Protein AF-0000000084344011 (afdb_homodimer)

Nearest PDB structures (foldseek):
  5b58-assembly1_B  TM=4.349E-01  e=2.164E-02  Burkholderia cenocepacia J2315
  8e5v-assembly1_A  TM=1.561E-01  e=4.692E-01  Deinococcus radiodurans
  8q54-assembly1_C  TM=2.275E-01  e=4.042E+00  Methanothermobacter marburgensis
  7dqk-assembly1_A  TM=1.577E-01  e=7.157E+00  Nicotiana tabacum
  5b57-assembly1_B  TM=4.562E-01  e=5.888E-03  Burkholderia cenocepacia J2315

InterPro domains:
  IPR001851 ABC transporter, permease [PF02653] (67-341)

Solvent-accessible surface area (backbone atoms only — not comparable to full-atom values): 32483 Å² total; per-residue (Å²): 111,69,63,59,51,50,50,50,49,52,48,50,50,50,51,49,52,51,51,48,48,41,52,49,22,48,52,52,20,50,53,54,38,28,54,55,35,17,67,64,62,71,44,52,67,68,60,20,39,48,52,51,55,48,24,38,42,49,22,16,62,57,42,71,67,30,33,40,50,13,48,47,48,17,33,45,26,37,19,19,5,41,15,34,12,49,17,45,43,37,61,37,65,60,61,22,35,37,15,10,18,44,30,0,28,45,32,18,46,59,57,20,54,57,79,94,48,58,42,72,61,29,40,50,49,25,44,50,31,0,29,50,37,0,14,52,57,25,28,51,38,19,44,41,25,44,75,56,56,21,53,42,47,62,40,18,44,32,43,24,51,34,28,52,30,49,41,33,46,42,20,57,53,86,40,36,38,88,86,38,73,23,24,50,65,37,37,77,34,28,44,49,54,56,70,72,42,89,87,38,66,26,27,48,52,42,58,51,35,54,51,47,34,53,50,50,40,45,40,44,73,72,34,69,68,21,43,50,31,42,39,35,28,73,34,51,67,62,26,41,74,73,70,41,61,58,45,60,42,42,26,49,34,26,21,51,17,10,18,38,9,0,31,30,18,10,39,43,25,30,34,68,62,39,32,36,61,55,65,91,45,80,88,50,46,22,61,50,4,45,39,19,9,56,61,20,68,41,33,41,71,36,18,55,57,32,13,46,53,55,9,24,45,59,39,8,27,62,43,28,39,75,71,54,30,64,50,42,50,48,55,35,30,52,26,44,24,35,45,46,34,47,53,56,53,32,30,60,66,51,44,59,53,55,52,53,51,51,50,54,52,67,72,94,110,68,68,57,52,50,50,50,50,51,49,49,50,51,51,50,51,50,52,48,50,39,51,50,22,46,53,51,21,51,54,54,40,26,54,56,35,18,66,62,62,70,44,53,67,68,59,21,39,48,51,52,53,49,23,37,42,49,22,17,63,57,43,72,67,31,33,39,49,13,47,46,48,17,33,47,24,35,18,18,5,42,16,33,10,50,17,45,43,38,60,38,64,59,62,21,35,37,15,9,18,44,29,0,27,42,32,16,45,58,56,20,54,55,77,93,48,57,42,74,60,30,39,51,50,26,45,49,32,0,28,50,36,0,16,52,58,25,28,50,38,20,44,41,27,44,73,57,56,20,54,43,48,63,40,18,46,32,45,24,51,34,27,52,30,49,43,32,45,42,20,57,53,85,40,35,38,88,85,38,71,22,25,50,65,36,36,77,33,29,44,49,56,55,71,74,40,90,87,37,65,25,27,49,52,43,58,52,38,54,50,46,33,53,50,48,42,45,40,45,75,72,35,68,68,21,44,50,31,41,39,34,28,74,33,47,67,62,25,42,76,72,71,42,60,59,46,61,41,44,26,48,35,27,22,51,18,10,17,39,8,0,32,30,20,9,40,43,26,29,33,66,63,38,32,37,63,55,65,91,44,79,88,51,45,22,61,50,3,44,39,18,10,55,64,20,68,40,32,43,73,38,15,55,57,32,13,46,53,55,9,24,44,58,38,8,26,60,43,27,40,76,69,55,31,64,49,42,50,48,56,35,29,52,28,44,25,33,45,46,35,45,53,56,52,31,31,59,68,51,43,59,54,54,55,52,51,50,53,52,54,68,72,93

Sequence (728 aa):
MSDKNDNNKTSYIRTMKSILFSLISIVLALLFAVIFVMISTKTGFFESAKILFTSIWEGSFGDKDTLAETLVFVTPLLFTGLANAVAFKTGLFNIGVEGQFISGMTGAAIIGLIPGIPHVLHVILIILGGIICGGIWAGIPGFLKAKSGTNEVVSTIMMNFIAMYLLNYLTMFPLNDSGQAQSLEIQESAKLARILGQTNRTSSALILGLILVFVMYFFMWKTTSGYELRAVGLSPLAAEYGGISIKKNIILAMVISGAIAGIGGATHVAGIQYKSIQLFGFPNFGFTGIAVALLAKSNPIGVIFSSILFGALDSSSLTLQMNGVPKDIVYLVQAIIILFVAGDGIYKIIGDKMKKRREVKVNEMSDKNDNNKTSYIRTMKSILFSLISIVLALLFAVIFVMISTKTGFFESAKILFTSIWEGSFGDKDTLAETLVFVTPLLFTGLANAVAFKTGLFNIGVEGQFISGMTGAAIIGLIPGIPHVLHVILIILGGIICGGIWAGIPGFLKAKSGTNEVVSTIMMNFIAMYLLNYLTMFPLNDSGQAQSLEIQESAKLARILGQTNRTSSALILGLILVFVMYFFMWKTTSGYELRAVGLSPLAAEYGGISIKKNIILAMVISGAIAGIGGATHVAGIQYKSIQLFGFPNFGFTGIAVALLAKSNPIGVIFSSILFGALDSSSLTLQMNGVPKDIVYLVQAIIILFVAGDGIYKIIGDKMKKRREVKVNE

Radius of gyration: 25.65 Å; Cα contacts (8 Å, |Δi|>4): 1436; chains: 2; bounding box: 72×79×60 Å

Structure (mmCIF, N/CA/C/O backbone):
data_AF-0000000084344011-model_v1
#
loop_
_entity.id
_entity.type
_entity.pdbx_description
1 polymer 'Nucleoside ABC transporter membrane protein'
#
loop_
_atom_site.group_PDB
_atom_site.id
_atom_site.type_symbol
_atom_site.label_atom_id
_atom_site.label_alt_id
_atom_site.label_comp_id
_atom_site.label_asym_id
_atom_site.label_entity_id
_atom_site.label_seq_id
_atom_site.pdbx_PDB_ins_code
_atom_site.Cartn_x
_atom_site.Cartn_y
_atom_site.Cartn_z
_atom_site.occupancy
_atom_site.B_iso_or_equiv
_atom_site.auth_seq_id
_atom_site.auth_comp_id
_atom_site.auth_asym_id
_atom_site.auth_atom_id
_atom_site.pdbx_PDB_model_num
ATOM 1 N N . MET A 1 1 ? 19.359 43.375 -11.82 1 46.44 1 MET A N 1
ATOM 2 C CA . MET A 1 1 ? 17.906 43.438 -11.906 1 46.44 1 MET A CA 1
ATOM 3 C C . MET A 1 1 ? 17.375 42.531 -13.016 1 46.44 1 MET A C 1
ATOM 5 O O . MET A 1 1 ? 16.344 41.875 -12.852 1 46.44 1 MET A O 1
ATOM 9 N N . SER A 1 2 ? 18.062 42.469 -14.094 1 54.72 2 SER A N 1
ATOM 10 C CA . SER A 1 2 ? 17.641 41.688 -15.242 1 54.72 2 SER A CA 1
ATOM 11 C C . SER A 1 2 ? 17.766 40.188 -14.953 1 54.72 2 SER A C 1
ATOM 13 O O . SER A 1 2 ? 16.891 39.406 -15.344 1 54.72 2 SER A O 1
ATOM 15 N N . ASP A 1 3 ? 18.734 39.844 -14.18 1 53.62 3 ASP A N 1
ATOM 16 C CA . ASP A 1 3 ? 18.984 38.438 -13.891 1 53.62 3 ASP A CA 1
ATOM 17 C C . ASP A 1 3 ? 17.953 37.875 -12.906 1 53.62 3 ASP A C 1
ATOM 19 O O . ASP A 1 3 ? 17.562 36.719 -13 1 53.62 3 ASP A O 1
ATOM 23 N N . LYS A 1 4 ? 17.594 38.781 -11.953 1 56.47 4 LYS A N 1
ATOM 24 C CA . LYS A 1 4 ? 16.562 38.344 -11.008 1 56.47 4 LYS A CA 1
ATOM 25 C C . LYS A 1 4 ? 15.211 38.156 -11.711 1 56.47 4 LYS A C 1
ATOM 27 O O . LYS A 1 4 ? 14.469 37.219 -11.383 1 56.47 4 LYS A O 1
ATOM 32 N N . ASN A 1 5 ? 14.969 39.031 -12.727 1 57.19 5 ASN A N 1
ATOM 33 C CA . ASN A 1 5 ? 13.727 38.938 -13.484 1 57.19 5 ASN A CA 1
ATOM 34 C C . ASN A 1 5 ? 13.688 37.656 -14.328 1 57.19 5 ASN A C 1
ATOM 36 O O . ASN A 1 5 ? 12.641 37.031 -14.453 1 57.19 5 ASN A O 1
ATOM 40 N N . ASP A 1 6 ? 14.852 37.312 -14.836 1 59.44 6 ASP A N 1
ATOM 41 C CA . ASP A 1 6 ? 14.93 36.094 -15.648 1 59.44 6 ASP A CA 1
ATOM 42 C C . ASP A 1 6 ? 14.773 34.844 -14.789 1 59.44 6 ASP A C 1
ATOM 44 O O . ASP A 1 6 ? 14.148 33.875 -15.203 1 59.44 6 ASP A O 1
ATOM 48 N N . ASN A 1 7 ? 15.312 34.938 -13.578 1 60.03 7 ASN A N 1
ATOM 49 C CA . ASN A 1 7 ? 15.18 33.812 -12.656 1 60.03 7 ASN A CA 1
ATOM 50 C C . ASN A 1 7 ? 13.742 33.656 -12.164 1 60.03 7 ASN A C 1
ATOM 52 O O . ASN A 1 7 ? 13.25 32.531 -12.023 1 60.03 7 ASN A O 1
ATOM 56 N N . ASN A 1 8 ? 13.18 34.844 -11.938 1 62.47 8 ASN A N 1
ATOM 57 C CA . ASN A 1 8 ? 11.781 34.812 -11.539 1 62.47 8 ASN A CA 1
ATOM 58 C C . ASN A 1 8 ? 10.891 34.281 -12.656 1 62.47 8 ASN A C 1
ATOM 60 O O . ASN A 1 8 ? 9.922 33.562 -12.406 1 62.47 8 ASN A O 1
ATOM 64 N N . LYS A 1 9 ? 11.195 34.75 -13.875 1 63.66 9 LYS A N 1
ATOM 65 C CA . LYS A 1 9 ? 10.438 34.281 -15.031 1 63.66 9 LYS A CA 1
ATOM 66 C C . LYS A 1 9 ? 10.617 32.781 -15.227 1 63.66 9 LYS A C 1
ATOM 68 O O . LYS A 1 9 ? 9.656 32.062 -15.531 1 63.66 9 LYS A O 1
ATOM 73 N N . THR A 1 10 ? 11.789 32.344 -15.008 1 65.94 10 THR A N 1
ATOM 74 C CA . THR A 1 10 ? 12.078 30.922 -15.148 1 65.94 10 THR A CA 1
ATOM 75 C C . THR A 1 10 ? 11.367 30.109 -14.07 1 65.94 10 THR A C 1
ATOM 77 O O . THR A 1 10 ? 10.828 29.031 -14.344 1 65.94 10 THR A O 1
ATOM 80 N N . SER A 1 11 ? 11.297 30.719 -12.93 1 69.81 11 SER A N 1
ATOM 81 C CA . SER A 1 11 ? 10.602 30.047 -11.82 1 69.81 11 SER A CA 1
ATOM 82 C C . SER A 1 11 ? 9.102 30.016 -12.062 1 69.81 11 SER A C 1
ATOM 84 O O . SER A 1 11 ? 8.453 29 -11.805 1 69.81 11 SER A O 1
ATOM 86 N N . TYR A 1 12 ? 8.617 31.125 -12.617 1 71.75 12 TYR A N 1
ATOM 87 C CA . TYR A 1 12 ? 7.191 31.203 -12.922 1 71.75 12 TYR A CA 1
ATOM 88 C C . TYR A 1 12 ? 6.809 30.219 -14.023 1 71.75 12 TYR A C 1
ATOM 90 O O . TYR A 1 12 ? 5.766 29.578 -13.945 1 71.75 12 TYR A O 1
ATOM 98 N N . ILE A 1 13 ? 7.598 30.109 -14.984 1 72.19 13 ILE A N 1
ATOM 99 C CA . ILE A 1 13 ? 7.344 29.203 -16.094 1 72.19 13 ILE A CA 1
ATOM 100 C C . ILE A 1 13 ? 7.367 27.766 -15.602 1 72.19 13 ILE A C 1
ATOM 102 O O . ILE A 1 13 ? 6.539 26.938 -16.016 1 72.19 13 ILE A O 1
ATOM 106 N N . ARG A 1 14 ? 8.219 27.531 -14.711 1 73.06 14 ARG A N 1
ATOM 107 C CA . ARG A 1 14 ? 8.32 26.172 -14.164 1 73.06 14 ARG A CA 1
ATOM 108 C C . ARG A 1 14 ? 7.09 25.828 -13.328 1 73.06 14 ARG A C 1
ATOM 110 O O . ARG A 1 14 ? 6.57 24.719 -13.414 1 73.06 14 ARG A O 1
ATOM 117 N N . THR A 1 15 ? 6.738 26.812 -12.633 1 75.5 15 THR A N 1
ATOM 118 C CA . THR A 1 15 ? 5.559 26.625 -11.805 1 75.5 15 THR A CA 1
ATOM 119 C C . THR A 1 15 ? 4.312 26.438 -12.664 1 75.5 15 THR A C 1
ATOM 121 O O . THR A 1 15 ? 3.479 25.578 -12.383 1 75.5 15 THR A O 1
ATOM 124 N N . MET A 1 16 ? 4.234 27.156 -13.719 1 78.88 16 MET A N 1
ATOM 125 C CA . MET A 1 16 ? 3.084 27.078 -14.609 1 78.88 16 MET A CA 1
ATOM 126 C C . MET A 1 16 ? 3.062 25.75 -15.344 1 78.88 16 MET A C 1
ATOM 128 O O . MET A 1 16 ? 2 25.141 -15.531 1 78.88 16 MET A O 1
ATOM 132 N N . LYS A 1 17 ? 4.168 25.328 -15.688 1 77.81 17 LYS A N 1
ATOM 133 C CA . LYS A 1 17 ? 4.254 24.047 -16.375 1 77.81 17 LYS A CA 1
ATOM 134 C C . LYS A 1 17 ? 3.867 22.891 -15.453 1 77.81 17 LYS A C 1
ATOM 136 O O . LYS A 1 17 ? 3.205 21.938 -15.875 1 77.81 17 LYS A O 1
ATOM 141 N N . SER A 1 18 ? 4.219 23.094 -14.25 1 78.69 18 SER A N 1
ATOM 142 C CA . SER A 1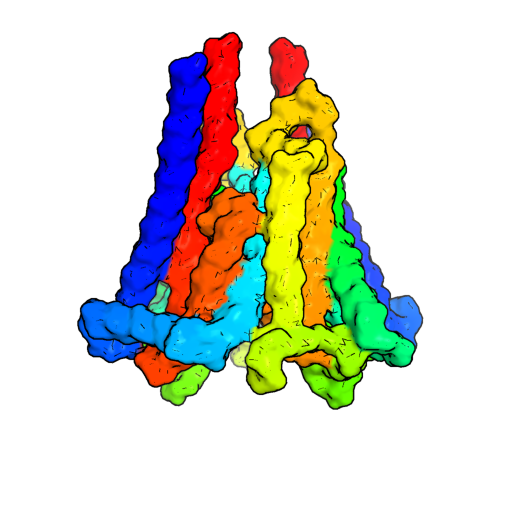 18 ? 3.902 22.062 -13.266 1 78.69 18 SER A CA 1
ATOM 143 C C . SER A 1 18 ? 2.402 22 -12.992 1 78.69 18 SER A C 1
ATOM 145 O O . SER A 1 18 ? 1.828 20.906 -12.891 1 78.69 18 SER A O 1
ATOM 147 N N . ILE A 1 19 ? 1.871 23.125 -12.961 1 81.19 19 ILE A N 1
ATOM 148 C CA . ILE A 1 19 ? 0.435 23.203 -12.719 1 81.19 19 ILE A CA 1
ATOM 149 C C . ILE A 1 19 ? -0.323 22.672 -13.93 1 81.19 19 ILE A C 1
ATOM 151 O O . ILE A 1 19 ? -1.32 21.969 -13.781 1 81.19 19 ILE A O 1
ATOM 155 N N . LEU A 1 20 ? 0.191 22.938 -15.055 1 83.44 20 LEU A N 1
ATOM 156 C CA . LEU A 1 20 ? -0.43 22.469 -16.281 1 83.44 20 LEU A CA 1
ATOM 157 C C . LEU A 1 20 ? -0.384 20.938 -16.375 1 83.44 20 LEU A C 1
ATOM 159 O O . LEU A 1 20 ? -1.343 20.312 -16.828 1 83.44 20 LEU A O 1
ATOM 163 N N . PHE A 1 21 ? 0.647 20.453 -15.938 1 81.5 21 PHE A N 1
ATOM 164 C CA . PHE A 1 21 ? 0.785 19 -15.977 1 81.5 21 PHE A CA 1
ATOM 165 C C . PHE A 1 21 ? -0.21 18.328 -15.031 1 81.5 21 PHE A C 1
ATOM 167 O O . PHE A 1 21 ? -0.781 17.297 -15.352 1 81.5 21 PHE A O 1
ATOM 174 N N . SER A 1 22 ? -0.334 18.906 -13.906 1 83.19 22 SER A N 1
ATOM 175 C CA . SER A 1 22 ? -1.308 18.391 -12.945 1 83.19 22 SER A CA 1
ATOM 176 C C . SER A 1 22 ? -2.723 18.453 -13.516 1 83.19 22 SER A C 1
ATOM 178 O O . SER A 1 22 ? -3.502 17.5 -13.359 1 83.19 22 SER A O 1
ATOM 180 N N . LEU A 1 23 ? -2.994 19.5 -14.188 1 87.31 23 LEU A N 1
ATOM 181 C CA . LEU A 1 23 ? -4.324 19.688 -14.766 1 87.31 23 LEU A CA 1
ATOM 182 C C . LEU A 1 23 ? -4.566 18.688 -15.898 1 87.31 23 LEU A C 1
ATOM 184 O O . LEU A 1 23 ? -5.66 18.141 -16.031 1 87.31 23 LEU A O 1
ATOM 188 N N . ILE A 1 24 ? -3.551 18.484 -16.641 1 87.44 24 ILE A N 1
ATOM 189 C CA . ILE A 1 24 ? -3.65 17.547 -17.75 1 87.44 24 ILE A CA 1
ATOM 190 C C . ILE A 1 24 ? -3.877 16.125 -17.219 1 87.44 24 ILE A C 1
ATOM 192 O O . ILE A 1 24 ? -4.645 15.352 -17.781 1 87.44 24 ILE A O 1
ATOM 196 N N . SER A 1 25 ? -3.174 15.867 -16.109 1 86 25 SER A N 1
ATOM 197 C CA . SER A 1 25 ? -3.336 14.555 -15.492 1 86 25 SER A CA 1
ATOM 198 C C . SER A 1 25 ? -4.773 14.328 -15.047 1 86 25 SER A C 1
ATOM 200 O O . SER A 1 25 ? -5.32 13.234 -15.211 1 86 25 SER A O 1
ATOM 202 N N . ILE A 1 26 ? -5.363 15.359 -14.531 1 89.06 26 ILE A N 1
ATOM 203 C CA . ILE A 1 26 ? -6.742 15.281 -14.062 1 89.06 26 ILE A CA 1
ATOM 204 C C . ILE A 1 26 ? -7.68 15.055 -15.242 1 89.06 26 ILE A C 1
ATOM 206 O O . ILE A 1 26 ? -8.547 14.18 -15.203 1 89.06 26 ILE A O 1
ATOM 210 N N . VAL A 1 27 ? -7.453 15.773 -16.328 1 89.75 27 VAL A N 1
ATOM 211 C CA . VAL A 1 27 ? -8.305 15.688 -17.516 1 89.75 27 VAL A CA 1
ATOM 212 C C . VAL A 1 27 ? -8.195 14.297 -18.141 1 89.75 27 VAL A C 1
ATOM 214 O O . VAL A 1 27 ? -9.203 13.695 -18.5 1 89.75 27 VAL A O 1
ATOM 217 N N . LEU A 1 28 ? -7.016 13.812 -18.188 1 88.5 28 LEU A N 1
ATOM 218 C CA . LEU A 1 28 ? -6.797 12.492 -18.781 1 88.5 28 LEU A CA 1
ATOM 219 C C . LEU A 1 28 ? -7.461 11.406 -17.938 1 88.5 28 LEU A C 1
ATOM 221 O O . LEU A 1 28 ? -8.047 10.469 -18.484 1 88.5 28 LEU A O 1
ATOM 225 N N . ALA A 1 29 ? -7.281 11.57 -16.625 1 88.75 29 ALA A N 1
ATOM 226 C CA . ALA A 1 29 ? -7.898 10.594 -15.742 1 88.75 29 ALA A CA 1
ATOM 227 C C . ALA A 1 29 ? -9.414 10.594 -15.891 1 88.75 29 ALA A C 1
ATOM 229 O O . ALA A 1 29 ? -10.047 9.531 -15.914 1 88.75 29 ALA A O 1
ATOM 230 N N . LEU A 1 30 ? -9.984 11.766 -16.062 1 89.31 30 LEU A N 1
ATOM 231 C CA . LEU A 1 30 ? -11.43 11.883 -16.203 1 89.31 30 LEU A CA 1
ATOM 232 C C . LEU A 1 30 ? -11.898 11.336 -17.547 1 89.31 30 LEU A C 1
ATOM 234 O O . LEU A 1 30 ? -12.977 10.742 -17.641 1 89.31 30 LEU A O 1
ATOM 238 N N . LEU A 1 31 ? -11.117 11.516 -18.547 1 89.88 31 LEU A N 1
ATOM 239 C CA . LEU A 1 31 ? -11.445 10.961 -19.844 1 89.88 31 LEU A CA 1
ATOM 240 C C . LEU A 1 31 ? -11.461 9.438 -19.812 1 89.88 31 LEU A C 1
ATOM 242 O O . LEU A 1 31 ? -12.336 8.805 -20.406 1 89.88 31 LEU A O 1
ATOM 246 N N . PHE A 1 32 ? -10.492 8.891 -19.109 1 88.19 32 PHE A N 1
ATOM 247 C CA . PHE A 1 32 ? -10.469 7.445 -18.953 1 88.19 32 PHE A CA 1
ATOM 248 C C . PHE A 1 32 ? -11.703 6.969 -18.188 1 88.19 32 PHE A C 1
ATOM 250 O O . PHE A 1 32 ? -12.258 5.906 -18.484 1 88.19 32 PHE A O 1
ATOM 257 N N . ALA A 1 33 ? -12.055 7.777 -17.219 1 88.12 33 ALA A N 1
ATOM 258 C CA . ALA A 1 33 ? -13.227 7.43 -16.422 1 88.12 33 ALA A CA 1
ATOM 259 C C . ALA A 1 33 ? -14.484 7.387 -17.297 1 88.12 33 ALA A C 1
ATOM 261 O O . ALA A 1 33 ? -15.359 6.547 -17.078 1 88.12 33 ALA A O 1
ATOM 262 N N . VAL A 1 34 ? -14.594 8.227 -18.266 1 91.81 34 VAL A N 1
ATOM 263 C CA . VAL A 1 34 ? -15.758 8.281 -19.156 1 91.81 34 VAL A CA 1
ATOM 264 C C . VAL A 1 34 ? -15.883 6.969 -19.922 1 91.81 34 VAL A C 1
ATOM 266 O O . VAL A 1 34 ? -17 6.477 -20.125 1 91.81 34 VAL A O 1
ATOM 269 N N . ILE A 1 35 ? -14.75 6.402 -20.25 1 90.44 35 ILE A N 1
ATOM 270 C CA . ILE A 1 35 ? -14.75 5.141 -20.984 1 90.44 35 ILE A CA 1
ATOM 271 C C . ILE A 1 35 ? -15.367 4.043 -20.109 1 90.44 35 ILE A C 1
ATOM 273 O O . ILE A 1 35 ? -16.172 3.24 -20.594 1 90.44 35 ILE A O 1
ATOM 277 N N . PHE A 1 36 ? -15.031 4.027 -18.891 1 87 36 PHE A N 1
ATOM 278 C CA . PHE A 1 36 ? -15.57 3.01 -17.984 1 87 36 PHE A CA 1
ATOM 279 C C . PHE A 1 36 ? -17.062 3.234 -17.734 1 87 36 PHE A C 1
ATOM 281 O O . PHE A 1 36 ? -17.812 2.277 -17.578 1 87 36 PHE A O 1
ATOM 288 N N . VAL A 1 37 ? -17.406 4.551 -17.719 1 88.44 37 VAL A N 1
ATOM 289 C CA . VAL A 1 37 ? -18.812 4.863 -17.547 1 88.44 37 VAL A CA 1
ATOM 290 C C . VAL A 1 37 ? -19.594 4.406 -18.781 1 88.44 37 VAL A C 1
ATOM 292 O O . VAL A 1 37 ? -20.719 3.891 -18.656 1 88.44 37 VAL A O 1
ATOM 295 N N . MET A 1 38 ? -19.016 4.559 -19.953 1 90.62 38 MET A N 1
ATOM 296 C CA . MET A 1 38 ? -19.641 4.129 -21.188 1 90.62 38 MET A CA 1
ATOM 297 C C . MET A 1 38 ? -19.938 2.633 -21.172 1 90.62 38 MET A C 1
ATOM 299 O O . MET A 1 38 ? -21.016 2.203 -21.578 1 90.62 38 MET A O 1
ATOM 303 N N . ILE A 1 39 ? -19.031 1.922 -20.656 1 86.06 39 ILE A N 1
ATOM 304 C CA . ILE A 1 39 ? -19.156 0.469 -20.609 1 86.06 39 ILE A CA 1
ATOM 305 C C . ILE A 1 39 ? -20.203 0.071 -19.578 1 86.06 39 ILE A C 1
ATOM 307 O O . ILE A 1 39 ? -21 -0.838 -19.812 1 86.06 39 ILE A O 1
ATOM 311 N N . SER A 1 40 ? -20.234 0.746 -18.516 1 83.44 40 SER A N 1
ATOM 312 C CA . SER A 1 40 ? -21.125 0.402 -17.406 1 83.44 40 SER A CA 1
ATOM 313 C C . SER A 1 40 ? -22.578 0.791 -17.734 1 83.44 40 SER A C 1
ATOM 315 O O . SER A 1 40 ? -23.516 0.08 -17.359 1 83.44 40 SER A O 1
ATOM 317 N N . THR A 1 41 ? -22.75 1.934 -18.391 1 85.19 41 THR A N 1
ATOM 318 C CA . THR A 1 41 ? -24.094 2.438 -18.656 1 85.19 41 THR A CA 1
ATOM 319 C C . THR A 1 41 ? -24.531 2.113 -20.078 1 85.19 41 THR A C 1
ATOM 321 O O . T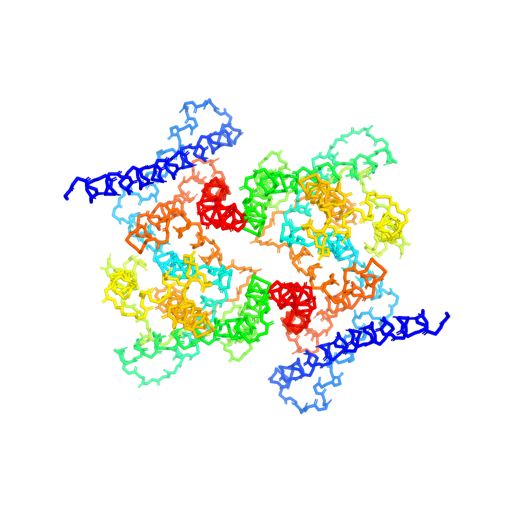HR A 1 41 ? -25.688 2.297 -20.438 1 85.19 41 THR A O 1
ATOM 324 N N . LYS A 1 42 ? -23.609 1.555 -20.891 1 87.69 42 LYS A N 1
ATOM 325 C CA . LYS A 1 42 ? -23.891 1.238 -22.281 1 87.69 42 LYS A CA 1
ATOM 326 C C . LYS A 1 42 ? -24.422 2.461 -23.031 1 87.69 42 LYS A C 1
ATOM 328 O O . LYS A 1 42 ? -25.438 2.377 -23.734 1 87.69 42 LYS A O 1
ATOM 333 N N . THR A 1 43 ? -23.891 3.578 -22.688 1 91.06 43 THR A N 1
ATOM 334 C CA . THR A 1 43 ? -24.266 4.832 -23.328 1 91.06 43 THR A CA 1
ATOM 335 C C . THR A 1 43 ? -23.094 5.395 -24.125 1 91.06 43 THR A C 1
ATOM 337 O O . THR A 1 43 ? -21.984 4.863 -24.078 1 91.06 43 THR A O 1
ATOM 340 N N . GLY A 1 44 ? -23.359 6.418 -24.906 1 91.56 44 GLY A N 1
ATOM 341 C CA . GLY A 1 44 ? -22.312 7.035 -25.703 1 91.56 44 GLY A CA 1
ATOM 342 C C . GLY A 1 44 ? -21.375 7.906 -24.906 1 91.56 44 GLY A C 1
ATOM 343 O O . GLY A 1 44 ? -21.594 8.141 -23.719 1 91.56 44 GLY A O 1
ATOM 344 N N . PHE A 1 45 ? -20.391 8.383 -25.562 1 92.88 45 PHE A N 1
ATOM 345 C CA . PHE A 1 45 ? -19.312 9.133 -24.922 1 92.88 45 PHE A CA 1
ATOM 346 C C . PHE A 1 45 ? -19.859 10.391 -24.25 1 92.88 45 PHE A C 1
ATOM 348 O O . PHE A 1 45 ? -19.594 10.625 -23.078 1 92.88 45 PHE A O 1
ATOM 355 N N . PHE A 1 46 ? -20.594 11.125 -24.969 1 93.62 46 PHE A N 1
ATOM 356 C CA . PHE A 1 46 ? -21.047 12.422 -24.469 1 93.62 46 PHE A CA 1
ATOM 357 C C . PHE A 1 46 ? -22.062 12.242 -23.359 1 93.62 46 PHE A C 1
ATOM 359 O O . PHE A 1 46 ? -22.062 12.992 -22.375 1 93.62 46 PHE A O 1
ATOM 366 N N . GLU A 1 47 ? -22.922 11.328 -23.453 1 93.81 47 GLU A N 1
ATOM 367 C CA . GLU A 1 47 ? -23.906 11.039 -22.406 1 93.81 47 GLU A CA 1
ATOM 368 C C . GLU A 1 47 ? -23.234 10.523 -21.141 1 93.81 47 GLU A C 1
ATOM 370 O O . GLU A 1 47 ? -23.594 10.914 -20.031 1 93.81 47 GLU A O 1
ATOM 375 N N . SER A 1 48 ? -22.266 9.641 -21.344 1 93.44 48 SER A N 1
ATOM 376 C CA . SER A 1 48 ? -21.516 9.109 -20.203 1 93.44 48 SER A CA 1
ATOM 377 C C . SER A 1 48 ? -20.734 10.203 -19.484 1 93.44 48 SER A C 1
ATOM 379 O O . SER A 1 48 ? -20.641 10.219 -18.266 1 93.44 48 SER A O 1
ATOM 381 N N . ALA A 1 49 ? -20.188 11.086 -20.328 1 94.19 49 ALA A N 1
ATOM 382 C CA . ALA A 1 49 ? -19.469 12.219 -19.75 1 94.19 49 ALA A CA 1
ATOM 383 C C . ALA A 1 49 ? -20.391 13.102 -18.938 1 94.19 49 ALA A C 1
ATOM 385 O O . ALA A 1 49 ? -20.031 13.562 -17.844 1 94.19 49 ALA A O 1
ATOM 386 N N . LYS A 1 50 ? -21.516 13.344 -19.453 1 94.12 50 LYS A N 1
ATOM 387 C CA . LYS A 1 50 ? -22.5 14.148 -18.734 1 94.12 50 LYS A CA 1
ATOM 388 C C . LYS A 1 50 ? -22.891 13.5 -17.406 1 94.12 50 LYS A C 1
ATOM 390 O O . LYS A 1 50 ? -22.984 14.172 -16.375 1 94.12 50 LYS A O 1
ATOM 395 N N . ILE A 1 51 ? -23.109 12.266 -17.5 1 92.75 51 ILE A N 1
ATOM 396 C CA . ILE A 1 51 ? -23.484 11.531 -16.281 1 92.75 51 ILE A CA 1
ATOM 397 C C . ILE A 1 51 ? -22.359 11.648 -15.25 1 92.75 51 ILE A C 1
ATOM 399 O O . ILE A 1 51 ? -22.625 11.922 -14.078 1 92.75 51 ILE A O 1
ATOM 403 N N . LEU A 1 52 ? -21.172 11.43 -15.711 1 91.94 52 LEU A N 1
ATOM 404 C CA . LEU A 1 52 ? -20.016 11.469 -14.82 1 91.94 52 LEU A CA 1
ATOM 405 C C . LEU A 1 52 ? -19.875 12.844 -14.18 1 91.94 52 LEU A C 1
ATOM 407 O O . LEU A 1 52 ? -19.828 12.961 -12.953 1 91.94 52 LEU A O 1
ATOM 411 N N . PHE A 1 53 ? -19.922 13.883 -14.984 1 93.62 53 PHE A N 1
ATOM 412 C CA . PHE A 1 53 ? -19.641 15.227 -14.5 1 93.62 53 PHE A CA 1
ATOM 413 C C . PHE A 1 53 ? -20.797 15.766 -13.672 1 93.62 53 PHE A C 1
ATOM 415 O O . PHE A 1 53 ? -20.594 16.438 -12.664 1 93.62 53 PHE A O 1
ATOM 422 N N . THR A 1 54 ? -21.953 15.492 -14.031 1 93.81 54 THR A N 1
ATOM 423 C CA . THR A 1 54 ? -23.125 15.93 -13.273 1 93.81 54 THR A CA 1
ATOM 424 C C . THR A 1 54 ? -23.188 15.219 -11.922 1 93.81 54 THR A C 1
ATOM 426 O O . THR A 1 54 ? -23.516 15.836 -10.906 1 93.81 54 THR A O 1
ATOM 429 N N . SER A 1 55 ? -22.859 13.953 -11.969 1 93.25 55 SER A N 1
ATOM 430 C CA . SER A 1 55 ? -22.875 13.188 -10.727 1 93.25 55 SER A CA 1
ATOM 431 C C . SER A 1 55 ? -21.812 13.68 -9.758 1 93.25 55 SER A C 1
ATOM 433 O O . SER A 1 55 ? -22.047 13.75 -8.547 1 93.25 55 SER A O 1
ATOM 435 N N . ILE A 1 56 ? -20.688 13.961 -10.312 1 92.62 56 ILE A N 1
ATOM 436 C CA . ILE A 1 56 ? -19.609 14.469 -9.469 1 92.62 56 ILE A CA 1
ATOM 437 C C . ILE A 1 56 ? -20.016 15.82 -8.875 1 92.62 56 ILE A C 1
ATOM 439 O O . ILE A 1 56 ? -19.875 16.047 -7.676 1 92.62 56 ILE A O 1
ATOM 443 N N . TRP A 1 57 ? -20.562 16.703 -9.672 1 94.06 57 TRP A N 1
ATOM 444 C CA . TRP A 1 57 ? -20.953 18.031 -9.219 1 94.06 57 TRP A CA 1
ATOM 445 C C . TRP A 1 57 ? -22.078 17.938 -8.195 1 94.06 57 TRP A C 1
ATOM 447 O O . TRP A 1 57 ? -22 18.516 -7.109 1 94.06 57 TRP A O 1
ATOM 457 N N . GLU A 1 58 ? -23.141 17.234 -8.484 1 94.38 58 GLU A N 1
ATOM 458 C CA . GLU A 1 58 ? -24.312 17.109 -7.613 1 94.38 58 GLU A CA 1
ATOM 459 C C . GLU A 1 58 ? -23.953 16.375 -6.32 1 94.38 58 GLU A C 1
ATOM 461 O O . GLU A 1 58 ? -24.5 16.688 -5.258 1 94.38 58 GLU A O 1
ATOM 466 N N . GLY A 1 59 ? -23.047 15.453 -6.461 1 94.06 59 GLY A N 1
ATOM 467 C CA . GLY A 1 59 ? -22.688 14.656 -5.305 1 94.06 59 GLY A CA 1
ATOM 468 C C . GLY A 1 59 ? -21.672 15.336 -4.398 1 94.06 59 GLY A C 1
ATOM 469 O O . GLY A 1 59 ? -21.484 14.922 -3.254 1 94.06 59 GLY A O 1
ATOM 470 N N . SER A 1 60 ? -21.109 16.406 -4.895 1 95.31 60 SER A N 1
ATOM 471 C CA . SER A 1 60 ? -20.047 17.031 -4.109 1 95.31 60 SER A CA 1
ATOM 472 C C . SER A 1 60 ? -20.391 18.469 -3.762 1 95.31 60 SER A C 1
ATOM 474 O O . SER A 1 60 ? -20.094 18.938 -2.664 1 95.31 60 SER A O 1
ATOM 476 N N . PHE A 1 61 ? -21.047 19.219 -4.699 1 94.88 61 PHE A N 1
ATOM 477 C CA . PHE A 1 61 ? -21.25 20.641 -4.516 1 94.88 61 PHE A CA 1
ATOM 478 C C . PHE A 1 61 ? -22.703 21.031 -4.789 1 94.88 61 PHE A C 1
ATOM 480 O O . PHE A 1 61 ? -23.047 22.203 -4.84 1 94.88 61 PHE A O 1
ATOM 487 N N . GLY A 1 62 ? -23.516 20.125 -4.961 1 92.25 62 GLY A N 1
ATOM 488 C CA . GLY A 1 62 ? -24.875 20.359 -5.422 1 92.25 62 GLY A CA 1
ATOM 489 C C . GLY A 1 62 ? -25.719 21.141 -4.434 1 92.25 62 GLY A C 1
ATOM 490 O O . GLY A 1 62 ? -26.562 21.953 -4.836 1 92.25 62 GLY A O 1
ATOM 491 N N . ASP A 1 63 ? -25.641 20.844 -3.141 1 91.75 63 ASP A N 1
ATOM 492 C CA . ASP A 1 63 ? -26.359 21.547 -2.094 1 91.75 63 ASP A CA 1
ATOM 493 C C . ASP A 1 63 ? -25.531 21.656 -0.821 1 91.75 63 ASP A C 1
ATOM 495 O O . ASP A 1 63 ? -24.375 21.25 -0.798 1 91.75 63 ASP A O 1
ATOM 499 N N . LYS A 1 64 ? -26.094 22.297 0.152 1 91.38 64 LYS A N 1
ATOM 500 C CA . LYS A 1 64 ? -25.359 22.562 1.386 1 91.38 64 LYS A CA 1
ATOM 501 C C . LYS A 1 64 ? -25 21.266 2.109 1 91.38 64 LYS A C 1
ATOM 503 O O . LYS A 1 64 ? -23.922 21.141 2.686 1 91.38 64 LYS A O 1
ATOM 508 N N . ASP A 1 65 ? -25.906 20.359 2.051 1 91.25 65 ASP A N 1
ATOM 509 C CA . ASP A 1 65 ? -25.688 19.094 2.729 1 91.25 65 ASP A CA 1
ATOM 510 C C . ASP A 1 65 ? -24.594 18.281 2.025 1 91.25 65 ASP A C 1
ATOM 512 O O . ASP A 1 65 ? -23.75 17.656 2.68 1 91.25 65 ASP A O 1
ATOM 516 N N . THR A 1 66 ? -24.672 18.312 0.738 1 92.5 66 THR A N 1
ATOM 517 C CA . THR A 1 66 ? -23.672 17.594 -0.028 1 92.5 66 THR A CA 1
ATOM 518 C C . THR A 1 66 ? -22.297 18.25 0.13 1 92.5 66 THR A C 1
ATOM 520 O O . THR A 1 66 ? -21.281 17.547 0.188 1 92.5 66 THR A O 1
ATOM 523 N N . LEU A 1 67 ? -22.281 19.516 0.173 1 94.44 67 LEU A N 1
ATOM 524 C CA . LEU A 1 67 ? -21.031 20.219 0.408 1 94.44 67 LEU A CA 1
ATOM 525 C C . LEU A 1 67 ? -20.453 19.875 1.777 1 94.44 67 LEU A C 1
ATOM 527 O O . LEU A 1 67 ? -19.25 19.656 1.911 1 94.44 67 LEU A O 1
ATOM 531 N N . ALA A 1 68 ? -21.312 19.875 2.736 1 93.94 68 ALA A N 1
ATOM 532 C CA . ALA A 1 68 ? -20.875 19.516 4.086 1 93.94 68 ALA A CA 1
ATOM 533 C C . ALA A 1 68 ? -20.297 18.109 4.117 1 93.94 68 ALA A C 1
ATOM 535 O O . ALA A 1 68 ? -19.281 17.859 4.781 1 93.94 68 ALA A O 1
ATOM 536 N N . GLU A 1 69 ? -20.891 17.234 3.424 1 93.5 69 GLU A N 1
ATOM 537 C CA . GLU A 1 69 ? -20.406 15.859 3.359 1 93.5 69 GLU A CA 1
ATOM 538 C C . GLU A 1 69 ? -19.062 15.789 2.627 1 93.5 69 GLU A C 1
ATOM 540 O O . GLU A 1 69 ? -18.188 15.008 3.004 1 93.5 69 GLU A O 1
ATOM 545 N N . THR A 1 70 ? -18.969 16.531 1.597 1 95.94 70 THR A N 1
ATOM 546 C CA . THR A 1 70 ? -17.703 16.594 0.871 1 95.94 70 THR A CA 1
ATOM 547 C C . THR A 1 70 ? -16.578 17.016 1.796 1 95.94 70 THR A C 1
ATOM 549 O O . THR A 1 70 ? -15.477 16.469 1.739 1 95.94 70 THR A O 1
ATOM 552 N N . LEU A 1 71 ? -16.859 17.922 2.666 1 96.62 71 LEU A N 1
ATOM 553 C CA . LEU A 1 71 ? -15.844 18.438 3.58 1 96.62 71 LEU A CA 1
ATOM 554 C C . LEU A 1 71 ? -15.43 17.375 4.59 1 96.62 71 LEU A C 1
ATOM 556 O O . LEU A 1 71 ? -14.297 17.406 5.086 1 96.62 71 LEU A O 1
ATOM 560 N N . VAL A 1 72 ? -16.312 16.438 4.867 1 96 72 VAL A N 1
ATOM 561 C CA . VAL A 1 72 ? -15.992 15.305 5.738 1 96 72 VAL A CA 1
ATOM 562 C C . VAL A 1 72 ? -14.891 14.461 5.102 1 96 72 VAL A C 1
ATOM 564 O O . VAL A 1 72 ? -13.969 14.016 5.789 1 96 72 VAL A O 1
ATOM 567 N N . PHE A 1 73 ? -14.938 14.359 3.797 1 95.75 73 PHE A N 1
ATOM 568 C CA . PHE A 1 73 ? -13.945 13.57 3.078 1 95.75 73 PHE A CA 1
ATOM 569 C C . PHE A 1 73 ? -12.672 14.367 2.865 1 95.75 73 PHE A C 1
ATOM 571 O O . PHE A 1 73 ? -11.578 13.805 2.828 1 95.75 73 PHE A O 1
ATOM 578 N N . VAL A 1 74 ? -12.789 15.609 2.805 1 97.81 74 VAL A N 1
ATOM 579 C CA . VAL A 1 74 ? -11.656 16.5 2.559 1 97.81 74 VAL A CA 1
ATOM 580 C C . VAL A 1 74 ? -10.758 16.547 3.791 1 97.81 74 VAL A C 1
ATOM 582 O O . VAL A 1 74 ? -9.531 16.594 3.672 1 97.81 74 VAL A O 1
ATOM 585 N N . THR A 1 75 ? -11.32 16.484 4.922 1 98.25 75 THR A N 1
ATOM 586 C CA . THR A 1 75 ? -10.641 16.766 6.18 1 98.25 75 THR A CA 1
ATOM 587 C C . THR A 1 75 ? -9.484 15.797 6.398 1 98.25 75 THR A C 1
ATOM 589 O O . THR A 1 75 ? -8.344 16.219 6.598 1 98.25 75 THR A O 1
ATOM 592 N N . PRO A 1 76 ? -9.734 14.492 6.34 1 98.44 76 PRO A N 1
ATOM 593 C CA . PRO A 1 76 ? -8.586 13.602 6.531 1 98.44 76 PRO A CA 1
ATOM 594 C C . PRO A 1 76 ? -7.52 13.773 5.453 1 98.44 76 PRO A C 1
ATOM 596 O O . PRO A 1 76 ? -6.328 13.609 5.727 1 98.44 76 PRO A O 1
ATOM 599 N N . LEU A 1 77 ? -7.895 14.156 4.277 1 97.88 77 LEU A N 1
ATOM 600 C CA . LEU A 1 77 ? -6.957 14.305 3.17 1 97.88 77 LEU A CA 1
ATOM 601 C C . LEU A 1 77 ? -6.125 15.57 3.326 1 97.88 77 LEU A C 1
ATOM 603 O O . LEU A 1 77 ? -4.988 15.633 2.852 1 97.88 77 LEU A O 1
ATOM 607 N N . LEU A 1 78 ? -6.719 16.547 4.02 1 98.56 78 LEU A N 1
ATOM 608 C CA . LEU A 1 78 ? -5.941 17.75 4.352 1 98.56 78 LEU A CA 1
ATOM 609 C C . LEU A 1 78 ? -4.75 17.391 5.23 1 98.56 78 LEU A C 1
ATOM 611 O O . LEU A 1 78 ? -3.627 17.828 4.973 1 98.56 78 LEU A O 1
ATOM 615 N N . PHE A 1 79 ? -4.969 16.578 6.199 1 98.88 79 PHE A N 1
ATOM 616 C CA . PHE A 1 79 ? -3.914 16.188 7.129 1 98.88 79 PHE A CA 1
ATOM 617 C C . PHE A 1 79 ? -2.912 15.266 6.449 1 98.88 79 PHE A C 1
ATOM 619 O O . PHE A 1 79 ? -1.704 15.5 6.504 1 98.88 79 PHE A O 1
ATOM 626 N N . THR A 1 80 ? -3.438 14.242 5.777 1 98.69 80 THR A N 1
ATOM 627 C CA . THR A 1 80 ? -2.539 13.242 5.211 1 98.69 80 THR A CA 1
ATOM 628 C C . THR A 1 80 ? -1.799 13.797 4 1 98.69 80 THR A C 1
ATOM 630 O O . THR A 1 80 ? -0.641 13.453 3.76 1 98.69 80 THR A O 1
ATOM 633 N N . GLY A 1 81 ? -2.484 14.648 3.217 1 98.19 81 GLY A N 1
ATOM 634 C CA . GLY A 1 81 ? -1.786 15.344 2.145 1 98.19 81 GLY A CA 1
ATOM 635 C C . GLY A 1 81 ? -0.663 16.234 2.641 1 98.19 81 GLY A C 1
ATOM 636 O O . GLY A 1 81 ? 0.436 16.219 2.082 1 98.19 81 GLY A O 1
ATOM 637 N N . LEU A 1 82 ? -0.986 16.969 3.682 1 98.69 82 LEU A N 1
ATOM 638 C CA . LEU A 1 82 ? 0.016 17.859 4.273 1 98.69 82 LEU A CA 1
ATOM 639 C C . LEU A 1 82 ? 1.18 17.047 4.84 1 98.69 82 LEU A C 1
ATOM 641 O O . LEU A 1 82 ? 2.34 17.438 4.695 1 98.69 82 LEU A O 1
ATOM 645 N N . ALA A 1 83 ? 0.875 15.945 5.52 1 98.81 83 ALA A N 1
ATOM 646 C CA . ALA A 1 83 ? 1.9 15.062 6.082 1 98.81 83 ALA A CA 1
ATOM 647 C C . ALA A 1 83 ? 2.848 14.57 4.996 1 98.81 83 ALA A C 1
ATOM 649 O O . ALA A 1 83 ? 4.07 14.633 5.148 1 98.81 83 ALA A O 1
ATOM 650 N N . ASN A 1 84 ? 2.291 14.141 3.924 1 97.06 84 ASN A N 1
ATOM 651 C CA . ASN A 1 84 ? 3.107 13.672 2.812 1 97.06 84 ASN A CA 1
ATOM 652 C C . ASN A 1 84 ? 3.898 14.805 2.174 1 97.06 84 ASN A C 1
ATOM 654 O O . ASN A 1 84 ? 5.051 14.617 1.773 1 97.06 84 ASN A O 1
ATOM 658 N N . ALA A 1 85 ? 3.303 15.945 2.078 1 97 85 ALA A N 1
ATOM 659 C CA . ALA A 1 85 ? 3.965 17.094 1.47 1 97 85 ALA A CA 1
ATOM 660 C C . ALA A 1 85 ? 5.246 17.453 2.221 1 97 85 ALA A C 1
ATOM 662 O O . ALA A 1 85 ? 6.27 17.75 1.604 1 97 85 ALA A O 1
ATOM 663 N N . VAL A 1 86 ? 5.211 17.406 3.516 1 97.44 86 VAL A N 1
ATOM 664 C CA . VAL A 1 86 ? 6.371 17.734 4.34 1 97.44 86 VAL A CA 1
ATOM 665 C C . VAL A 1 86 ? 7.492 16.734 4.066 1 97.44 86 VAL A C 1
ATOM 667 O O . VAL A 1 86 ? 8.641 17.125 3.865 1 97.44 86 VAL A O 1
ATOM 670 N N . ALA A 1 87 ? 7.125 15.484 4.066 1 96.69 87 ALA A N 1
ATOM 671 C CA . ALA A 1 87 ? 8.125 14.445 3.818 1 96.69 87 ALA A CA 1
ATOM 672 C C . ALA A 1 87 ? 8.703 14.578 2.414 1 96.69 87 ALA A C 1
ATOM 674 O O . ALA A 1 87 ? 9.922 14.5 2.232 1 96.69 87 ALA A O 1
ATOM 675 N N . PHE A 1 88 ? 7.848 14.844 1.473 1 92.69 88 PHE A N 1
ATOM 676 C CA . PHE A 1 88 ? 8.297 14.961 0.089 1 92.69 88 PHE A CA 1
ATOM 677 C C . PHE A 1 88 ? 9.234 16.141 -0.079 1 92.69 88 PHE A C 1
ATOM 679 O O . PHE A 1 88 ? 10.227 16.062 -0.807 1 92.69 88 PHE A O 1
ATOM 686 N N . LYS A 1 89 ? 8.914 17.188 0.57 1 93.75 89 LYS A N 1
ATOM 687 C CA . LYS A 1 89 ? 9.727 18.391 0.461 1 93.75 89 LYS A CA 1
ATOM 688 C C . LYS A 1 89 ? 11.133 18.172 0.994 1 93.75 89 LYS A C 1
ATOM 690 O O . LYS A 1 89 ? 12.07 18.875 0.618 1 93.75 89 LYS A O 1
ATOM 695 N N . THR A 1 90 ? 11.305 17.219 1.833 1 94.5 90 THR A N 1
ATOM 696 C CA . THR A 1 90 ? 12.602 16.906 2.416 1 94.5 90 THR A CA 1
ATOM 697 C C . THR A 1 90 ? 13.266 15.75 1.68 1 94.5 90 THR A C 1
ATOM 699 O O . THR A 1 90 ? 14.297 15.234 2.121 1 94.5 90 THR A O 1
ATOM 702 N N . GLY A 1 91 ? 12.586 15.297 0.645 1 90.81 91 GLY A N 1
ATOM 703 C CA . GLY A 1 91 ? 13.164 14.242 -0.171 1 90.81 91 GLY A CA 1
ATOM 704 C C . GLY A 1 91 ? 12.875 12.852 0.356 1 90.81 91 GLY A C 1
ATOM 705 O O . GLY A 1 91 ? 13.555 11.891 -0.007 1 90.81 91 GLY A O 1
ATOM 706 N N . LEU A 1 92 ? 11.953 12.781 1.206 1 91.38 92 LEU A N 1
ATOM 707 C CA . LEU A 1 92 ? 11.602 11.492 1.792 1 91.38 92 LEU A CA 1
ATOM 708 C C . LEU A 1 92 ? 10.25 11.016 1.282 1 91.38 92 LEU A C 1
ATOM 710 O O . LEU A 1 92 ? 9.375 11.828 0.969 1 91.38 92 LEU A O 1
ATOM 714 N N . PHE A 1 93 ? 10.148 9.773 1.104 1 88.5 93 PHE A N 1
ATOM 715 C CA . PHE A 1 93 ? 8.875 9.172 0.748 1 88.5 93 PHE A CA 1
ATOM 716 C C . PHE A 1 93 ? 8.289 8.398 1.927 1 88.5 93 PHE A C 1
ATOM 718 O O . PHE A 1 93 ? 8.508 7.191 2.055 1 88.5 93 PHE A O 1
ATOM 725 N N . ASN A 1 94 ? 7.508 9.086 2.66 1 93.69 94 ASN A N 1
ATOM 726 C CA . ASN A 1 94 ? 6.879 8.484 3.832 1 93.69 94 ASN A CA 1
ATOM 727 C C . ASN A 1 94 ? 5.59 7.758 3.469 1 93.69 94 ASN A C 1
ATOM 729 O O . ASN A 1 94 ? 4.492 8.273 3.715 1 93.69 94 ASN A O 1
ATOM 733 N N . ILE A 1 95 ? 5.715 6.547 3.027 1 92.94 95 ILE A N 1
ATOM 734 C CA . ILE A 1 95 ? 4.551 5.738 2.691 1 92.94 95 ILE A CA 1
ATOM 735 C C . ILE A 1 95 ? 3.777 5.395 3.963 1 92.94 95 ILE A C 1
ATOM 737 O O . ILE A 1 95 ? 2.623 4.965 3.896 1 92.94 95 ILE A O 1
ATOM 741 N N . GLY A 1 96 ? 4.289 5.688 5.086 1 96.25 96 GLY A N 1
ATOM 742 C CA . GLY A 1 96 ? 3.771 5.285 6.379 1 96.25 96 GLY A CA 1
ATOM 743 C C . GLY A 1 96 ? 2.709 6.223 6.918 1 96.25 96 GLY A C 1
ATOM 744 O O . GLY A 1 96 ? 2.188 6.02 8.016 1 96.25 96 GLY A O 1
ATOM 745 N N . VAL A 1 97 ? 2.393 7.219 6.125 1 98.25 97 VAL A N 1
ATOM 746 C CA . VAL A 1 97 ? 1.387 8.172 6.586 1 98.25 97 VAL A CA 1
ATOM 747 C C . VAL A 1 97 ? 0.095 7.434 6.93 1 98.25 97 VAL A C 1
ATOM 749 O O . VAL A 1 97 ? -0.611 7.809 7.867 1 98.25 97 VAL A O 1
ATOM 752 N N . GLU A 1 98 ? -0.15 6.352 6.23 1 97.69 98 GLU A N 1
ATOM 753 C CA . GLU A 1 98 ? -1.31 5.512 6.508 1 97.69 98 GLU A CA 1
ATOM 754 C C . GLU A 1 98 ? -1.262 4.961 7.93 1 97.69 98 GLU A C 1
ATOM 756 O O . GLU A 1 98 ? -2.23 5.09 8.688 1 97.69 98 GLU A O 1
ATOM 761 N N . GLY A 1 99 ? -0.139 4.398 8.289 1 98.12 99 GLY A N 1
ATOM 762 C CA . GLY A 1 99 ? 0.035 3.861 9.633 1 98.12 99 GLY A CA 1
ATOM 763 C C . GLY A 1 99 ? 0.083 4.938 10.703 1 98.12 99 GLY A C 1
ATOM 764 O O . GLY A 1 99 ? -0.363 4.715 11.828 1 98.12 99 GLY A O 1
ATOM 765 N N . GLN A 1 100 ? 0.629 6 10.367 1 98.88 100 GLN A N 1
ATOM 766 C CA . GLN A 1 100 ? 0.698 7.125 11.297 1 98.88 100 GLN A CA 1
ATOM 767 C C . GLN A 1 100 ? -0.69 7.699 11.57 1 98.88 100 GLN A C 1
ATOM 769 O O . GLN A 1 100 ? -0.999 8.078 12.695 1 98.88 100 GLN A O 1
ATOM 774 N N . PHE A 1 101 ? -1.517 7.762 10.562 1 98.81 101 PHE A N 1
ATOM 775 C CA . PHE A 1 101 ? -2.92 8.125 10.719 1 98.81 101 PHE A CA 1
ATOM 776 C C . PHE A 1 101 ? -3.635 7.137 11.633 1 98.81 101 PHE A C 1
ATOM 778 O O . PHE A 1 101 ? -4.332 7.539 12.57 1 98.81 101 PHE A O 1
ATOM 785 N N . ILE A 1 102 ? -3.402 5.848 11.398 1 98.75 102 ILE A N 1
ATOM 786 C CA . ILE A 1 102 ? -4.027 4.789 12.18 1 98.75 102 ILE A CA 1
ATOM 787 C C . ILE A 1 102 ? -3.543 4.863 13.625 1 98.75 102 ILE A C 1
ATOM 789 O O . ILE A 1 102 ? -4.32 4.652 14.562 1 98.75 102 ILE A O 1
ATOM 793 N N . SER A 1 103 ? -2.295 5.148 13.789 1 98.56 103 SER A N 1
ATOM 794 C CA . SER A 1 103 ? -1.769 5.289 15.141 1 98.56 103 SER A CA 1
ATOM 795 C C . SER A 1 103 ? -2.451 6.434 15.883 1 98.56 103 SER A C 1
ATOM 797 O O . SER A 1 103 ? -2.682 6.352 17.094 1 98.56 103 SER A O 1
ATOM 799 N N . GLY A 1 104 ? -2.693 7.496 15.164 1 98.75 104 GLY A N 1
ATOM 800 C CA . GLY A 1 104 ? -3.469 8.578 15.75 1 98.75 104 GLY A CA 1
ATOM 801 C C . GLY A 1 104 ? -4.867 8.156 16.156 1 98.75 104 GLY A C 1
ATOM 802 O O . GLY A 1 104 ? -5.359 8.555 17.219 1 98.75 104 GLY A O 1
ATOM 803 N N . MET A 1 105 ? -5.5 7.379 15.305 1 98.62 105 MET A N 1
ATOM 804 C CA . MET A 1 105 ? -6.805 6.824 15.641 1 98.62 105 MET A CA 1
ATOM 805 C C . MET A 1 105 ? -6.738 6.031 16.938 1 98.62 105 MET A C 1
ATOM 807 O O . MET A 1 105 ? -7.613 6.156 17.797 1 98.62 105 MET A O 1
ATOM 811 N N . THR A 1 106 ? -5.668 5.285 17.062 1 98 106 THR A N 1
ATOM 812 C CA . THR A 1 106 ? -5.469 4.449 18.234 1 98 106 THR A CA 1
ATOM 813 C C . THR A 1 106 ? -5.32 5.309 19.5 1 98 106 THR A C 1
ATOM 815 O O . THR A 1 106 ? -5.934 5.023 20.531 1 98 106 THR A O 1
ATOM 818 N N . GLY A 1 107 ? -4.504 6.289 19.375 1 98 107 GLY A N 1
ATOM 819 C CA . GLY A 1 107 ? -4.348 7.199 20.5 1 98 107 GLY A CA 1
ATOM 820 C C . GLY A 1 107 ? -5.656 7.828 20.953 1 98 107 GLY A C 1
ATOM 821 O O . GLY A 1 107 ? -5.945 7.898 22.141 1 98 107 GLY A O 1
ATOM 822 N N . ALA A 1 108 ? -6.406 8.258 20 1 98.12 108 ALA A N 1
ATOM 823 C CA . ALA A 1 108 ? -7.684 8.898 20.312 1 98.12 108 ALA A CA 1
ATOM 824 C C . ALA A 1 108 ? -8.656 7.91 20.953 1 98.12 108 ALA A C 1
ATOM 826 O O . ALA A 1 108 ? -9.414 8.273 21.859 1 98.12 108 ALA A O 1
ATOM 827 N N . ALA A 1 109 ? -8.664 6.684 20.469 1 96.94 109 ALA A N 1
ATOM 828 C CA . ALA A 1 109 ? -9.547 5.652 21.016 1 96.94 109 ALA A CA 1
ATOM 829 C C . ALA A 1 109 ? -9.219 5.375 22.469 1 96.94 109 ALA A C 1
ATOM 831 O O . ALA A 1 109 ? -10.125 5.145 23.281 1 96.94 109 ALA A O 1
ATOM 832 N N . ILE A 1 110 ? -7.938 5.418 22.828 1 97.06 110 ILE A N 1
ATOM 833 C CA . ILE A 1 110 ? -7.496 5.125 24.188 1 97.06 110 ILE A CA 1
ATOM 834 C C . ILE A 1 110 ? -7.758 6.332 25.078 1 97.06 110 ILE A C 1
ATOM 836 O O . ILE A 1 110 ? -8.391 6.211 26.141 1 97.06 110 ILE A O 1
ATOM 840 N N . ILE A 1 111 ? -7.344 7.5 24.656 1 98 111 ILE A N 1
ATOM 841 C CA . ILE A 1 111 ? -7.449 8.719 25.453 1 98 111 ILE A CA 1
ATOM 842 C C . ILE A 1 111 ? -8.914 9.125 25.578 1 98 111 ILE A C 1
ATOM 844 O O . ILE A 1 111 ? -9.336 9.625 26.625 1 98 111 ILE A O 1
ATOM 848 N N . GLY A 1 112 ? -9.688 8.859 24.547 1 97.75 112 GLY A N 1
ATOM 849 C CA . GLY A 1 112 ? -11.086 9.242 24.531 1 97.75 112 GLY A CA 1
ATOM 850 C C . GLY A 1 112 ? -11.93 8.492 25.547 1 97.75 112 GLY A C 1
ATOM 851 O O . GLY A 1 112 ? -13.031 8.914 25.875 1 97.75 112 GLY A O 1
ATOM 852 N N . LEU A 1 113 ? -11.406 7.406 26.062 1 96.38 113 LEU A N 1
ATOM 853 C CA . LEU A 1 113 ? -12.172 6.57 26.984 1 96.38 113 LEU A CA 1
ATOM 854 C C . LEU A 1 113 ? -11.961 7.012 28.422 1 96.38 113 LEU A C 1
ATOM 856 O O . LEU A 1 113 ? -12.688 6.59 29.328 1 96.38 113 LEU A O 1
ATOM 860 N N . ILE A 1 114 ? -11.016 7.891 28.656 1 96 114 ILE A N 1
ATOM 861 C CA . ILE A 1 114 ? -10.719 8.352 30.016 1 96 114 ILE A CA 1
ATOM 862 C C . ILE A 1 114 ? -11.867 9.227 30.516 1 96 114 ILE A C 1
ATOM 864 O O . ILE A 1 114 ? -12.141 10.281 29.953 1 96 114 ILE A O 1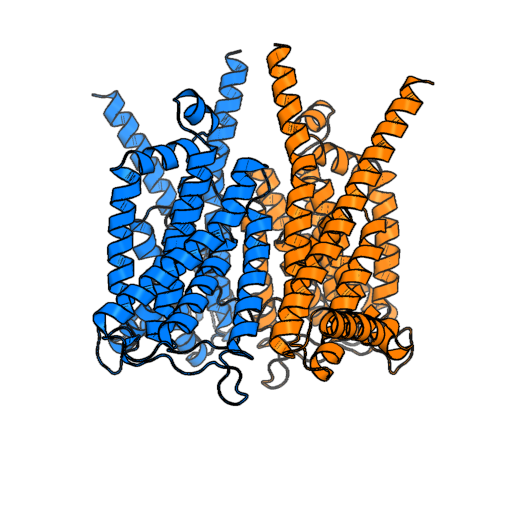
ATOM 868 N N . PRO A 1 115 ? -12.477 8.82 31.578 1 95.25 115 PRO A N 1
ATOM 869 C CA . PRO A 1 115 ? -13.625 9.578 32.062 1 95.25 115 PRO A CA 1
ATOM 870 C C . PRO A 1 115 ? -13.219 10.781 32.906 1 95.25 115 PRO A C 1
ATOM 872 O O . PRO A 1 115 ? -12.078 10.859 33.375 1 95.25 115 PRO A O 1
ATOM 875 N N . GLY A 1 116 ? -14.141 11.766 33 1 95.75 116 GLY A N 1
ATOM 876 C CA . GLY A 1 116 ? -14.023 12.812 34 1 95.75 116 GLY A CA 1
ATOM 877 C C . GLY A 1 116 ? -13.195 13.992 33.531 1 95.75 116 GLY A C 1
ATOM 878 O O . GLY A 1 116 ? -12.828 14.859 34.344 1 95.75 116 GLY A O 1
ATOM 879 N N . ILE A 1 117 ? -12.883 14.039 32.312 1 97.25 117 ILE A N 1
ATOM 880 C CA . ILE A 1 117 ? -12.102 15.148 31.781 1 97.25 117 ILE A CA 1
ATOM 881 C C . ILE A 1 117 ? -13.031 16.156 31.094 1 97.25 117 ILE A C 1
ATOM 883 O O . ILE A 1 117 ? -13.898 15.773 30.312 1 97.25 117 ILE A O 1
ATOM 887 N N . PRO A 1 118 ? -12.828 17.438 31.453 1 97.69 118 PRO A N 1
ATOM 888 C CA . PRO A 1 118 ? -13.664 18.453 30.797 1 97.69 118 PRO A CA 1
ATOM 889 C C . PRO A 1 118 ? -13.43 18.516 29.281 1 97.69 118 PRO A C 1
ATOM 891 O O . PRO A 1 118 ? -12.344 18.156 28.812 1 97.69 118 PRO A O 1
ATOM 894 N N . HIS A 1 119 ? -14.336 18.969 28.547 1 96.62 119 HIS A N 1
ATOM 895 C CA . HIS A 1 119 ? -14.391 18.906 27.094 1 96.62 119 HIS A CA 1
ATOM 896 C C . HIS A 1 119 ? -13.148 19.531 26.469 1 96.62 119 HIS A C 1
ATOM 898 O O . HIS A 1 119 ? -12.453 18.891 25.672 1 96.62 119 HIS A O 1
ATOM 904 N N . VAL A 1 120 ? -12.82 20.734 26.828 1 96.69 120 VAL A N 1
ATOM 905 C CA . VAL A 1 120 ? -11.719 21.469 26.203 1 96.69 120 VAL A CA 1
ATOM 906 C C . VAL A 1 120 ? -10.406 20.719 26.438 1 96.69 120 VAL A C 1
ATOM 908 O O . VAL A 1 120 ? -9.625 20.531 25.516 1 96.69 120 VAL A O 1
ATOM 911 N N . LEU A 1 121 ? -10.18 20.25 27.641 1 97.62 121 LEU A N 1
ATOM 912 C CA . LEU A 1 121 ? -8.961 19.531 27.984 1 97.62 121 LEU A CA 1
ATOM 913 C C . LEU A 1 121 ? -8.914 18.172 27.281 1 97.62 121 LEU A C 1
ATOM 915 O O . LEU A 1 121 ? -7.84 17.734 26.859 1 97.62 121 LEU A O 1
ATOM 919 N N . HIS A 1 122 ? -10.078 17.562 27.203 1 98.38 122 HIS A N 1
ATOM 920 C CA . HIS A 1 122 ? -10.148 16.25 26.578 1 98.38 122 HIS A CA 1
ATOM 921 C C . HIS A 1 122 ? -9.789 16.328 25.094 1 98.38 122 HIS A C 1
ATOM 923 O O . HIS A 1 122 ? -9.07 15.469 24.578 1 98.38 122 HIS A O 1
ATOM 929 N N . VAL A 1 123 ? -10.242 17.359 24.5 1 97.75 123 VAL A N 1
ATOM 930 C CA . VAL A 1 123 ? -9.969 17.562 23.078 1 97.75 123 VAL A CA 1
ATOM 931 C C . VAL A 1 123 ? -8.477 17.844 22.891 1 97.75 123 VAL A C 1
ATOM 933 O O . VAL A 1 123 ? -7.859 17.328 21.953 1 97.75 123 VAL A O 1
ATOM 936 N N . ILE A 1 124 ? -7.887 18.594 23.719 1 98.19 124 ILE A N 1
ATOM 937 C CA . ILE A 1 124 ? -6.461 18.906 23.656 1 98.19 124 ILE A CA 1
ATOM 938 C C . ILE A 1 124 ? -5.641 17.641 23.828 1 98.19 124 ILE A C 1
ATOM 940 O O . ILE A 1 124 ? -4.668 17.406 23.109 1 98.19 124 ILE A O 1
ATOM 944 N N . LEU A 1 125 ? -6.09 16.844 24.75 1 98.56 125 LEU A N 1
ATOM 945 C CA . LEU A 1 125 ? -5.383 15.586 25 1 98.56 125 LEU A CA 1
ATOM 946 C C . LEU A 1 125 ? -5.473 14.656 23.797 1 98.56 125 LEU A C 1
ATOM 948 O O . LEU A 1 125 ? -4.516 13.945 23.484 1 98.56 125 LEU A O 1
ATOM 952 N N . ILE A 1 126 ? -6.633 14.688 23.156 1 98.5 126 ILE A N 1
ATOM 953 C CA . ILE A 1 126 ? -6.828 13.867 21.953 1 98.5 126 ILE A CA 1
ATOM 954 C C . ILE A 1 126 ? -5.859 14.312 20.859 1 98.5 126 ILE A C 1
ATOM 956 O O . ILE A 1 126 ? -5.195 13.484 20.234 1 98.5 126 ILE A O 1
ATOM 960 N N . ILE A 1 127 ? -5.785 15.57 20.656 1 98.5 127 ILE A N 1
ATOM 961 C CA . ILE A 1 127 ? -4.91 16.125 19.625 1 98.5 127 ILE A CA 1
ATOM 962 C C . ILE A 1 127 ? -3.453 15.828 19.969 1 98.5 127 ILE A C 1
ATOM 964 O O . ILE A 1 127 ? -2.686 15.383 19.109 1 98.5 127 ILE A O 1
ATOM 968 N N . LEU A 1 128 ? -3.055 15.961 21.219 1 98.62 128 LEU A N 1
ATOM 969 C CA . LEU A 1 128 ? -1.698 15.664 21.672 1 98.62 128 LEU A CA 1
ATOM 970 C C . LEU A 1 128 ? -1.382 14.18 21.531 1 98.62 128 LEU A C 1
ATOM 972 O O . LEU A 1 128 ? -0.266 13.812 21.156 1 98.62 128 LEU A O 1
ATOM 976 N N . GLY A 1 129 ? -2.416 13.398 21.891 1 98.56 129 GLY A N 1
ATOM 977 C CA . GLY A 1 129 ? -2.242 11.969 21.688 1 98.56 129 GLY A CA 1
ATOM 978 C C . GLY A 1 129 ? -1.969 11.602 20.234 1 98.56 129 GLY A C 1
ATOM 979 O O . GLY A 1 129 ? -1.114 10.758 19.953 1 98.56 129 GLY A O 1
ATOM 980 N N . GLY A 1 130 ? -2.715 12.266 19.312 1 98.62 130 GLY A N 1
ATOM 981 C CA . GLY A 1 130 ? -2.467 12.062 17.891 1 98.62 130 GLY A CA 1
ATOM 982 C C . GLY A 1 130 ? -1.071 12.469 17.469 1 98.62 130 GLY A C 1
ATOM 983 O O . GLY A 1 130 ? -0.404 11.742 16.734 1 98.62 130 GLY A O 1
ATOM 984 N N . ILE A 1 131 ? -0.642 13.617 17.969 1 98.75 131 ILE A N 1
ATOM 985 C CA . ILE A 1 131 ? 0.681 14.148 17.656 1 98.75 131 ILE A CA 1
ATOM 986 C C . ILE A 1 131 ? 1.753 13.164 18.109 1 98.75 131 ILE A C 1
ATOM 988 O O . ILE A 1 131 ? 2.656 12.812 17.359 1 98.75 131 ILE A O 1
ATOM 992 N N . ILE A 1 132 ? 1.646 12.68 19.297 1 98.69 132 ILE A N 1
ATOM 993 C CA . ILE A 1 132 ? 2.658 11.828 19.906 1 98.69 132 ILE A CA 1
ATOM 994 C C . ILE A 1 132 ? 2.654 10.453 19.234 1 98.69 132 ILE A C 1
ATOM 996 O O . ILE A 1 132 ? 3.707 9.953 18.828 1 98.69 132 ILE A O 1
ATOM 1000 N N . CYS A 1 133 ? 1.474 9.891 19.062 1 98.69 133 CYS A N 1
ATOM 1001 C CA . CYS A 1 133 ? 1.381 8.562 18.453 1 98.69 133 CYS A CA 1
ATOM 1002 C C . CYS A 1 133 ? 1.878 8.594 17.016 1 98.69 133 CYS A C 1
ATOM 1004 O O . CYS A 1 133 ? 2.705 7.77 16.625 1 98.69 133 CYS A O 1
ATOM 1006 N N . GLY A 1 134 ? 1.388 9.555 16.266 1 98.75 134 GLY A N 1
ATOM 1007 C CA . GLY A 1 134 ? 1.825 9.672 14.891 1 98.75 134 GLY A CA 1
ATOM 1008 C C . GLY A 1 134 ? 3.299 10.008 14.758 1 98.75 134 GLY A C 1
ATOM 1009 O O . GLY A 1 134 ? 4 9.438 13.922 1 98.75 134 GLY A O 1
ATOM 1010 N N . GLY A 1 135 ? 3.742 10.945 15.586 1 98.69 135 GLY A N 1
ATOM 1011 C CA . GLY A 1 135 ? 5.141 11.336 15.562 1 98.69 135 GLY A CA 1
ATOM 1012 C C . GLY A 1 135 ? 6.086 10.195 15.906 1 98.69 135 GLY A C 1
ATOM 1013 O O . GLY A 1 135 ? 7.09 9.992 15.219 1 98.69 135 GLY A O 1
ATOM 1014 N N . ILE A 1 136 ? 5.77 9.438 16.906 1 98.44 136 ILE A N 1
ATOM 1015 C CA . ILE A 1 136 ? 6.598 8.312 17.297 1 98.44 136 ILE A CA 1
ATOM 1016 C C . ILE A 1 136 ? 6.582 7.242 16.219 1 98.44 136 ILE A C 1
ATOM 1018 O O . ILE A 1 136 ? 7.621 6.668 15.875 1 98.44 136 ILE A O 1
ATOM 1022 N N . TRP A 1 137 ? 5.418 7.07 15.68 1 98.19 137 TRP A N 1
ATOM 1023 C CA . TRP A 1 137 ? 5.262 6.031 14.664 1 98.19 137 TRP A CA 1
ATOM 1024 C C . TRP A 1 137 ? 6.125 6.328 13.445 1 98.19 137 TRP A C 1
ATOM 1026 O O . TRP A 1 137 ? 6.676 5.414 12.828 1 98.19 137 TRP A O 1
ATOM 1036 N N . ALA A 1 138 ? 6.18 7.539 13.102 1 98.5 138 ALA A N 1
ATOM 1037 C CA . ALA A 1 138 ? 7 7.938 11.953 1 98.5 138 ALA A CA 1
ATOM 1038 C C . ALA A 1 138 ? 8.469 8.086 12.359 1 98.5 138 ALA A C 1
ATOM 1040 O O . ALA A 1 138 ? 9.359 7.953 11.516 1 98.5 138 ALA A O 1
ATOM 1041 N N . GLY A 1 139 ? 8.703 8.391 13.633 1 97.69 139 GLY A N 1
ATOM 1042 C CA . GLY A 1 139 ? 10.062 8.57 14.117 1 97.69 139 GLY A CA 1
ATOM 1043 C C . GLY A 1 139 ? 10.891 7.301 14.039 1 97.69 139 GLY A C 1
ATOM 1044 O O . GLY A 1 139 ? 12.102 7.359 13.828 1 97.69 139 GLY A O 1
ATOM 1045 N N . ILE A 1 140 ? 10.266 6.203 14.109 1 94.56 140 ILE A N 1
ATOM 1046 C CA . ILE A 1 140 ? 10.969 4.922 14.109 1 94.56 140 ILE A CA 1
ATOM 1047 C C . ILE A 1 140 ? 11.617 4.688 12.75 1 94.56 140 ILE A C 1
ATOM 1049 O O . ILE A 1 140 ? 12.844 4.57 12.656 1 94.56 140 ILE A O 1
ATOM 1053 N N . PRO A 1 141 ? 10.836 4.656 11.695 1 94.12 141 PRO A N 1
ATOM 1054 C CA . PRO A 1 141 ? 11.516 4.496 10.398 1 94.12 141 PRO A CA 1
ATOM 1055 C C . PRO A 1 141 ? 12.43 5.664 10.062 1 94.12 141 PRO A C 1
ATOM 1057 O O . PRO A 1 141 ? 13.453 5.48 9.398 1 94.12 141 PRO A O 1
ATOM 1060 N N . GLY A 1 142 ? 12.031 6.879 10.523 1 95.12 142 GLY A N 1
ATOM 1061 C CA . GLY A 1 142 ? 12.922 8.008 10.328 1 95.12 142 GLY A CA 1
ATOM 1062 C C . GLY A 1 142 ? 14.273 7.824 10.984 1 95.12 142 GLY A C 1
ATOM 1063 O O . GLY A 1 142 ? 15.312 8.117 10.383 1 95.12 142 GLY A O 1
ATOM 1064 N N . PHE A 1 143 ? 14.281 7.301 12.156 1 95.12 143 PHE A N 1
ATOM 1065 C CA . PHE A 1 143 ? 15.508 7.047 12.906 1 95.12 143 PHE A CA 1
ATOM 1066 C C . PHE A 1 143 ? 16.328 5.941 12.25 1 95.12 143 PHE A C 1
ATOM 1068 O O . PHE A 1 143 ? 17.547 6.051 12.141 1 95.12 143 PHE A O 1
ATOM 1075 N N . LEU A 1 144 ? 15.641 4.965 11.867 1 89.19 144 LEU A N 1
ATOM 1076 C CA . LEU A 1 144 ? 16.328 3.855 11.219 1 89.19 144 LEU A CA 1
ATOM 1077 C C . LEU A 1 144 ? 16.969 4.309 9.914 1 89.19 144 LEU A C 1
ATOM 1079 O O . LEU A 1 144 ? 18.094 3.898 9.594 1 89.19 144 LEU A O 1
ATOM 1083 N N . LYS A 1 145 ? 16.266 5.141 9.164 1 90.69 145 LYS A N 1
ATOM 1084 C CA . LYS A 1 145 ? 16.828 5.672 7.926 1 90.69 145 LYS A CA 1
ATOM 1085 C C . LYS A 1 145 ? 18.031 6.562 8.211 1 90.69 145 LYS A C 1
ATOM 1087 O O . LYS A 1 145 ? 19.062 6.473 7.531 1 90.69 145 LYS A O 1
ATOM 1092 N N . ALA A 1 146 ? 17.906 7.355 9.164 1 92.38 146 ALA A N 1
ATOM 1093 C CA . ALA A 1 146 ? 18.969 8.312 9.492 1 92.38 146 ALA A CA 1
ATOM 1094 C C . ALA A 1 146 ? 20.203 7.594 10.016 1 92.38 146 ALA A C 1
ATOM 1096 O O . ALA A 1 146 ? 21.328 7.957 9.656 1 92.38 146 ALA A O 1
ATOM 1097 N N . LYS A 1 147 ? 20.047 6.613 10.797 1 89.44 147 LYS A N 1
ATOM 1098 C CA . LYS A 1 147 ? 21.172 5.973 11.477 1 89.44 147 LYS A CA 1
ATOM 1099 C C . LYS A 1 147 ? 21.781 4.859 10.625 1 89.44 147 LYS A C 1
ATOM 1101 O O . LYS A 1 147 ? 23 4.734 10.539 1 89.44 147 LYS A O 1
ATOM 1106 N N . SER A 1 148 ? 20.875 4.109 10.047 1 84.75 148 SER A N 1
ATOM 1107 C CA . SER A 1 148 ? 21.375 2.904 9.398 1 84.75 148 SER A CA 1
ATOM 1108 C C . SER A 1 148 ? 21.172 2.965 7.887 1 84.75 148 SER A C 1
ATOM 1110 O O . SER A 1 148 ? 21.578 2.055 7.164 1 84.75 148 SER A O 1
ATOM 1112 N N . GLY A 1 149 ? 20.469 3.941 7.418 1 83.44 149 GLY A N 1
ATOM 1113 C CA . GLY A 1 149 ? 20.25 4.062 5.984 1 83.44 149 GLY A CA 1
ATOM 1114 C C . GLY A 1 149 ? 19.219 3.102 5.449 1 83.44 149 GLY A C 1
ATOM 1115 O O . GLY A 1 149 ? 19.172 2.828 4.246 1 83.44 149 GLY A O 1
ATOM 1116 N N . THR A 1 150 ? 18.422 2.586 6.348 1 79.56 150 THR A N 1
ATOM 1117 C CA . THR A 1 150 ? 17.359 1.662 5.961 1 79.56 150 THR A CA 1
ATOM 1118 C C . THR A 1 150 ? 16.391 2.324 4.98 1 79.56 150 THR A C 1
ATOM 11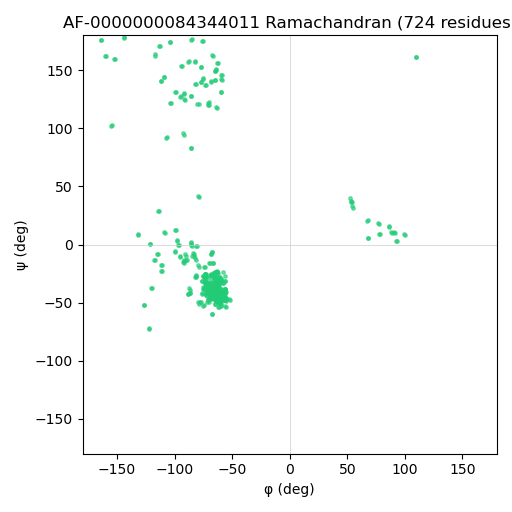20 O O . THR A 1 150 ? 16.141 3.529 5.062 1 79.56 150 THR A O 1
ATOM 1123 N N . ASN A 1 151 ? 15.891 1.498 4.074 1 78.44 151 ASN A N 1
ATOM 1124 C CA . ASN A 1 151 ? 14.906 2.025 3.135 1 78.44 151 ASN A CA 1
ATOM 1125 C C . ASN A 1 151 ? 13.641 2.482 3.85 1 78.44 151 ASN A C 1
ATOM 1127 O O . ASN A 1 151 ? 12.945 1.675 4.469 1 78.44 151 ASN A O 1
ATOM 1131 N N . GLU A 1 152 ? 13.391 3.721 3.734 1 85.5 152 GLU A N 1
ATOM 1132 C CA . GLU A 1 152 ? 12.25 4.285 4.453 1 85.5 152 GLU A CA 1
ATOM 1133 C C . GLU A 1 152 ? 10.93 3.764 3.896 1 85.5 152 GLU A C 1
ATOM 1135 O O . GLU A 1 152 ? 9.938 3.676 4.621 1 85.5 152 GLU A O 1
ATOM 1140 N N . VAL A 1 153 ? 10.883 3.387 2.67 1 83.56 153 VAL A N 1
ATOM 1141 C CA . VAL A 1 153 ? 9.648 2.922 2.037 1 83.56 153 VAL A CA 1
ATOM 1142 C C . VAL A 1 153 ? 9.242 1.573 2.629 1 83.56 153 VAL A C 1
ATOM 1144 O O . VAL A 1 153 ? 8.102 1.393 3.045 1 83.56 153 VAL A O 1
ATOM 1147 N N . VAL A 1 154 ? 10.125 0.69 2.762 1 80.44 154 VAL A N 1
ATOM 1148 C CA . VAL A 1 154 ? 9.852 -0.652 3.262 1 80.44 154 VAL A CA 1
ATOM 1149 C C . VAL A 1 154 ? 9.469 -0.586 4.742 1 80.44 154 VAL A C 1
ATOM 1151 O O . VAL A 1 154 ? 8.484 -1.188 5.164 1 80.44 154 VAL A O 1
ATOM 1154 N N . SER A 1 155 ? 10.266 0.173 5.469 1 87.75 155 SER A N 1
ATOM 1155 C CA . SER A 1 155 ? 10.016 0.251 6.902 1 87.75 155 SER A CA 1
ATOM 1156 C C . SER A 1 155 ? 8.664 0.896 7.195 1 87.75 155 SER A C 1
ATOM 1158 O O . SER A 1 155 ? 7.938 0.446 8.078 1 87.75 155 SER A O 1
ATOM 1160 N N . THR A 1 156 ? 8.367 1.903 6.398 1 92.62 156 THR A N 1
ATOM 1161 C CA . THR A 1 156 ? 7.121 2.611 6.66 1 92.62 156 THR A CA 1
ATOM 1162 C C . THR A 1 156 ? 5.922 1.767 6.242 1 92.62 156 THR A C 1
ATOM 1164 O O . THR A 1 156 ? 4.867 1.813 6.879 1 92.62 156 THR A O 1
ATOM 1167 N N . ILE A 1 157 ? 6.02 1.019 5.215 1 87.81 157 ILE A N 1
ATOM 1168 C CA . ILE A 1 157 ? 4.93 0.138 4.801 1 87.81 157 ILE A CA 1
ATOM 1169 C C . ILE A 1 157 ? 4.672 -0.904 5.887 1 87.81 157 ILE A C 1
ATOM 1171 O O . ILE A 1 157 ? 3.52 -1.193 6.219 1 87.81 157 ILE A O 1
ATOM 1175 N N . MET A 1 158 ? 5.707 -1.498 6.371 1 87.19 158 MET A N 1
ATOM 1176 C CA . MET A 1 158 ? 5.555 -2.512 7.414 1 87.19 158 MET A CA 1
ATOM 1177 C C . MET A 1 158 ? 4.93 -1.912 8.664 1 87.19 158 MET A C 1
ATOM 1179 O O . MET A 1 158 ? 4.105 -2.553 9.32 1 87.19 158 MET A O 1
ATOM 1183 N N . MET A 1 159 ? 5.348 -0.697 8.914 1 93.81 159 MET A N 1
ATOM 1184 C CA . MET A 1 159 ? 4.781 -0.014 10.07 1 93.81 159 MET A CA 1
ATOM 1185 C C . MET A 1 159 ? 3.293 0.252 9.875 1 93.81 159 MET A C 1
ATOM 1187 O O . MET A 1 159 ? 2.543 0.352 10.852 1 93.81 159 MET A O 1
ATOM 1191 N N . ASN A 1 160 ? 2.891 0.381 8.594 1 94.31 160 ASN A N 1
ATOM 1192 C CA . ASN A 1 160 ? 1.462 0.508 8.328 1 94.31 160 ASN A CA 1
ATOM 1193 C C . ASN A 1 160 ? 0.696 -0.732 8.781 1 94.31 160 ASN A C 1
ATOM 1195 O O . ASN A 1 160 ? -0.353 -0.621 9.422 1 94.31 160 ASN A O 1
ATOM 1199 N N . PHE A 1 161 ? 1.219 -1.82 8.477 1 89.31 161 PHE A N 1
ATOM 1200 C CA . PHE A 1 161 ? 0.564 -3.07 8.836 1 89.31 161 PHE A CA 1
ATOM 1201 C C . PHE A 1 161 ? 0.552 -3.254 10.352 1 89.31 161 PHE A C 1
ATOM 1203 O O . PHE A 1 161 ? -0.462 -3.654 10.93 1 89.31 161 PHE A O 1
ATOM 1210 N N . ILE A 1 162 ? 1.635 -2.947 10.945 1 92.5 162 ILE A N 1
ATOM 1211 C CA . ILE A 1 162 ? 1.711 -3.068 12.398 1 92.5 162 ILE A CA 1
ATOM 1212 C C . ILE A 1 162 ? 0.667 -2.164 13.047 1 92.5 162 ILE A C 1
ATOM 1214 O O . ILE A 1 162 ? -0.016 -2.57 13.992 1 92.5 162 ILE A O 1
ATOM 1218 N N . ALA A 1 163 ? 0.581 -0.979 12.5 1 96.44 163 ALA A N 1
ATOM 1219 C CA . ALA A 1 163 ? -0.396 -0.036 13.039 1 96.44 163 ALA A CA 1
ATOM 1220 C C . ALA A 1 163 ? -1.813 -0.589 12.922 1 96.44 163 ALA A C 1
ATOM 1222 O O . ALA A 1 163 ? -2.594 -0.522 13.875 1 96.44 163 ALA A O 1
ATOM 1223 N N . MET A 1 164 ? -2.119 -1.131 11.797 1 94.19 164 MET A N 1
ATOM 1224 C CA . MET A 1 164 ? -3.465 -1.643 11.547 1 94.19 164 MET A CA 1
ATOM 1225 C C . MET A 1 164 ? -3.773 -2.822 12.461 1 94.19 164 MET A C 1
ATOM 1227 O O . MET A 1 164 ? -4.816 -2.85 13.117 1 94.19 164 MET A O 1
ATOM 1231 N N . TYR A 1 165 ? -2.873 -3.77 12.602 1 91.19 165 TYR A N 1
ATOM 1232 C CA . TYR A 1 165 ? -3.135 -4.965 13.398 1 91.19 165 TYR A CA 1
ATOM 1233 C C . TYR A 1 165 ? -3.1 -4.648 14.891 1 91.19 165 TYR A C 1
ATOM 1235 O O . TYR A 1 165 ? -3.834 -5.25 15.68 1 91.19 165 TYR A O 1
ATOM 1243 N N . LEU A 1 166 ? -2.279 -3.705 15.234 1 92.25 166 LEU A N 1
ATOM 1244 C CA . LEU A 1 166 ? -2.271 -3.266 16.625 1 92.25 166 LEU A CA 1
ATOM 1245 C C . LEU A 1 166 ? -3.594 -2.602 17 1 92.25 166 LEU A C 1
ATOM 1247 O O . LEU A 1 166 ? -4.148 -2.861 18.062 1 92.25 166 LEU A O 1
ATOM 1251 N N . LEU A 1 167 ? -4.039 -1.735 16.094 1 94.88 167 LEU A N 1
ATOM 1252 C CA . LEU A 1 167 ? -5.344 -1.122 16.328 1 94.88 167 LEU A CA 1
ATOM 1253 C C . LEU A 1 167 ? -6.43 -2.184 16.453 1 94.88 167 LEU A C 1
ATOM 1255 O O . LEU A 1 167 ? -7.262 -2.115 17.359 1 94.88 167 LEU A O 1
ATOM 1259 N N . ASN A 1 168 ? -6.441 -3.119 15.555 1 92.31 168 ASN A N 1
ATOM 1260 C CA . ASN A 1 168 ? -7.438 -4.184 15.594 1 92.31 168 ASN A CA 1
ATOM 1261 C C . ASN A 1 168 ? -7.355 -4.984 16.891 1 92.31 168 ASN A C 1
ATOM 1263 O O . ASN A 1 168 ? -8.383 -5.309 17.484 1 92.31 168 ASN A O 1
ATOM 1267 N N . TYR A 1 169 ? -6.156 -5.254 17.297 1 88.5 169 TYR A N 1
ATOM 1268 C CA . TYR A 1 169 ? -5.961 -5.988 18.547 1 88.5 169 TYR A CA 1
ATOM 1269 C C . TYR A 1 169 ? -6.527 -5.219 19.734 1 88.5 169 TYR A C 1
ATOM 1271 O O . TYR A 1 169 ? -7.262 -5.773 20.547 1 88.5 169 TYR A O 1
ATOM 1279 N N . LEU A 1 170 ? -6.23 -3.998 19.812 1 90.38 170 LEU A N 1
ATOM 1280 C CA . LEU A 1 170 ? -6.672 -3.17 20.938 1 90.38 170 LEU A CA 1
ATOM 1281 C C . LEU A 1 170 ? -8.18 -2.971 20.906 1 90.38 170 LEU A C 1
ATOM 1283 O O . LEU A 1 170 ? -8.828 -2.939 21.953 1 90.38 170 LEU A O 1
ATOM 1287 N N . THR A 1 171 ? -8.711 -2.811 19.719 1 90.81 171 THR A N 1
ATOM 1288 C CA . THR A 1 171 ? -10.148 -2.602 19.547 1 90.81 171 THR A CA 1
ATOM 1289 C C . THR A 1 171 ? -10.93 -3.838 19.984 1 90.81 171 THR A C 1
ATOM 1291 O O . THR A 1 171 ? -11.977 -3.723 20.625 1 90.81 171 THR A O 1
ATOM 1294 N N . MET A 1 172 ? -10.398 -4.984 19.703 1 86.5 172 MET A N 1
ATOM 1295 C CA . MET A 1 172 ? -11.164 -6.215 19.844 1 86.5 172 MET A CA 1
ATOM 1296 C C . MET A 1 172 ? -10.969 -6.824 21.234 1 86.5 172 MET A C 1
ATOM 1298 O O . MET A 1 172 ? -11.75 -7.676 21.656 1 86.5 172 MET A O 1
ATOM 1302 N N . PHE A 1 173 ? -9.977 -6.406 21.938 1 82.88 173 PHE A N 1
ATOM 1303 C CA . PHE A 1 173 ? -9.727 -7.125 23.188 1 82.88 173 PHE A CA 1
ATOM 1304 C C . PHE A 1 173 ? -9.789 -6.176 24.375 1 82.88 173 PHE A C 1
ATOM 1306 O O . PHE A 1 173 ? -10.867 -5.949 24.938 1 82.88 173 PHE A O 1
ATOM 1313 N N . PRO A 1 174 ? -8.758 -5.309 24.5 1 79.06 174 PRO A N 1
ATOM 1314 C CA . PRO A 1 174 ? -8.805 -4.492 25.719 1 79.06 174 PRO A CA 1
ATOM 1315 C C . PRO A 1 174 ? -9.891 -3.414 25.672 1 79.06 174 PRO A C 1
ATOM 1317 O O . PRO A 1 174 ? -10.445 -3.039 26.703 1 79.06 174 PRO A O 1
ATOM 1320 N N . LEU A 1 175 ? -10.25 -2.959 24.453 1 85.12 175 LEU A N 1
ATOM 1321 C CA . LEU A 1 175 ? -11.172 -1.832 24.344 1 85.12 175 LEU A CA 1
ATOM 1322 C C . LEU A 1 175 ? -12.531 -2.291 23.828 1 85.12 175 LEU A C 1
ATOM 1324 O O . LEU A 1 175 ? -13.406 -1.466 23.547 1 85.12 175 LEU A O 1
ATOM 1328 N N . ASN A 1 176 ? -12.789 -3.559 23.75 1 84.12 176 ASN A N 1
ATOM 1329 C CA . ASN A 1 176 ? -13.906 -4.148 23.016 1 84.12 176 ASN A CA 1
ATOM 1330 C C . ASN A 1 176 ? -15.227 -3.916 23.719 1 84.12 176 ASN A C 1
ATOM 1332 O O . ASN A 1 176 ? -15.305 -4 24.953 1 84.12 176 ASN A O 1
ATOM 1336 N N . ASP A 1 177 ? -16.25 -3.555 22.812 1 84.06 177 ASP A N 1
ATOM 1337 C CA . ASP A 1 177 ? -17.641 -3.436 23.266 1 84.06 177 ASP A CA 1
ATOM 1338 C C . ASP A 1 177 ? -18.391 -4.75 23.094 1 84.06 177 ASP A C 1
ATOM 1340 O O . ASP A 1 177 ? -19.109 -4.93 22.094 1 84.06 177 ASP A O 1
ATOM 1344 N N . SER A 1 178 ? -18.484 -5.516 23.953 1 75.56 178 SER A N 1
ATOM 1345 C CA . SER A 1 178 ? -19.375 -6.652 24.125 1 75.56 178 SER A CA 1
ATOM 1346 C C . SER A 1 178 ? -19.344 -7.574 22.906 1 75.56 178 SER A C 1
ATOM 1348 O O . SER A 1 178 ? -20.391 -8.016 22.438 1 75.56 178 SER A O 1
ATOM 1350 N N . GLY A 1 179 ? -18.219 -7.812 22.328 1 76.44 179 GLY A N 1
ATOM 1351 C CA . GLY A 1 179 ? -18.156 -8.836 21.297 1 76.44 179 GLY A CA 1
ATOM 1352 C C . GLY A 1 179 ? -18.375 -8.281 19.891 1 76.44 179 GLY A C 1
ATOM 1353 O O . GLY A 1 179 ? -18.469 -9.039 18.922 1 76.44 179 GLY A O 1
ATOM 1354 N N . GLN A 1 180 ? -18.5 -6.992 19.922 1 83.81 180 GLN A N 1
ATOM 1355 C CA . GLN A 1 180 ? -18.625 -6.348 18.609 1 83.81 180 GLN A CA 1
ATOM 1356 C C . GLN A 1 180 ? -17.266 -5.992 18.031 1 83.81 180 GLN A C 1
ATOM 1358 O O . GLN A 1 180 ? -16.266 -5.93 18.75 1 83.81 180 GLN A O 1
ATOM 1363 N N . ALA A 1 181 ? -17.266 -5.879 16.781 1 85.81 181 ALA A N 1
ATOM 1364 C CA . ALA A 1 181 ? -16.031 -5.539 16.078 1 85.81 181 ALA A CA 1
ATOM 1365 C C . ALA A 1 181 ? -15.734 -4.043 16.188 1 85.81 181 ALA A C 1
ATOM 1367 O O . ALA A 1 181 ? -15.445 -3.391 15.188 1 85.81 181 ALA A O 1
ATOM 1368 N N . GLN A 1 182 ? -15.969 -3.498 17.422 1 89.38 182 GLN A N 1
ATOM 1369 C CA . GLN A 1 182 ? -15.75 -2.088 17.719 1 89.38 182 GLN A CA 1
ATOM 1370 C C . GLN A 1 182 ? -15.422 -1.881 19.188 1 89.38 182 GLN A C 1
ATOM 1372 O O . GLN A 1 182 ? -15.688 -2.752 20.016 1 89.38 182 GLN A O 1
ATOM 1377 N N . SER A 1 183 ? -14.82 -0.784 19.5 1 91.38 183 SER A N 1
ATOM 1378 C CA . SER A 1 183 ? -14.531 -0.413 20.891 1 91.38 183 SER A CA 1
ATOM 1379 C C . SER A 1 183 ? -15.727 0.294 21.531 1 91.38 183 SER A C 1
ATOM 1381 O O . SER A 1 183 ? -16.734 0.553 20.859 1 91.38 183 SER A O 1
ATOM 1383 N N . LEU A 1 184 ? -15.555 0.571 22.766 1 92.88 184 LEU A N 1
ATOM 1384 C CA . LEU A 1 184 ? -16.5 1.46 23.438 1 92.88 184 LEU A CA 1
ATOM 1385 C C . LEU A 1 184 ? -16.453 2.859 22.828 1 92.88 184 LEU A C 1
ATOM 1387 O O . LEU A 1 184 ? -15.414 3.279 22.312 1 92.88 184 LEU A O 1
ATOM 1391 N N . GLU A 1 185 ? -17.578 3.494 22.906 1 95.56 185 GLU A N 1
ATOM 1392 C CA . GLU A 1 185 ? -17.609 4.875 22.438 1 95.56 185 GLU A CA 1
ATOM 1393 C C . GLU A 1 185 ? -16.797 5.793 23.344 1 95.56 185 GLU A C 1
ATOM 1395 O O . GLU A 1 185 ? -16.797 5.637 24.562 1 95.56 185 GLU A O 1
ATOM 1400 N N . ILE A 1 186 ? -16.141 6.672 22.719 1 96.31 186 ILE A N 1
ATOM 1401 C CA . ILE A 1 186 ? -15.344 7.617 23.5 1 96.31 186 ILE A CA 1
ATOM 1402 C C . ILE A 1 186 ? -16.266 8.531 24.297 1 96.31 186 ILE A C 1
ATOM 1404 O O . ILE A 1 186 ? -17.453 8.656 23.969 1 96.31 186 ILE A O 1
ATOM 1408 N N . GLN A 1 187 ? -15.758 9.164 25.25 1 97.25 187 GLN A N 1
ATOM 1409 C CA . GLN A 1 187 ? -16.531 10.062 26.094 1 97.25 187 GLN A CA 1
ATOM 1410 C C . GLN A 1 187 ? -17.047 11.266 25.312 1 97.25 187 GLN A C 1
ATOM 1412 O O . GLN A 1 187 ? -16.375 11.742 24.391 1 97.25 187 GLN A O 1
ATOM 1417 N N . GLU A 1 188 ? -18.172 11.766 25.703 1 96.75 188 GLU A N 1
ATOM 1418 C CA . GLU A 1 188 ? -18.75 12.945 25.062 1 96.75 188 GLU A CA 1
ATOM 1419 C C . GLU A 1 188 ? -17.797 14.125 25.125 1 96.75 188 GLU A C 1
ATOM 1421 O O . GLU A 1 188 ? -17.734 14.93 24.203 1 96.75 188 GLU A O 1
ATOM 1426 N N . SER A 1 189 ? -17.062 14.156 26.203 1 97.12 189 SER A N 1
ATOM 1427 C CA . SER A 1 189 ? -16.125 15.258 26.406 1 97.12 189 SER A CA 1
ATOM 1428 C C . SER A 1 189 ? -14.969 15.195 25.438 1 97.12 189 SER A C 1
ATOM 1430 O O . SER A 1 189 ? -14.258 16.188 25.234 1 97.12 189 SER A O 1
ATOM 1432 N N . ALA A 1 190 ? -14.781 14.039 24.797 1 97.12 190 ALA A N 1
ATOM 1433 C CA . ALA A 1 190 ? -13.648 13.852 23.891 1 97.12 190 ALA A CA 1
ATOM 1434 C C . ALA A 1 190 ? -14.055 14.125 22.438 1 97.12 190 ALA A C 1
ATOM 1436 O O . ALA A 1 190 ? -13.203 14.227 21.562 1 97.12 190 ALA A O 1
ATOM 1437 N N . LYS A 1 191 ? -15.344 14.266 22.219 1 96.69 191 LYS A N 1
ATOM 1438 C CA . LYS A 1 191 ? -15.852 14.438 20.859 1 96.69 191 LYS A CA 1
ATOM 1439 C C . LYS A 1 191 ? -15.617 15.859 20.359 1 96.69 191 LYS A C 1
ATOM 1441 O O . LYS A 1 191 ? -15.758 16.812 21.109 1 96.69 191 LYS A O 1
ATOM 1446 N N . LEU A 1 192 ? -15.25 15.969 19.109 1 96.19 192 LEU A N 1
ATOM 1447 C CA . LEU A 1 192 ? -15.086 17.281 18.5 1 96.19 192 LEU A CA 1
ATOM 1448 C C . LEU A 1 192 ? -16.438 17.891 18.156 1 96.19 192 LEU A C 1
ATOM 1450 O O . LEU A 1 192 ? -17.391 17.172 17.844 1 96.19 192 LEU A O 1
ATOM 1454 N N . ALA A 1 193 ? -16.453 19.219 18.141 1 91.94 193 ALA A N 1
ATOM 1455 C CA . ALA A 1 193 ? -17.688 19.922 17.844 1 91.94 193 ALA A CA 1
ATOM 1456 C C . ALA A 1 193 ? -18 19.859 16.344 1 91.94 193 ALA A C 1
ATOM 1458 O O . ALA A 1 193 ? -17.078 19.922 15.516 1 91.94 193 ALA A O 1
ATOM 1459 N N . ARG A 1 194 ? -19.281 19.75 16.031 1 89.94 194 ARG A N 1
ATOM 1460 C CA . ARG A 1 194 ? -19.75 19.859 14.648 1 89.94 194 ARG A CA 1
ATOM 1461 C C . ARG A 1 194 ? -19.906 21.328 14.25 1 89.94 194 ARG A C 1
ATOM 1463 O O . ARG A 1 194 ? -20.406 22.141 15.031 1 89.94 194 ARG A O 1
ATOM 1470 N N . ILE A 1 195 ? -19.516 21.734 13.086 1 88.56 195 ILE A N 1
ATOM 1471 C CA . ILE A 1 195 ? -19.453 23.156 12.797 1 88.56 195 ILE A CA 1
ATOM 1472 C C . ILE A 1 195 ? -20.516 23.531 11.781 1 88.56 195 ILE A C 1
ATOM 1474 O O . ILE A 1 195 ? -20.828 24.719 11.609 1 88.56 195 ILE A O 1
ATOM 1478 N N . LEU A 1 196 ? -21.109 22.672 11.031 1 85.06 196 LEU A N 1
ATOM 1479 C CA . LEU A 1 196 ? -22.094 23.031 10.016 1 85.06 196 LEU A CA 1
ATOM 1480 C C . LEU A 1 196 ? -23.484 22.5 10.383 1 85.06 196 LEU A C 1
ATOM 1482 O O . LEU A 1 196 ? -24.25 22.109 9.5 1 85.06 196 LEU A O 1
ATOM 1486 N N . GLY A 1 197 ? -23.688 22.391 11.633 1 80.06 197 GLY A N 1
ATOM 1487 C CA . GLY A 1 197 ? -24.984 21.922 12.102 1 80.06 197 GLY A CA 1
ATOM 1488 C C . GLY A 1 197 ? -24.938 20.531 12.711 1 80.06 197 GLY A C 1
ATOM 1489 O O . GLY A 1 197 ? -24 19.766 12.438 1 80.06 197 GLY A O 1
ATOM 1490 N N . GLN A 1 198 ? -25.891 20.266 13.406 1 77.19 198 GLN A N 1
ATOM 1491 C CA . GLN A 1 198 ? -25.922 19.016 14.172 1 77.19 198 GLN A CA 1
ATOM 1492 C C . GLN A 1 198 ? -26.172 17.812 13.266 1 77.19 198 GLN A C 1
ATOM 1494 O O . GLN A 1 198 ? -25.781 16.688 13.594 1 77.19 198 GLN A O 1
ATOM 1499 N N . THR A 1 199 ? -26.688 18.203 12.141 1 80.56 199 THR A N 1
ATOM 1500 C CA . THR A 1 199 ? -27.047 17.094 11.266 1 80.56 199 THR A CA 1
ATOM 1501 C C . THR A 1 199 ? -25.891 16.766 10.328 1 80.56 199 THR A C 1
ATOM 1503 O O . THR A 1 199 ? -25.875 15.688 9.719 1 80.56 199 THR A O 1
ATOM 1506 N N . ASN A 1 200 ? -25 17.703 10.32 1 86.88 200 ASN A N 1
ATOM 1507 C CA . ASN A 1 200 ? -23.859 17.469 9.438 1 86.88 200 ASN A CA 1
ATOM 1508 C C . ASN A 1 200 ? -22.703 16.828 10.188 1 86.88 200 ASN A C 1
ATOM 1510 O O . ASN A 1 200 ? -22.547 17.016 11.398 1 86.88 200 ASN A O 1
ATOM 1514 N N . ARG A 1 201 ? -21.844 16.094 9.531 1 90.06 201 ARG A N 1
ATOM 1515 C CA . ARG A 1 201 ? -20.781 15.312 10.148 1 90.06 201 ARG A CA 1
ATOM 1516 C C . ARG A 1 201 ? -19.469 16.078 10.125 1 90.06 201 ARG A C 1
ATOM 1518 O O . ARG A 1 201 ? -18.453 15.602 10.641 1 90.06 201 ARG A O 1
ATOM 1525 N N . THR A 1 202 ? -19.547 17.281 9.555 1 91.38 202 THR A N 1
ATOM 1526 C CA . THR A 1 202 ? -18.312 18.062 9.484 1 91.38 202 THR A CA 1
ATOM 1527 C C . THR A 1 202 ? -17.891 18.547 10.867 1 91.38 202 THR A C 1
ATOM 1529 O O . THR A 1 202 ? -18.641 19.266 11.531 1 91.38 202 THR A O 1
ATOM 1532 N N . SER A 1 203 ? -16.703 18.188 11.266 1 93 203 SER A N 1
ATOM 1533 C CA . SER A 1 203 ? -16.234 18.516 12.609 1 93 203 SER A CA 1
ATOM 1534 C C . SER A 1 203 ? -15.242 19.672 12.578 1 93 203 SER A C 1
ATOM 1536 O O . SER A 1 203 ? -14.852 20.125 11.5 1 93 203 SER A O 1
ATOM 1538 N N . SER A 1 204 ? -14.836 20.125 13.734 1 95.19 204 SER A N 1
ATOM 1539 C CA . SER A 1 204 ? -13.867 21.203 13.906 1 95.19 204 SER A CA 1
ATOM 1540 C C . SER A 1 204 ? -12.484 20.766 13.438 1 95.19 204 SER A C 1
ATOM 1542 O O . SER A 1 204 ? -11.57 21.594 13.344 1 95.19 204 SER A O 1
ATOM 1544 N N . ALA A 1 205 ? -12.383 19.5 13.094 1 97.31 205 ALA A N 1
ATOM 1545 C CA . ALA A 1 205 ? -11.125 19 12.539 1 97.31 205 ALA A CA 1
ATOM 1546 C C . ALA A 1 205 ? -10.773 19.734 11.25 1 97.31 205 ALA A C 1
ATOM 1548 O O . ALA A 1 205 ? -9.594 19.906 10.938 1 97.31 205 ALA A O 1
ATOM 1549 N N . LEU A 1 206 ? -11.773 20.125 10.484 1 97.81 206 LEU A N 1
ATOM 1550 C CA . LEU A 1 206 ? -11.555 20.844 9.242 1 97.81 206 LEU A CA 1
ATOM 1551 C C . LEU A 1 206 ? -10.82 22.156 9.5 1 97.81 206 LEU A C 1
ATOM 1553 O O . LEU A 1 206 ? -9.844 22.484 8.812 1 97.81 206 LEU A O 1
ATOM 1557 N N . ILE A 1 207 ? -11.266 22.891 10.484 1 97.62 207 ILE A N 1
ATOM 1558 C CA . ILE A 1 207 ? -10.656 24.156 10.844 1 97.62 207 ILE A CA 1
ATOM 1559 C C . ILE A 1 207 ? -9.219 23.938 11.312 1 97.62 207 ILE A C 1
ATOM 1561 O O . ILE A 1 207 ? -8.305 24.656 10.922 1 97.62 207 ILE A O 1
ATOM 1565 N N . LEU A 1 208 ? -9.039 22.922 12.133 1 98 208 LEU A N 1
ATOM 1566 C CA . LEU A 1 208 ? -7.699 22.578 12.594 1 98 208 LEU A CA 1
ATOM 1567 C C . LEU A 1 208 ? -6.781 22.25 11.422 1 98 208 LEU A C 1
ATOM 1569 O O . LEU A 1 208 ? -5.617 22.656 11.406 1 98 208 LEU A O 1
ATOM 1573 N N . GLY A 1 209 ? -7.336 21.422 10.492 1 98.25 209 GLY A N 1
ATOM 1574 C CA . GLY A 1 209 ? -6.566 21.094 9.305 1 98.25 209 GLY A CA 1
ATOM 1575 C C . GLY A 1 209 ? -6.156 22.312 8.5 1 98.25 209 GLY A C 1
ATOM 1576 O O . GLY A 1 209 ? -5.004 22.422 8.07 1 98.25 209 GLY A O 1
ATOM 1577 N N . LEU A 1 210 ? -7.059 23.281 8.312 1 98.19 210 LEU A N 1
ATOM 1578 C CA . LEU A 1 210 ? -6.777 24.5 7.574 1 98.19 210 LEU A CA 1
ATOM 1579 C C . LEU A 1 210 ? -5.742 25.344 8.305 1 98.19 210 LEU A C 1
ATOM 1581 O O . LEU A 1 210 ? -4.836 25.906 7.68 1 98.19 210 LEU A O 1
ATOM 1585 N N . ILE A 1 211 ? -5.863 25.438 9.578 1 98.12 211 ILE A N 1
ATOM 1586 C CA . ILE A 1 211 ? -4.891 26.172 10.375 1 98.12 211 ILE A CA 1
ATOM 1587 C C . ILE A 1 211 ? -3.512 25.531 10.234 1 98.12 211 ILE A C 1
ATOM 1589 O O . ILE A 1 211 ? -2.508 26.234 10.07 1 98.12 211 ILE A O 1
ATOM 1593 N N . LEU A 1 212 ? -3.49 24.219 10.273 1 98.38 212 LEU A N 1
ATOM 1594 C CA . LEU A 1 212 ? -2.223 23.5 10.18 1 98.38 212 LEU A CA 1
ATOM 1595 C C . LEU A 1 212 ? -1.566 23.734 8.82 1 98.38 212 LEU A C 1
ATOM 1597 O O . LEU A 1 212 ? -0.338 23.75 8.719 1 98.38 212 LEU A O 1
ATOM 1601 N N . VAL A 1 213 ? -2.385 23.797 7.789 1 98.31 213 VAL A N 1
ATOM 1602 C CA . VAL A 1 213 ? -1.845 24.094 6.465 1 98.31 213 VAL A CA 1
ATOM 1603 C C . VAL A 1 213 ? -1.079 25.422 6.5 1 98.31 213 VAL A C 1
ATOM 1605 O O . VAL A 1 213 ? 0.046 25.5 6 1 98.31 213 VAL A O 1
ATOM 1608 N N . PHE A 1 214 ? -1.652 26.406 7.098 1 97.75 214 PHE A N 1
ATOM 1609 C CA . PHE A 1 214 ? -1.022 27.719 7.18 1 97.75 214 PHE A CA 1
ATOM 1610 C C . PHE A 1 214 ? 0.2 27.672 8.094 1 97.75 214 PHE A C 1
ATOM 1612 O O . PHE A 1 214 ? 1.234 28.266 7.777 1 97.75 214 PHE A O 1
ATOM 1619 N N . VAL A 1 215 ? 0.081 26.984 9.172 1 98.06 215 VAL A N 1
ATOM 1620 C CA . VAL A 1 215 ? 1.193 26.844 10.102 1 98.06 215 VAL A CA 1
ATOM 1621 C C . VAL A 1 215 ? 2.363 26.156 9.414 1 98.06 215 VAL A C 1
ATOM 1623 O O . VAL A 1 215 ? 3.514 26.578 9.555 1 98.06 215 VAL A O 1
ATOM 1626 N N . MET A 1 216 ? 2.068 25.125 8.68 1 97.88 216 MET A N 1
ATOM 1627 C CA . MET A 1 216 ? 3.133 24.375 8.031 1 97.88 216 MET A CA 1
ATOM 1628 C C . MET A 1 216 ? 3.729 25.156 6.863 1 97.88 216 MET A C 1
ATOM 1630 O O . MET A 1 216 ? 4.922 25.047 6.574 1 97.88 216 MET A O 1
ATOM 1634 N N . TYR A 1 217 ? 2.826 25.984 6.23 1 97.44 217 TYR A N 1
ATOM 1635 C CA . TYR A 1 217 ? 3.363 26.859 5.203 1 97.44 217 TYR A CA 1
ATOM 1636 C C . TYR A 1 217 ? 4.383 27.828 5.797 1 97.44 217 TYR A C 1
ATOM 1638 O O . TYR A 1 217 ? 5.48 27.984 5.266 1 97.44 217 TYR A O 1
ATOM 1646 N N . PHE A 1 218 ? 4.051 28.453 6.895 1 97.44 218 PHE A N 1
ATOM 1647 C CA . PHE A 1 218 ? 4.945 29.375 7.578 1 97.44 218 PHE A CA 1
ATOM 1648 C C . PHE A 1 218 ? 6.195 28.656 8.07 1 97.44 218 PHE A C 1
ATOM 1650 O O . PHE A 1 218 ? 7.309 29.172 7.922 1 97.44 218 PHE A O 1
ATOM 1657 N N . PHE A 1 219 ? 6.062 27.484 8.672 1 97.44 219 PHE A N 1
ATOM 1658 C CA . PHE A 1 219 ? 7.172 26.703 9.203 1 97.44 219 PHE A CA 1
ATOM 1659 C C . PHE A 1 219 ? 8.164 26.359 8.094 1 97.44 219 PHE A C 1
ATOM 1661 O O . PHE A 1 219 ? 9.367 26.547 8.258 1 97.44 219 PHE A O 1
ATOM 1668 N N . MET A 1 220 ? 7.648 25.906 6.91 1 96.56 220 MET A N 1
ATOM 1669 C CA . MET A 1 220 ? 8.484 25.406 5.828 1 96.56 220 MET A CA 1
ATOM 1670 C C . MET A 1 220 ? 9.211 26.531 5.117 1 96.56 220 MET A C 1
ATOM 1672 O O . MET A 1 220 ? 10.336 26.359 4.652 1 96.56 220 MET A O 1
ATOM 1676 N N . TRP A 1 221 ? 8.594 27.812 5.117 1 95.81 221 TRP A N 1
ATOM 1677 C CA . TRP A 1 221 ? 9.18 28.844 4.258 1 95.81 221 TRP A CA 1
ATOM 1678 C C . TRP A 1 221 ? 9.695 30.016 5.082 1 95.81 221 TRP A C 1
ATOM 1680 O O . TRP A 1 221 ? 10.453 30.844 4.574 1 95.81 221 TRP A O 1
ATOM 1690 N N . LYS A 1 222 ? 9.336 30.078 6.32 1 96.88 222 LYS A N 1
ATOM 1691 C CA . LYS A 1 222 ? 9.688 31.281 7.066 1 96.88 222 LYS A CA 1
ATOM 1692 C C . LYS A 1 222 ? 10.547 30.938 8.289 1 96.88 222 LYS A C 1
ATOM 1694 O O . LYS A 1 222 ? 10.945 31.828 9.031 1 96.88 222 LYS A O 1
ATOM 1699 N N . THR A 1 223 ? 10.852 29.703 8.516 1 97.62 223 THR A N 1
ATOM 1700 C CA . THR A 1 223 ? 11.688 29.328 9.648 1 97.62 223 THR A CA 1
ATOM 1701 C C . THR A 1 223 ? 12.992 28.688 9.188 1 97.62 223 THR A C 1
ATOM 1703 O O . THR A 1 223 ? 13.109 28.281 8.031 1 97.62 223 THR A O 1
ATOM 1706 N N . THR A 1 224 ? 13.961 28.625 10.047 1 97.25 224 THR A N 1
ATOM 1707 C CA . THR A 1 224 ? 15.258 28.031 9.758 1 97.25 224 THR A CA 1
ATOM 1708 C C . THR A 1 224 ? 15.141 26.516 9.594 1 97.25 224 THR A C 1
ATOM 1710 O O . THR A 1 224 ? 15.75 25.938 8.695 1 97.25 224 THR A O 1
ATOM 1713 N N . SER A 1 225 ? 14.344 25.906 10.469 1 97.38 225 SER A N 1
ATOM 1714 C CA . SER A 1 225 ? 14.141 24.469 10.375 1 97.38 225 SER A CA 1
ATOM 1715 C C . SER A 1 225 ? 13.492 24.094 9.047 1 97.38 225 SER A C 1
ATOM 1717 O O . SER A 1 225 ? 13.867 23.078 8.438 1 97.38 225 SER A O 1
ATOM 1719 N N . GLY A 1 226 ? 12.531 24.891 8.68 1 97.56 226 GLY A N 1
ATOM 1720 C CA . GLY A 1 226 ? 11.906 24.656 7.391 1 97.56 226 GLY A CA 1
ATOM 1721 C C . GLY A 1 226 ? 12.867 24.797 6.223 1 97.56 226 GLY A C 1
ATOM 1722 O O . GLY A 1 226 ? 12.82 24.016 5.277 1 97.56 226 GLY A O 1
ATOM 1723 N N . TYR A 1 227 ? 13.734 25.766 6.359 1 96.81 227 TYR A N 1
ATOM 1724 C CA . TYR A 1 227 ? 14.766 25.953 5.34 1 96.81 227 TYR A CA 1
ATOM 1725 C C . TYR A 1 227 ? 15.695 24.75 5.258 1 96.81 227 TYR A C 1
ATOM 1727 O O . TYR A 1 227 ? 16.031 24.297 4.164 1 96.81 227 TYR A O 1
ATOM 1735 N N . GLU A 1 228 ? 16.031 24.297 6.375 1 97.81 228 GLU A N 1
ATOM 1736 C CA . GLU A 1 228 ? 16.922 23.125 6.41 1 97.81 228 GLU A CA 1
ATOM 1737 C C . GLU A 1 228 ? 16.25 21.906 5.773 1 97.81 228 GLU A C 1
ATOM 1739 O O . GLU A 1 228 ? 16.906 21.156 5.039 1 97.81 228 GLU A O 1
ATOM 1744 N N . LEU A 1 229 ? 15.016 21.719 6.062 1 97.56 229 LEU A N 1
ATOM 1745 C CA . LEU A 1 229 ? 14.289 20.594 5.492 1 97.56 229 LEU A CA 1
ATOM 1746 C C . LEU A 1 229 ? 14.242 20.688 3.973 1 97.56 229 LEU A C 1
ATOM 1748 O O . LEU A 1 229 ? 14.5 19.703 3.277 1 97.56 229 LEU A O 1
ATOM 1752 N N . ARG A 1 230 ? 13.992 21.844 3.49 1 95.94 230 ARG A N 1
ATOM 1753 C CA . ARG A 1 230 ? 13.898 22.047 2.049 1 95.94 230 ARG A CA 1
ATOM 1754 C C . ARG A 1 230 ? 15.266 21.891 1.387 1 95.94 230 ARG A C 1
ATOM 1756 O O . ARG A 1 230 ? 15.367 21.344 0.289 1 95.94 230 ARG A O 1
ATOM 1763 N N . ALA A 1 231 ? 16.312 22.344 2.043 1 95.62 231 ALA A N 1
ATOM 1764 C CA . ALA A 1 231 ? 17.672 22.25 1.514 1 95.62 231 ALA A CA 1
ATOM 1765 C C . ALA A 1 231 ? 18.109 20.797 1.377 1 95.62 231 ALA A C 1
ATOM 1767 O O . ALA A 1 231 ? 18.703 20.406 0.364 1 95.62 231 ALA A O 1
ATOM 1768 N N . VAL A 1 232 ? 17.766 20.062 2.42 1 94.81 232 VAL A N 1
ATOM 1769 C CA . VAL A 1 232 ? 18.109 18.656 2.385 1 94.81 232 VAL A CA 1
ATOM 1770 C C . VAL A 1 232 ? 17.344 17.953 1.263 1 94.81 232 VAL A C 1
ATOM 1772 O O . VAL A 1 232 ? 17.875 17.078 0.589 1 94.81 232 VAL A O 1
ATOM 1775 N N . GLY A 1 233 ? 16.109 18.391 1.102 1 92.62 233 GLY A N 1
ATOM 1776 C CA . GLY A 1 233 ? 15.297 17.812 0.044 1 92.62 233 GLY A CA 1
ATOM 1777 C C . GLY A 1 233 ? 15.812 18.125 -1.347 1 92.62 233 GLY A C 1
ATOM 1778 O O . GLY A 1 233 ? 15.695 17.297 -2.258 1 92.62 233 GLY A O 1
ATOM 1779 N N . LEU A 1 234 ? 16.422 19.234 -1.493 1 89.56 234 LEU A N 1
ATOM 1780 C CA . LEU A 1 234 ? 16.938 19.656 -2.793 1 89.56 234 LEU A CA 1
ATOM 1781 C C . LEU A 1 234 ? 18.266 18.953 -3.102 1 89.56 234 LEU A C 1
ATOM 1783 O O . LEU A 1 234 ? 18.469 18.469 -4.215 1 89.56 234 LEU A O 1
ATOM 1787 N N . SER A 1 235 ? 19.156 19.031 -2.096 1 91.5 235 SER A N 1
ATOM 1788 C CA . SER A 1 235 ? 20.453 18.375 -2.254 1 91.5 235 SER A CA 1
ATOM 1789 C C . SER A 1 235 ? 21.078 18.031 -0.901 1 91.5 235 SER A C 1
ATOM 1791 O O . SER A 1 235 ? 21.672 18.891 -0.248 1 91.5 235 SER A O 1
ATOM 1793 N N . PRO A 1 236 ? 20.938 16.781 -0.622 1 90.25 236 PRO A N 1
ATOM 1794 C CA . PRO A 1 236 ? 21.469 16.391 0.685 1 90.25 236 PRO A CA 1
ATOM 1795 C C . PRO A 1 236 ? 22.969 16.719 0.832 1 90.25 236 PRO A C 1
ATOM 1797 O O . PRO A 1 236 ? 23.375 17.25 1.862 1 90.25 236 PRO A O 1
ATOM 1800 N N . LEU A 1 237 ? 23.734 16.469 -0.171 1 88.62 237 LEU A N 1
ATOM 1801 C CA . LEU A 1 237 ? 25.172 16.688 -0.108 1 88.62 237 LEU A CA 1
ATOM 1802 C C . LEU A 1 237 ? 25.5 18.172 0.008 1 88.62 237 LEU A C 1
ATOM 1804 O O . LEU A 1 237 ? 26.359 18.562 0.795 1 88.62 237 LEU A O 1
ATOM 1808 N N . ALA A 1 238 ? 24.844 18.938 -0.791 1 91.19 238 ALA A N 1
ATOM 1809 C CA . ALA A 1 238 ? 25.047 20.391 -0.725 1 91.19 238 ALA A CA 1
ATOM 1810 C C . ALA A 1 238 ? 24.641 20.938 0.639 1 91.19 238 ALA A C 1
ATOM 1812 O O . ALA A 1 238 ? 25.297 21.828 1.181 1 91.19 238 ALA A O 1
ATOM 1813 N N . ALA A 1 239 ? 23.594 20.375 1.135 1 93.38 239 ALA A N 1
ATOM 1814 C CA . ALA A 1 239 ? 23.125 20.797 2.455 1 93.38 239 ALA A CA 1
ATOM 1815 C C . ALA A 1 239 ? 24.172 20.469 3.527 1 93.38 239 ALA A C 1
ATOM 1817 O O . ALA A 1 239 ? 24.453 21.297 4.395 1 93.38 239 ALA A O 1
ATOM 1818 N N . GLU A 1 240 ? 24.672 19.328 3.43 1 93 240 GLU A N 1
ATOM 1819 C CA . GLU A 1 240 ? 25.672 18.906 4.41 1 93 240 GLU A CA 1
ATOM 1820 C C . GLU A 1 240 ? 26.922 19.781 4.332 1 93 240 GLU A C 1
ATOM 1822 O O . GLU A 1 240 ? 27.516 20.125 5.359 1 93 240 GLU A O 1
ATOM 1827 N N . TYR A 1 241 ? 27.312 20.094 3.145 1 93.12 241 TYR A N 1
ATOM 1828 C CA . TYR A 1 241 ? 28.438 21 2.947 1 93.12 241 TYR A CA 1
ATOM 1829 C C . TYR A 1 241 ? 28.172 22.359 3.568 1 93.12 241 TYR A C 1
ATOM 1831 O O . TYR A 1 241 ? 29.094 23.047 4.023 1 93.12 241 TYR A O 1
ATOM 1839 N N . GLY A 1 242 ? 26.969 22.75 3.623 1 95.06 242 GLY A N 1
ATOM 1840 C CA . GLY A 1 242 ? 26.578 24.016 4.215 1 95.06 242 GLY A CA 1
ATOM 1841 C C . GLY A 1 242 ? 26.375 23.922 5.719 1 95.06 242 GLY A C 1
ATOM 1842 O O . GLY A 1 242 ? 25.984 24.906 6.352 1 95.06 242 GLY A O 1
ATOM 1843 N N . GLY A 1 243 ? 26.547 22.75 6.328 1 95.69 243 GLY A N 1
ATOM 1844 C CA . GLY A 1 243 ? 26.5 22.594 7.773 1 95.69 243 GLY A CA 1
ATOM 1845 C C . GLY A 1 243 ? 25.172 22.062 8.273 1 95.69 243 GLY A C 1
ATOM 1846 O O . GLY A 1 243 ? 24.906 22.047 9.477 1 95.69 243 GLY A O 1
ATOM 1847 N N . ILE A 1 244 ? 24.406 21.688 7.348 1 96.81 244 ILE A N 1
ATOM 1848 C CA . ILE A 1 244 ? 23.078 21.188 7.727 1 96.81 244 ILE A CA 1
ATOM 1849 C C . ILE A 1 244 ? 23.141 19.672 7.918 1 96.81 244 ILE A C 1
ATOM 1851 O O . ILE A 1 244 ? 23.625 18.938 7.047 1 96.81 244 ILE A O 1
ATOM 1855 N N . SER A 1 245 ? 22.625 19.203 9.031 1 97.12 245 SER A N 1
ATOM 1856 C CA . SER A 1 245 ? 22.672 17.766 9.32 1 97.12 245 SER A CA 1
ATOM 1857 C C . SER A 1 245 ? 21.562 17.016 8.57 1 97.12 245 SER A C 1
ATOM 1859 O O . SER A 1 245 ? 20.375 17.266 8.805 1 97.12 245 SER A O 1
ATOM 1861 N N . ILE A 1 246 ? 21.984 16.141 7.816 1 96.06 246 ILE A N 1
ATOM 1862 C CA . ILE A 1 246 ? 21.031 15.336 7.047 1 96.06 246 ILE A CA 1
ATOM 1863 C C . ILE A 1 246 ? 20.25 14.43 7.98 1 96.06 246 ILE A C 1
ATOM 1865 O O . ILE A 1 246 ? 19.016 14.344 7.891 1 96.06 246 ILE A O 1
ATOM 1869 N N . LYS A 1 247 ? 20.906 13.781 8.914 1 96.31 247 LYS A N 1
ATOM 1870 C CA . LYS A 1 247 ? 20.297 12.805 9.82 1 96.31 247 LYS A CA 1
ATOM 1871 C C . LYS A 1 247 ? 19.219 13.453 10.68 1 96.31 247 LYS A C 1
ATOM 1873 O O . LYS A 1 247 ? 18.109 12.938 10.789 1 96.31 247 LYS A O 1
ATOM 1878 N N . LYS A 1 248 ? 19.531 14.547 11.203 1 97.44 248 LYS A N 1
ATOM 1879 C CA . LYS A 1 248 ? 18.594 15.258 12.055 1 97.44 248 LYS A CA 1
ATOM 1880 C C . LYS A 1 248 ? 17.344 15.68 11.273 1 97.44 248 LYS A C 1
ATOM 1882 O O . LYS A 1 248 ? 16.234 15.57 11.773 1 97.44 248 LYS A O 1
ATOM 1887 N N . ASN A 1 249 ? 17.594 16.141 10.078 1 97.75 249 ASN A N 1
ATOM 1888 C CA . ASN A 1 249 ? 16.484 16.656 9.273 1 97.75 249 ASN A CA 1
ATOM 1889 C C . ASN A 1 249 ? 15.609 15.531 8.734 1 97.75 249 ASN A C 1
ATOM 1891 O O . ASN A 1 249 ? 14.406 15.703 8.547 1 97.75 249 ASN A O 1
ATOM 1895 N N . ILE A 1 250 ? 16.203 14.375 8.523 1 96.94 250 ILE A N 1
ATOM 1896 C CA . ILE A 1 250 ? 15.422 13.195 8.156 1 96.94 250 ILE A CA 1
ATOM 1897 C C . ILE A 1 250 ? 14.461 12.844 9.289 1 96.94 250 ILE A C 1
ATOM 1899 O O . ILE A 1 250 ? 13.266 12.672 9.062 1 96.94 250 ILE A O 1
ATOM 1903 N N . ILE A 1 251 ? 14.992 12.797 10.461 1 97.88 251 ILE A N 1
ATOM 1904 C CA . ILE A 1 251 ? 14.188 12.43 11.617 1 97.88 251 ILE A CA 1
ATOM 1905 C C . ILE A 1 251 ? 13.117 13.492 11.852 1 97.88 251 ILE A C 1
ATOM 1907 O O . ILE A 1 251 ? 11.945 13.164 12.062 1 97.88 251 ILE A O 1
ATOM 1911 N N . LEU A 1 252 ? 13.516 14.68 11.789 1 98.31 252 LEU A N 1
ATOM 1912 C CA . LEU A 1 252 ? 12.594 15.781 12.031 1 98.31 252 LEU A CA 1
ATOM 1913 C C . LEU A 1 252 ? 11.453 15.766 11.016 1 98.31 252 LEU A C 1
ATOM 1915 O O . LEU A 1 252 ? 10.281 15.922 11.383 1 98.31 252 LEU A O 1
ATOM 1919 N N . ALA A 1 253 ? 11.805 15.609 9.742 1 98.25 253 ALA A N 1
ATOM 1920 C CA . ALA A 1 253 ? 10.797 15.578 8.68 1 98.25 253 ALA A CA 1
ATOM 1921 C C . ALA A 1 253 ? 9.797 14.445 8.906 1 98.25 253 ALA A C 1
ATOM 1923 O O . ALA A 1 253 ? 8.586 14.641 8.773 1 98.25 253 ALA A O 1
ATOM 1924 N N . MET A 1 254 ? 10.312 13.344 9.305 1 98.44 254 MET A N 1
ATOM 1925 C CA . MET A 1 254 ? 9.461 12.18 9.523 1 98.44 254 MET A CA 1
ATOM 1926 C C . MET A 1 254 ? 8.562 12.383 10.734 1 98.44 254 MET A C 1
ATOM 1928 O O . MET A 1 254 ? 7.371 12.07 10.688 1 98.44 254 MET A O 1
ATOM 1932 N N . VAL A 1 255 ? 9.102 12.922 11.758 1 98.75 255 VAL A N 1
ATOM 1933 C CA . VAL A 1 255 ? 8.344 13.133 12.984 1 98.75 255 VAL A CA 1
ATOM 1934 C C . VAL A 1 255 ? 7.238 14.156 12.742 1 98.75 255 VAL A C 1
ATOM 1936 O O . VAL A 1 255 ? 6.098 13.969 13.164 1 98.75 255 VAL A O 1
ATOM 1939 N N . ILE A 1 256 ? 7.562 15.195 12.055 1 98.75 256 ILE A N 1
ATOM 1940 C CA . ILE A 1 256 ? 6.57 16.219 11.75 1 98.75 256 ILE A CA 1
ATOM 1941 C C . ILE A 1 256 ? 5.48 15.633 10.852 1 98.75 256 ILE A C 1
ATOM 1943 O O . ILE A 1 256 ? 4.289 15.82 11.102 1 98.75 256 ILE A O 1
ATOM 1947 N N . SER A 1 257 ? 5.898 14.914 9.805 1 98.81 257 SER A N 1
ATOM 1948 C CA . SER A 1 257 ? 4.961 14.25 8.906 1 98.81 257 SER A CA 1
ATOM 1949 C C . SER A 1 257 ? 4.02 13.32 9.68 1 98.81 257 SER A C 1
ATOM 1951 O O . SER A 1 257 ? 2.803 13.391 9.508 1 98.81 257 SER A O 1
ATOM 1953 N N . GLY A 1 258 ? 4.598 12.539 10.547 1 98.88 258 GLY A N 1
ATOM 1954 C CA . GLY A 1 258 ? 3.809 11.617 11.344 1 98.88 258 GLY A CA 1
ATOM 1955 C C . GLY A 1 258 ? 2.879 12.312 12.32 1 98.88 258 GLY A C 1
ATOM 1956 O O . GLY A 1 258 ? 1.746 11.875 12.531 1 98.88 258 GLY A O 1
ATOM 1957 N N . ALA A 1 259 ? 3.383 13.367 12.914 1 98.88 259 ALA A N 1
ATOM 1958 C CA . ALA A 1 259 ? 2.564 14.133 13.852 1 98.88 259 ALA A CA 1
ATOM 1959 C C . ALA A 1 259 ? 1.324 14.695 13.164 1 98.88 259 ALA A C 1
ATOM 1961 O O . ALA A 1 259 ? 0.219 14.625 13.711 1 98.88 259 ALA A O 1
ATOM 1962 N N . ILE A 1 260 ? 1.492 15.227 12.008 1 98.88 260 ILE A N 1
ATOM 1963 C CA . ILE A 1 260 ? 0.381 15.789 11.25 1 98.88 260 ILE A CA 1
ATOM 1964 C C . ILE A 1 260 ? -0.626 14.695 10.914 1 98.88 260 ILE A C 1
ATOM 1966 O O . ILE A 1 260 ? -1.831 14.867 11.117 1 98.88 260 ILE A O 1
ATOM 1970 N N . ALA A 1 261 ? -0.121 13.547 10.406 1 98.88 261 ALA A N 1
ATOM 1971 C CA . ALA A 1 261 ? -0.986 12.414 10.094 1 98.88 261 ALA A CA 1
ATOM 1972 C C . ALA A 1 261 ? -1.719 11.914 11.336 1 98.88 261 ALA A C 1
ATOM 1974 O O . ALA A 1 261 ? -2.904 11.586 11.281 1 98.88 261 ALA A O 1
ATOM 1975 N N . GLY A 1 262 ? -0.973 11.906 12.43 1 98.88 262 GLY A N 1
ATOM 1976 C CA . GLY A 1 262 ? -1.558 11.469 13.688 1 98.88 262 GLY A CA 1
ATOM 1977 C C . GLY A 1 262 ? -2.703 12.344 14.148 1 98.88 262 GLY A C 1
ATOM 1978 O O . GLY A 1 262 ? -3.711 11.844 14.656 1 98.88 262 GLY A O 1
ATOM 1979 N N . ILE A 1 263 ? -2.551 13.664 14.008 1 98.88 263 ILE A N 1
ATOM 1980 C CA . ILE A 1 263 ? -3.646 14.57 14.328 1 98.88 263 ILE A CA 1
ATOM 1981 C C . ILE A 1 263 ? -4.871 14.219 13.484 1 98.88 263 ILE A C 1
ATOM 1983 O O . ILE A 1 263 ? -5.992 14.172 14 1 98.88 263 ILE A O 1
ATOM 1987 N N . GLY A 1 264 ? -4.609 14 12.219 1 98.81 264 GLY A N 1
ATOM 1988 C CA . GLY A 1 264 ? -5.699 13.617 11.336 1 98.81 264 GLY A CA 1
ATOM 1989 C C . GLY A 1 264 ? -6.445 12.383 11.805 1 98.81 264 GLY A C 1
ATOM 1990 O O . GLY A 1 264 ? -7.676 12.367 11.852 1 98.81 264 GLY A O 1
ATOM 1991 N N . GLY A 1 265 ? -5.719 11.344 12.164 1 98.81 265 GLY A N 1
ATOM 1992 C CA . GLY A 1 265 ? -6.328 10.125 12.656 1 98.81 265 GLY A CA 1
ATOM 1993 C C . GLY A 1 265 ? -7.102 10.328 13.945 1 98.81 265 GLY A C 1
ATOM 1994 O O . GLY A 1 265 ? -8.211 9.805 14.102 1 98.81 265 GLY A O 1
ATOM 1995 N N . ALA A 1 266 ? -6.492 11.07 14.836 1 98.81 266 ALA A N 1
ATOM 1996 C CA . ALA A 1 266 ? -7.133 11.32 16.125 1 98.81 266 ALA A CA 1
ATOM 1997 C C . ALA A 1 266 ? -8.445 12.086 15.945 1 98.81 266 ALA A C 1
ATOM 1999 O O . ALA A 1 266 ? -9.461 11.742 16.562 1 98.81 266 ALA A O 1
ATOM 2000 N N . THR A 1 267 ? -8.398 13.055 15.109 1 98.38 267 THR A N 1
ATOM 2001 C CA . THR A 1 267 ? -9.586 13.875 14.914 1 98.38 267 THR A CA 1
ATOM 2002 C C . THR A 1 267 ? -10.641 13.117 14.117 1 98.38 267 THR A C 1
ATOM 2004 O O . THR A 1 267 ? -11.836 13.398 14.234 1 98.38 267 THR A O 1
ATOM 2007 N N . HIS A 1 268 ? -10.18 12.164 13.328 1 98.06 268 HIS A N 1
ATOM 2008 C CA . HIS A 1 268 ? -11.133 11.328 12.609 1 98.06 268 HIS A CA 1
ATOM 2009 C C . HIS A 1 268 ? -11.969 10.484 13.578 1 98.06 268 HIS A C 1
ATOM 2011 O O . HIS A 1 268 ? -13.188 10.391 13.43 1 98.06 268 HIS A O 1
ATOM 2017 N N . VAL A 1 269 ? -11.328 9.969 14.578 1 98 269 VAL A N 1
ATOM 2018 C CA . VAL A 1 269 ? -12.031 9.172 15.586 1 98 269 VAL A CA 1
ATOM 2019 C C . VAL A 1 269 ? -12.891 10.078 16.453 1 98 269 VAL A C 1
ATOM 2021 O O . VAL A 1 269 ? -14.055 9.781 16.719 1 98 269 VAL A O 1
ATOM 2024 N N . ALA A 1 270 ? -12.406 11.195 16.828 1 98 270 ALA A N 1
ATOM 2025 C CA . ALA A 1 270 ? -13.086 12.078 17.766 1 98 270 ALA A CA 1
ATOM 2026 C C . ALA A 1 270 ? -14.195 12.867 17.078 1 98 270 ALA A C 1
ATOM 2028 O O . ALA A 1 270 ? -15.117 13.367 17.734 1 98 270 ALA A O 1
ATOM 2029 N N . GLY A 1 271 ? -14.102 12.938 15.789 1 96.38 271 GLY A N 1
ATOM 2030 C CA . GLY A 1 271 ? -15.031 13.805 15.094 1 96.38 271 GLY A CA 1
ATOM 2031 C C . GLY A 1 271 ? -16.047 13.047 14.25 1 96.38 271 GLY A C 1
ATOM 2032 O O . GLY A 1 271 ? -17.109 13.578 13.922 1 96.38 271 GLY A O 1
ATOM 2033 N N . ILE A 1 272 ? -15.703 11.852 13.883 1 94.56 272 ILE A N 1
ATOM 2034 C CA . ILE A 1 272 ? -16.547 11.164 12.906 1 94.56 272 ILE A CA 1
ATOM 2035 C C . ILE A 1 272 ? -16.953 9.805 13.461 1 94.56 272 ILE A C 1
ATOM 2037 O O . ILE A 1 272 ? -18.141 9.523 13.609 1 94.56 272 ILE A O 1
ATOM 2041 N N . GLN A 1 273 ? -16.047 9.008 13.898 1 94.94 273 GLN A N 1
ATOM 2042 C CA . GLN A 1 273 ? -16.344 7.621 14.258 1 94.94 273 GLN A CA 1
ATOM 2043 C C . GLN A 1 273 ? -16.828 7.512 15.695 1 94.94 273 GLN A C 1
ATOM 2045 O O . GLN A 1 273 ? -17.688 6.688 16.016 1 94.94 273 GLN A O 1
ATOM 2050 N N . TYR A 1 274 ? -16.188 8.242 16.578 1 95.94 274 TYR A N 1
ATOM 2051 C CA . TYR A 1 274 ? -16.469 8.312 18 1 95.94 274 TYR A CA 1
ATOM 2052 C C . TYR A 1 274 ? -16.141 6.996 18.703 1 95.94 274 TYR A C 1
ATOM 2054 O O . TYR A 1 274 ? -16.453 6.805 19.875 1 95.94 274 TYR A O 1
ATOM 2062 N N . LYS A 1 275 ? -15.57 6.074 18 1 95.56 275 LYS A N 1
ATOM 2063 C CA . LYS A 1 275 ? -15.094 4.789 18.5 1 95.56 275 LYS A CA 1
ATOM 2064 C C . LYS A 1 275 ? -14.07 4.176 17.547 1 95.56 275 LYS A C 1
ATOM 2066 O O . LYS A 1 275 ? -13.898 4.648 16.422 1 95.56 275 LYS A O 1
ATOM 2071 N N . SER A 1 276 ? -13.344 3.229 18.078 1 94.88 276 SER A N 1
ATOM 2072 C CA . SER A 1 276 ? -12.445 2.463 17.219 1 94.88 276 SER A CA 1
ATOM 2073 C C . SER A 1 276 ? -13.172 1.285 16.562 1 94.88 276 SER A C 1
ATOM 2075 O O . SER A 1 276 ? -13.859 0.524 17.25 1 94.88 276 SER A O 1
ATOM 2077 N N . ILE A 1 277 ? -13.078 1.188 15.328 1 94.5 277 ILE A N 1
ATOM 2078 C CA . ILE A 1 277 ? -13.703 0.098 14.586 1 94.5 277 ILE A CA 1
ATOM 2079 C C . ILE A 1 277 ? -12.625 -0.816 14.008 1 94.5 277 ILE A C 1
ATOM 2081 O O . ILE A 1 277 ? -11.578 -0.345 13.562 1 94.5 277 ILE A O 1
ATOM 2085 N N . GLN A 1 278 ? -12.922 -2.098 14.062 1 92.25 278 GLN A N 1
ATOM 2086 C CA . GLN A 1 278 ? -11.984 -3.041 13.453 1 92.25 278 GLN A CA 1
ATOM 2087 C C . GLN A 1 278 ? -11.805 -2.754 11.969 1 92.25 278 GLN A C 1
ATOM 2089 O O . GLN A 1 278 ? -12.781 -2.586 11.234 1 92.25 278 GLN A O 1
ATOM 2094 N N . LEU A 1 279 ? -10.555 -2.707 11.594 1 92.19 279 LEU A N 1
ATOM 2095 C CA . LEU A 1 279 ? -10.234 -2.436 10.195 1 92.19 279 LEU A CA 1
ATOM 2096 C C . LEU A 1 279 ? -10.031 -3.732 9.422 1 92.19 279 LEU A C 1
ATOM 2098 O O . LEU A 1 279 ? -9.188 -4.551 9.789 1 92.19 279 LEU A O 1
ATOM 2102 N N . PHE A 1 280 ? -10.711 -3.908 8.312 1 85 280 PHE A N 1
ATOM 2103 C CA . PHE A 1 280 ? -10.516 -5.059 7.438 1 85 280 PHE A CA 1
ATOM 2104 C C . PHE A 1 280 ? -9.445 -4.766 6.391 1 85 280 PHE A C 1
ATOM 2106 O O . PHE A 1 280 ? -8.969 -5.68 5.715 1 85 280 PHE A O 1
ATOM 2113 N N . GLY A 1 281 ? -9.117 -3.576 6.27 1 87.19 281 GLY A N 1
ATOM 2114 C CA . GLY A 1 281 ? -8.094 -3.027 5.391 1 87.19 281 GLY A CA 1
ATOM 2115 C C . GLY A 1 281 ? -7.684 -1.613 5.762 1 87.19 281 GLY A C 1
ATOM 2116 O O . GLY A 1 281 ? -8.234 -1.03 6.703 1 87.19 281 GLY A O 1
ATOM 2117 N N . PHE A 1 282 ? -6.754 -1.147 5.066 1 92.62 282 PHE A N 1
ATOM 2118 C CA . PHE A 1 282 ? -6.328 0.226 5.309 1 92.62 282 PHE A CA 1
ATOM 2119 C C . PHE A 1 282 ? -7.441 1.207 4.973 1 92.62 282 PHE A C 1
ATOM 2121 O O . PHE A 1 282 ? -8.18 1.012 4 1 92.62 282 PHE A O 1
ATOM 2128 N N . PRO A 1 283 ? -7.562 2.244 5.777 1 93.5 283 PRO A N 1
ATOM 2129 C CA . PRO A 1 283 ? -8.523 3.287 5.414 1 93.5 283 PRO A CA 1
ATOM 2130 C C . PRO A 1 283 ? -8.133 4.035 4.141 1 93.5 283 PRO A C 1
ATOM 2132 O O . PRO A 1 283 ? -8.969 4.695 3.523 1 93.5 283 PRO A O 1
ATOM 2135 N N . ASN A 1 284 ? -6.82 4.062 3.805 1 91.69 284 ASN A N 1
ATOM 2136 C CA . ASN A 1 284 ? -6.266 4.555 2.547 1 91.69 284 ASN A CA 1
ATOM 2137 C C . ASN A 1 284 ? -6.203 6.078 2.518 1 91.69 284 ASN A C 1
ATOM 2139 O O . ASN A 1 284 ? -5.988 6.676 1.463 1 91.69 284 ASN A O 1
ATOM 2143 N N . PHE A 1 285 ? -6.465 6.742 3.658 1 95.56 285 PHE A N 1
ATOM 2144 C CA . PHE A 1 285 ? -6.312 8.195 3.701 1 95.56 285 PHE A CA 1
ATOM 2145 C C . PHE A 1 285 ? -4.859 8.594 3.473 1 95.56 285 PHE A C 1
ATOM 2147 O O . PHE A 1 285 ? -4.582 9.578 2.789 1 95.56 285 PHE A O 1
ATOM 2154 N N . GLY A 1 286 ? -4.027 7.809 4.082 1 95.44 286 GLY A N 1
ATOM 2155 C CA . GLY A 1 286 ? -2.609 8.078 3.916 1 95.44 286 GLY A CA 1
ATOM 2156 C C . GLY A 1 286 ? -2.129 7.883 2.49 1 95.44 286 GLY A C 1
ATOM 2157 O O . GLY A 1 286 ? -1.348 8.688 1.977 1 95.44 286 GLY A O 1
ATOM 2158 N N . PHE A 1 287 ? -2.58 6.871 1.842 1 91.06 287 PHE A N 1
ATOM 2159 C CA . PHE A 1 287 ? -2.17 6.586 0.471 1 91.06 287 PHE A CA 1
ATOM 2160 C C . PHE A 1 287 ? -2.736 7.625 -0.489 1 91.06 287 PHE A C 1
ATOM 2162 O O . PHE A 1 287 ? -2.035 8.102 -1.386 1 91.06 287 PHE A O 1
ATOM 2169 N N . THR A 1 288 ? -4.004 7.934 -0.264 1 91 288 THR A N 1
ATOM 2170 C CA . THR A 1 288 ? -4.578 9 -1.079 1 91 288 THR A CA 1
ATOM 2171 C C . THR A 1 288 ? -3.873 10.328 -0.814 1 91 288 THR A C 1
ATOM 2173 O O . THR A 1 288 ? -3.76 11.164 -1.71 1 91 288 THR A O 1
ATOM 2176 N N . GLY A 1 289 ? -3.432 10.445 0.398 1 94.44 289 GLY A N 1
ATOM 2177 C CA . GLY A 1 289 ? -2.676 11.633 0.747 1 94.44 289 GLY A CA 1
ATOM 2178 C C . GLY A 1 289 ? -1.425 11.812 -0.091 1 94.44 289 GLY A C 1
ATOM 2179 O O . GLY A 1 289 ? -0.983 12.945 -0.323 1 94.44 289 GLY A O 1
ATOM 2180 N N . ILE A 1 290 ? -0.849 10.75 -0.493 1 90.44 290 ILE A N 1
ATOM 2181 C CA . ILE A 1 290 ? 0.305 10.828 -1.383 1 90.44 290 ILE A CA 1
ATOM 2182 C C . ILE A 1 290 ? -0.085 11.539 -2.676 1 90.44 290 ILE A C 1
ATOM 2184 O O . ILE A 1 290 ? 0.625 12.438 -3.135 1 90.44 290 ILE A O 1
ATOM 2188 N N . ALA A 1 291 ? -1.232 11.141 -3.148 1 87.31 291 ALA A N 1
ATOM 2189 C CA . ALA A 1 291 ? -1.737 11.758 -4.375 1 87.31 291 ALA A CA 1
ATOM 2190 C C . ALA A 1 291 ? -1.994 13.25 -4.176 1 87.31 291 ALA A C 1
ATOM 2192 O O . ALA A 1 291 ? -1.66 14.062 -5.039 1 87.31 291 ALA A O 1
ATOM 2193 N N . VAL A 1 292 ? -2.574 13.516 -3.1 1 93.62 292 VAL A N 1
ATOM 2194 C CA . VAL A 1 292 ? -2.898 14.898 -2.771 1 93.62 292 VAL A CA 1
ATOM 2195 C C . VAL A 1 292 ? -1.623 15.734 -2.742 1 93.62 292 VAL A C 1
ATOM 2197 O O . VAL A 1 292 ? -1.572 16.828 -3.324 1 93.62 292 VAL A O 1
ATOM 2200 N N . ALA A 1 293 ? -0.625 15.227 -2.109 1 94.62 293 ALA A N 1
ATOM 2201 C CA . ALA A 1 293 ? 0.631 15.961 -1.967 1 94.62 293 ALA A CA 1
ATOM 2202 C C . ALA A 1 293 ? 1.343 16.094 -3.311 1 94.62 293 ALA A C 1
ATOM 2204 O O . ALA A 1 293 ? 1.911 17.141 -3.613 1 94.62 293 ALA A O 1
ATOM 2205 N N . LEU A 1 294 ? 1.299 15.039 -4.102 1 87.38 294 LEU A N 1
ATOM 2206 C CA . LEU A 1 294 ? 1.964 15.078 -5.398 1 87.38 294 LEU A CA 1
ATOM 2207 C C . LEU A 1 294 ? 1.29 16.078 -6.328 1 87.38 294 LEU A C 1
ATOM 2209 O O . LEU A 1 294 ? 1.967 16.844 -7.027 1 87.38 294 LEU A O 1
ATOM 2213 N N . LEU A 1 295 ? 0.019 16.016 -6.285 1 88.62 295 LEU A N 1
ATOM 2214 C CA . LEU A 1 295 ? -0.727 16.953 -7.121 1 88.62 295 LEU A CA 1
ATOM 2215 C C . LEU A 1 295 ? -0.479 18.391 -6.68 1 88.62 295 LEU A C 1
ATOM 2217 O O . LEU A 1 295 ? -0.442 19.297 -7.512 1 88.62 295 LEU A O 1
ATOM 2221 N N . ALA A 1 296 ? -0.321 18.547 -5.402 1 92.5 296 ALA A N 1
ATOM 2222 C CA . ALA A 1 296 ? -0.079 19.875 -4.824 1 92.5 296 ALA A CA 1
ATOM 2223 C C . ALA A 1 296 ? 1.387 20.266 -4.965 1 92.5 296 ALA A C 1
ATOM 2225 O O . ALA A 1 296 ? 1.788 21.344 -4.516 1 92.5 296 ALA A O 1
ATOM 2226 N N . LYS A 1 297 ? 2.158 19.391 -5.516 1 88.5 297 LYS A N 1
ATOM 2227 C CA . LYS A 1 297 ? 3.592 19.609 -5.652 1 88.5 297 LYS A CA 1
ATOM 2228 C C . LYS A 1 297 ? 4.227 19.938 -4.301 1 88.5 297 LYS A C 1
ATOM 2230 O O . LYS A 1 297 ? 5.062 20.844 -4.203 1 88.5 297 LYS A O 1
ATOM 2235 N N . SER A 1 298 ? 3.719 19.375 -3.264 1 92.38 298 SER A N 1
ATOM 2236 C CA . SER A 1 298 ? 4.219 19.453 -1.895 1 92.38 298 SER A CA 1
ATOM 2237 C C . SER A 1 298 ? 4.09 20.859 -1.326 1 92.38 298 SER A C 1
ATOM 2239 O O . SER A 1 298 ? 4.855 21.25 -0.447 1 92.38 298 SER A O 1
ATOM 2241 N N . ASN A 1 299 ? 3.23 21.656 -1.899 1 94.25 299 ASN A N 1
ATOM 2242 C CA . ASN A 1 299 ? 2.898 22.969 -1.354 1 94.25 299 ASN A CA 1
ATOM 2243 C C . ASN A 1 299 ? 1.703 22.891 -0.408 1 94.25 299 ASN A C 1
ATOM 2245 O O . ASN A 1 299 ? 0.632 22.422 -0.79 1 94.25 299 ASN A O 1
ATOM 2249 N N . PRO A 1 300 ? 1.961 23.359 0.767 1 97.44 300 PRO A N 1
ATOM 2250 C CA . PRO A 1 300 ? 0.869 23.266 1.739 1 97.44 300 PRO A CA 1
ATOM 2251 C C . PRO A 1 300 ? -0.416 23.938 1.245 1 97.44 300 PRO A C 1
ATOM 2253 O O . PRO A 1 300 ? -1.51 23.406 1.461 1 97.44 300 PRO A O 1
ATOM 2256 N N . ILE A 1 301 ? -0.335 25 0.598 1 96.25 301 ILE A N 1
ATOM 2257 C CA . ILE A 1 301 ? -1.516 25.703 0.1 1 96.25 301 ILE A CA 1
ATOM 2258 C C . ILE A 1 301 ? -2.174 24.875 -1.005 1 96.25 301 ILE A C 1
ATOM 2260 O O . ILE A 1 301 ? -3.402 24.797 -1.082 1 96.25 301 ILE A O 1
ATOM 2264 N N . GLY A 1 302 ? -1.352 24.266 -1.869 1 95.56 302 GLY A N 1
ATOM 2265 C CA . GLY A 1 302 ? -1.871 23.406 -2.914 1 95.56 302 GLY A CA 1
ATOM 2266 C C . GLY A 1 302 ? -2.625 22.203 -2.371 1 95.56 302 GLY A C 1
ATOM 2267 O O . GLY A 1 302 ? -3.527 21.688 -3.029 1 95.56 302 GLY A O 1
ATOM 2268 N N . VAL A 1 303 ? -2.27 21.781 -1.196 1 97.88 303 VAL A N 1
ATOM 2269 C CA . VAL A 1 303 ? -2.883 20.625 -0.557 1 97.88 303 VAL A CA 1
ATOM 2270 C C . VAL A 1 303 ? -4.371 20.875 -0.339 1 97.88 303 VAL A C 1
ATOM 2272 O O . VAL A 1 303 ? -5.188 19.953 -0.433 1 97.88 303 VAL A O 1
ATOM 2275 N N . ILE A 1 304 ? -4.703 22.156 -0.065 1 98.19 304 ILE A N 1
ATOM 2276 C CA . ILE A 1 304 ? -6.105 22.5 0.147 1 98.19 304 ILE A CA 1
ATOM 2277 C C . ILE A 1 304 ? -6.914 22.172 -1.107 1 98.19 304 ILE A C 1
ATOM 2279 O O . ILE A 1 304 ? -7.926 21.469 -1.037 1 98.19 304 ILE A O 1
ATOM 2283 N N . PHE A 1 305 ? -6.441 22.531 -2.258 1 96 305 PHE A N 1
ATOM 2284 C CA . PHE A 1 305 ? -7.164 22.344 -3.512 1 96 305 PHE A CA 1
ATOM 2285 C C . PHE A 1 305 ? -7.168 20.891 -3.928 1 96 305 PHE A C 1
ATOM 2287 O O . PHE A 1 305 ? -8.188 20.375 -4.391 1 96 305 PHE A O 1
ATOM 2294 N N . SER A 1 306 ? -6.016 20.266 -3.777 1 96.25 306 SER A N 1
ATOM 2295 C CA . SER A 1 306 ? -5.934 18.859 -4.121 1 96.25 306 SER A CA 1
ATOM 2296 C C . SER A 1 306 ? -6.848 18.016 -3.23 1 96.25 306 SER A C 1
ATOM 2298 O O . SER A 1 306 ? -7.465 17.062 -3.697 1 96.25 306 SER A O 1
ATOM 2300 N N . SER A 1 307 ? -6.875 18.359 -1.929 1 98.06 307 SER A N 1
ATOM 2301 C CA . SER A 1 307 ? -7.738 17.625 -1.011 1 98.06 307 SER A CA 1
ATOM 2302 C C . SER A 1 307 ? -9.211 17.812 -1.368 1 98.06 307 SER A C 1
ATOM 2304 O O . SER A 1 307 ? -10.016 16.875 -1.221 1 98.06 307 SER A O 1
ATOM 2306 N N . ILE A 1 308 ? -9.562 18.984 -1.791 1 97.06 308 ILE A N 1
ATOM 2307 C CA . ILE A 1 308 ? -10.938 19.25 -2.201 1 97.06 308 ILE A CA 1
ATOM 2308 C C . ILE A 1 308 ? -11.281 18.391 -3.42 1 97.06 308 ILE A C 1
ATOM 2310 O O . ILE A 1 308 ? -12.367 17.812 -3.486 1 97.06 308 ILE A O 1
ATOM 2314 N N . LEU A 1 309 ? -10.398 18.297 -4.348 1 94.75 309 LEU A N 1
ATOM 2315 C CA . LEU A 1 309 ? -10.633 17.5 -5.543 1 94.75 309 LEU A CA 1
ATOM 2316 C C . LEU A 1 309 ? -10.891 16.031 -5.176 1 94.75 309 LEU A C 1
ATOM 2318 O O . LEU A 1 309 ? -11.898 15.453 -5.586 1 94.75 309 LEU A O 1
ATOM 2322 N N . PHE A 1 310 ? -10.023 15.469 -4.426 1 95.12 310 PHE A N 1
ATOM 2323 C CA . PHE A 1 310 ? -10.133 14.055 -4.082 1 95.12 310 PHE A CA 1
ATOM 2324 C C . PHE A 1 310 ? -11.305 13.82 -3.133 1 95.12 310 PHE A C 1
ATOM 2326 O O . PHE A 1 310 ? -11.969 12.781 -3.207 1 95.12 310 PHE A O 1
ATOM 2333 N N . GLY A 1 311 ? -11.5 14.766 -2.217 1 96.44 311 GLY A N 1
ATOM 2334 C CA . GLY A 1 311 ? -12.672 14.68 -1.365 1 96.44 311 GLY A CA 1
ATOM 2335 C C . GLY A 1 311 ? -13.977 14.727 -2.139 1 96.44 311 GLY A C 1
ATOM 2336 O O . GLY A 1 311 ? -14.922 14.008 -1.821 1 96.44 311 GLY A O 1
ATOM 2337 N N . ALA A 1 312 ? -14 15.547 -3.109 1 95.5 312 ALA A N 1
ATOM 2338 C CA . ALA A 1 312 ? -15.188 15.664 -3.959 1 95.5 312 ALA A CA 1
ATOM 2339 C C . ALA A 1 312 ? -15.43 14.375 -4.73 1 95.5 312 ALA A C 1
ATOM 2341 O O . ALA A 1 312 ? -16.578 13.938 -4.879 1 95.5 312 ALA A O 1
ATOM 2342 N N . LEU A 1 313 ? -14.375 13.812 -5.203 1 93.25 313 LEU A N 1
ATOM 2343 C CA . LEU A 1 313 ? -14.5 12.539 -5.902 1 93.25 313 LEU A CA 1
ATOM 2344 C C . LEU A 1 313 ? -15.047 11.461 -4.973 1 93.25 313 LEU A C 1
ATOM 2346 O O . LEU A 1 313 ? -15.977 10.734 -5.336 1 93.25 313 LEU A O 1
ATOM 2350 N N . ASP A 1 314 ? -14.578 11.438 -3.777 1 93.81 314 ASP A N 1
ATOM 2351 C CA . ASP A 1 314 ? -15.031 10.453 -2.801 1 93.81 314 ASP A CA 1
ATOM 2352 C C . ASP A 1 314 ? -16.5 10.664 -2.445 1 93.81 314 ASP A C 1
ATOM 2354 O O . ASP A 1 314 ? -17.266 9.711 -2.371 1 93.81 314 ASP A O 1
ATOM 2358 N N . SER A 1 315 ? -16.859 11.875 -2.223 1 94.12 315 SER A N 1
ATOM 2359 C CA . SER A 1 315 ? -18.219 12.203 -1.815 1 94.12 315 SER A CA 1
ATOM 2360 C C . SER A 1 315 ? -19.219 11.891 -2.922 1 94.12 315 SER A C 1
ATOM 2362 O O . SER A 1 315 ? -20.391 11.602 -2.648 1 94.12 315 SER A O 1
ATOM 2364 N N . SER A 1 316 ? -18.797 11.906 -4.145 1 93.38 316 SER A N 1
ATOM 2365 C CA . SER A 1 316 ? -19.703 11.727 -5.281 1 93.38 316 SER A CA 1
ATOM 2366 C C . SER A 1 316 ? -19.953 10.25 -5.559 1 93.38 316 SER A C 1
ATOM 2368 O O . SER A 1 316 ? -20.766 9.906 -6.418 1 93.38 316 SER A O 1
ATOM 2370 N N . SER A 1 317 ? -19.234 9.398 -4.879 1 90.69 317 SER A N 1
ATOM 2371 C CA . SER A 1 317 ? -19.297 7.969 -5.16 1 90.69 317 SER A CA 1
ATOM 2372 C C . SER A 1 317 ? -20.719 7.449 -5.039 1 90.69 317 SER A C 1
ATOM 2374 O O . SER A 1 317 ? -21.172 6.637 -5.855 1 90.69 317 SER A O 1
ATOM 2376 N N . LEU A 1 318 ? -21.469 7.949 -4.035 1 87.69 318 LEU A N 1
ATOM 2377 C CA . LEU A 1 318 ? -22.844 7.492 -3.836 1 87.69 318 LEU A CA 1
ATOM 2378 C C . LEU A 1 318 ? -23.75 7.973 -4.969 1 87.69 318 LEU A C 1
ATOM 2380 O O . LEU A 1 318 ? -24.578 7.211 -5.473 1 87.69 318 LEU A O 1
ATOM 2384 N N . THR A 1 319 ? -23.578 9.203 -5.285 1 90.12 319 THR A N 1
ATOM 2385 C CA . THR A 1 319 ? -24.375 9.758 -6.375 1 90.12 319 THR A CA 1
ATOM 2386 C C . THR A 1 319 ? -24.078 9.031 -7.684 1 90.12 319 THR A C 1
ATOM 2388 O O . THR A 1 319 ? -24.984 8.789 -8.477 1 90.12 319 THR A O 1
ATOM 2391 N N . LEU A 1 320 ? -22.844 8.734 -7.914 1 89.94 320 LEU A N 1
ATOM 2392 C CA . LEU A 1 320 ? -22.469 7.98 -9.109 1 89.94 320 LEU A CA 1
ATOM 2393 C C . LEU A 1 320 ? -23.141 6.609 -9.117 1 89.94 320 LEU A C 1
ATOM 2395 O O . LEU A 1 320 ? -23.672 6.18 -10.141 1 89.94 320 LEU A O 1
ATOM 2399 N N . GLN A 1 321 ? -23.078 6.008 -7.965 1 87.69 321 GLN A N 1
ATOM 2400 C CA . GLN A 1 321 ? -23.688 4.688 -7.859 1 87.69 321 GLN A CA 1
ATOM 2401 C C . GLN A 1 321 ? -25.188 4.758 -8.133 1 87.69 321 GLN A C 1
ATOM 2403 O O . GLN A 1 321 ? -25.75 3.869 -8.773 1 87.69 321 GLN A O 1
ATOM 2408 N N . MET A 1 322 ? -25.859 5.805 -7.66 1 90 322 MET A N 1
ATOM 2409 C CA . MET A 1 322 ? -27.281 5.992 -7.879 1 90 322 MET A CA 1
ATOM 2410 C C . MET A 1 322 ? -27.594 6.199 -9.359 1 90 322 MET A C 1
ATOM 2412 O O . MET A 1 322 ? -28.703 5.91 -9.812 1 90 322 MET A O 1
ATOM 2416 N N . ASN A 1 323 ? -26.625 6.641 -10.055 1 88.75 323 ASN A N 1
ATOM 2417 C CA . ASN A 1 323 ? -26.797 6.871 -11.484 1 88.75 323 ASN A CA 1
ATOM 2418 C C . ASN A 1 323 ? -26.234 5.715 -12.305 1 88.75 323 ASN A C 1
ATOM 2420 O O . ASN A 1 323 ? -25.891 5.891 -13.477 1 88.75 323 ASN A O 1
ATOM 2424 N N . GLY A 1 324 ? -25.953 4.672 -11.672 1 84.31 324 GLY A N 1
ATOM 2425 C CA . GLY A 1 324 ? -25.594 3.453 -12.375 1 84.31 324 GLY A CA 1
ATOM 2426 C C . GLY A 1 324 ? -24.094 3.326 -12.617 1 84.31 324 GLY A C 1
ATOM 2427 O O . GLY A 1 324 ? -23.656 2.471 -13.391 1 84.31 324 GLY A O 1
ATOM 2428 N N . VAL A 1 325 ? -23.375 4.133 -12.023 1 85.06 325 VAL A N 1
ATOM 2429 C CA . VAL A 1 325 ? -21.922 4.094 -12.188 1 85.06 325 VAL A CA 1
ATOM 2430 C C . VAL A 1 325 ? -21.281 3.467 -10.953 1 85.06 325 VAL A C 1
ATOM 2432 O O . VAL A 1 325 ? -21.453 3.967 -9.836 1 85.06 325 VAL A O 1
ATOM 2435 N N . PRO A 1 326 ? -20.547 2.404 -11.148 1 85.69 326 PRO A N 1
ATOM 2436 C CA . PRO A 1 326 ? -19.906 1.772 -9.992 1 85.69 326 PRO A CA 1
ATOM 2437 C C . PRO A 1 326 ? -18.953 2.717 -9.258 1 85.69 326 PRO A C 1
ATOM 2439 O O . PRO A 1 326 ? -18.25 3.5 -9.891 1 85.69 326 PRO A O 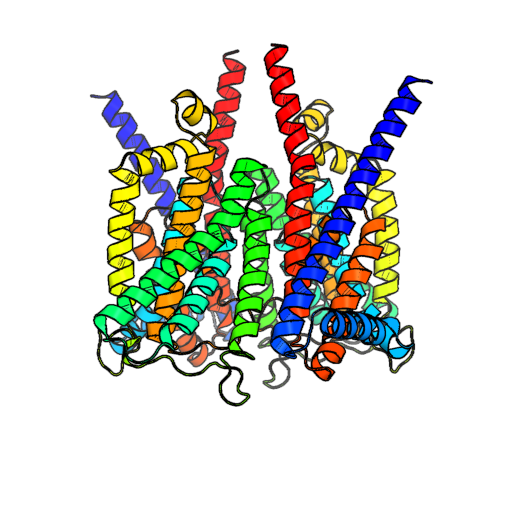1
ATOM 2442 N N . LYS A 1 327 ? -19 2.537 -7.922 1 84.75 327 LYS A N 1
ATOM 2443 C CA . LYS A 1 327 ? -18.203 3.416 -7.078 1 84.75 327 LYS A CA 1
ATOM 2444 C C . LYS A 1 327 ? -16.703 3.238 -7.355 1 84.75 327 LYS A C 1
ATOM 2446 O O . LYS A 1 327 ? -15.922 4.168 -7.164 1 84.75 327 LYS A O 1
ATOM 2451 N N . ASP A 1 328 ? -16.328 2.096 -7.879 1 85.88 328 ASP A N 1
ATOM 2452 C CA . ASP A 1 328 ? -14.922 1.771 -8.117 1 85.88 328 ASP A CA 1
ATOM 2453 C C . ASP A 1 328 ? -14.312 2.705 -9.156 1 85.88 328 ASP A C 1
ATOM 2455 O O . ASP A 1 328 ? -13.094 2.906 -9.18 1 85.88 328 ASP A O 1
ATOM 2459 N N . ILE A 1 329 ? -15.148 3.268 -9.992 1 85.75 329 ILE A N 1
ATOM 2460 C CA . ILE A 1 329 ? -14.664 4.16 -11.031 1 85.75 329 ILE A CA 1
ATOM 2461 C C . ILE A 1 329 ? -14.031 5.398 -10.406 1 85.75 329 ILE A C 1
ATOM 2463 O O . ILE A 1 329 ? -13.031 5.918 -10.906 1 85.75 329 ILE A O 1
ATOM 2467 N N . VAL A 1 330 ? -14.609 5.848 -9.289 1 86.69 330 VAL A N 1
ATOM 2468 C CA . VAL A 1 330 ? -14.078 7.008 -8.578 1 86.69 330 VAL A CA 1
ATOM 2469 C C . VAL A 1 330 ? -12.641 6.734 -8.133 1 86.69 330 VAL A C 1
ATOM 2471 O O . VAL A 1 330 ? -11.75 7.562 -8.344 1 86.69 330 VAL A O 1
ATOM 2474 N N . TYR A 1 331 ? -12.359 5.582 -7.625 1 86.12 331 TYR A N 1
ATOM 2475 C CA . TYR A 1 331 ? -11.039 5.227 -7.109 1 86.12 331 TYR A CA 1
ATOM 2476 C C . TYR A 1 331 ? -10.07 4.941 -8.25 1 86.12 331 TYR A C 1
ATOM 2478 O O . TYR A 1 331 ? -8.867 5.211 -8.133 1 86.12 331 TYR A O 1
ATOM 2486 N N . LEU A 1 332 ? -10.641 4.43 -9.312 1 86.56 332 LEU A N 1
ATOM 2487 C CA . LEU A 1 332 ? -9.82 4.238 -10.5 1 86.56 332 LEU A CA 1
ATOM 2488 C C . LEU A 1 332 ? -9.32 5.578 -11.039 1 86.56 332 LEU A C 1
ATOM 2490 O O . LEU A 1 332 ? -8.148 5.711 -11.406 1 86.56 332 LEU A O 1
ATOM 2494 N N . VAL A 1 333 ? -10.227 6.523 -11.047 1 86.38 333 VAL A N 1
ATOM 2495 C CA . VAL A 1 333 ? -9.867 7.863 -11.508 1 86.38 333 VAL A CA 1
ATOM 2496 C C . VAL A 1 333 ? -8.75 8.422 -10.625 1 86.38 333 VAL A C 1
ATOM 2498 O O . VAL A 1 333 ? -7.758 8.961 -11.133 1 86.38 333 VAL A O 1
ATOM 2501 N N . GLN A 1 334 ? -8.891 8.273 -9.352 1 85.75 334 GLN A N 1
ATOM 2502 C CA . GLN A 1 334 ? -7.902 8.789 -8.414 1 85.75 334 GLN A CA 1
ATOM 2503 C C . GLN A 1 334 ? -6.547 8.125 -8.617 1 85.75 334 GLN A C 1
ATOM 2505 O O . GLN A 1 334 ? -5.516 8.797 -8.648 1 85.75 334 GLN A O 1
ATOM 2510 N N . ALA A 1 335 ? -6.566 6.859 -8.797 1 82.25 335 ALA A N 1
ATOM 2511 C CA . ALA A 1 335 ? -5.324 6.113 -9 1 82.25 335 ALA A CA 1
ATOM 2512 C C . ALA A 1 335 ? -4.641 6.531 -10.297 1 82.25 335 ALA A C 1
ATOM 2514 O O . ALA A 1 335 ? -3.416 6.645 -10.352 1 82.25 335 ALA A O 1
ATOM 2515 N N . ILE A 1 336 ? -5.395 6.754 -11.297 1 83.62 336 ILE A N 1
ATOM 2516 C CA . ILE A 1 336 ? -4.848 7.141 -12.594 1 83.62 336 ILE A CA 1
ATOM 2517 C C . ILE A 1 336 ? -4.262 8.547 -12.508 1 83.62 336 ILE A C 1
ATOM 2519 O O . ILE A 1 336 ? -3.209 8.828 -13.086 1 83.62 336 ILE A O 1
ATOM 2523 N N . ILE A 1 337 ? -4.973 9.438 -11.797 1 82.31 337 ILE A N 1
ATOM 2524 C CA . ILE A 1 337 ? -4.438 10.781 -11.594 1 82.31 337 ILE A CA 1
ATOM 2525 C C . ILE A 1 337 ? -3.053 10.688 -10.953 1 82.31 337 ILE A C 1
ATOM 2527 O O . ILE A 1 337 ? -2.105 11.328 -11.422 1 82.31 337 ILE A O 1
ATOM 2531 N N . ILE A 1 338 ? -2.955 9.883 -9.977 1 78 338 ILE A N 1
ATOM 2532 C CA . ILE A 1 338 ? -1.705 9.75 -9.234 1 78 338 ILE A CA 1
ATOM 2533 C C . ILE A 1 338 ? -0.615 9.203 -10.156 1 78 338 ILE A C 1
ATOM 2535 O O . ILE A 1 338 ? 0.527 9.664 -10.117 1 78 338 ILE A O 1
ATOM 2539 N N . LEU A 1 339 ? -0.985 8.219 -10.93 1 77.5 339 LEU A N 1
ATOM 2540 C CA . LEU A 1 339 ? -0.026 7.602 -11.844 1 77.5 339 LEU A CA 1
ATOM 2541 C C . LEU A 1 339 ? 0.553 8.633 -12.805 1 77.5 339 LEU A C 1
ATOM 2543 O O . LEU A 1 339 ? 1.761 8.648 -13.055 1 77.5 339 LEU A O 1
ATOM 2547 N N . PHE A 1 340 ? -0.251 9.539 -13.273 1 79.19 340 PHE A N 1
ATOM 2548 C CA . PHE A 1 340 ? 0.195 10.547 -14.227 1 79.19 340 PHE A CA 1
ATOM 2549 C C . PHE A 1 340 ? 1.011 11.625 -13.539 1 79.19 340 PHE A C 1
ATOM 2551 O O . PHE A 1 340 ? 2.029 12.078 -14.062 1 79.19 340 PHE A O 1
ATOM 2558 N N . VAL A 1 341 ? 0.514 12.016 -12.383 1 78.19 341 VAL A N 1
ATOM 2559 C CA . VAL A 1 341 ? 1.204 13.078 -11.656 1 78.19 341 VAL A CA 1
ATOM 2560 C C . VAL A 1 341 ? 2.555 12.57 -11.156 1 78.19 341 VAL A C 1
ATOM 2562 O O . VAL A 1 341 ? 3.531 13.328 -11.109 1 78.19 341 VAL A O 1
ATOM 2565 N N . ALA A 1 342 ? 2.57 11.336 -10.719 1 72.75 342 ALA A N 1
ATOM 2566 C CA . ALA A 1 342 ? 3.816 10.742 -10.242 1 72.75 342 ALA A CA 1
ATOM 2567 C C . ALA A 1 342 ? 4.848 10.664 -11.367 1 72.75 342 ALA A C 1
ATOM 2569 O O . ALA A 1 342 ? 6.055 10.711 -11.117 1 72.75 342 ALA A O 1
ATOM 2570 N N . GLY A 1 343 ? 4.398 10.414 -12.586 1 69.56 343 GLY A N 1
ATOM 2571 C CA . GLY A 1 343 ? 5.293 10.367 -13.734 1 69.56 343 GLY A CA 1
ATOM 2572 C C . GLY A 1 343 ? 6.004 11.68 -13.992 1 69.56 343 GLY A C 1
ATOM 2573 O O . GLY A 1 343 ? 7.141 11.695 -14.461 1 69.56 343 GLY A O 1
ATOM 2574 N N . ASP A 1 344 ? 5.309 12.844 -13.836 1 60.97 344 ASP A N 1
ATOM 2575 C CA . ASP A 1 344 ? 5.879 14.172 -14.047 1 60.97 344 ASP A CA 1
ATOM 2576 C C . ASP A 1 344 ? 6.793 14.57 -12.891 1 60.97 344 ASP A C 1
ATOM 2578 O O . ASP A 1 344 ? 7.836 15.188 -13.102 1 60.97 344 ASP A O 1
ATOM 2582 N N . GLY A 1 345 ? 6.289 14.492 -11.695 1 54.5 345 GLY A N 1
ATOM 2583 C CA . GLY A 1 345 ? 6.871 15.062 -10.492 1 54.5 345 GLY A CA 1
ATOM 2584 C C . GLY A 1 345 ? 8.273 14.555 -10.203 1 54.5 345 GLY A C 1
ATOM 2585 O O . GLY A 1 345 ? 9.125 15.305 -9.727 1 54.5 345 GLY A O 1
ATOM 2586 N N . ILE A 1 346 ? 8.406 13.211 -10.391 1 49.22 346 ILE A N 1
ATOM 2587 C CA . ILE A 1 346 ? 9.703 12.719 -9.953 1 49.22 346 ILE A CA 1
ATOM 2588 C C . ILE A 1 346 ? 10.781 13.141 -10.953 1 49.22 346 ILE A C 1
ATOM 2590 O O . ILE A 1 346 ? 11.953 13.266 -10.594 1 49.22 346 ILE A O 1
ATOM 2594 N N . TYR A 1 347 ? 10.367 13.367 -12.195 1 45.66 347 TYR A N 1
ATOM 2595 C CA . TYR A 1 347 ? 11.398 13.844 -13.109 1 45.66 347 TYR A CA 1
ATOM 2596 C C . TYR A 1 347 ? 12.125 15.055 -12.531 1 45.66 347 TYR A C 1
ATOM 2598 O O . TYR A 1 347 ? 13.344 15.164 -12.641 1 45.66 347 TYR A O 1
ATOM 2606 N N . LYS A 1 348 ? 11.359 16 -12.047 1 47.69 348 LYS A N 1
ATOM 2607 C CA . LYS A 1 348 ? 11.992 17.234 -11.586 1 47.69 348 LYS A CA 1
ATOM 2608 C C . LYS A 1 348 ? 12.773 17 -10.297 1 47.69 348 LYS A C 1
ATOM 2610 O O . LYS A 1 348 ? 13.828 17.594 -10.094 1 47.69 348 LYS A O 1
ATOM 2615 N N . ILE A 1 349 ? 12.234 16.25 -9.484 1 41.62 349 ILE A N 1
ATOM 2616 C CA . ILE A 1 349 ? 12.898 16.078 -8.195 1 41.62 349 ILE A CA 1
ATOM 2617 C C . ILE A 1 349 ? 14.211 15.328 -8.391 1 41.62 349 ILE A C 1
ATOM 2619 O O . ILE A 1 349 ? 15.242 15.711 -7.84 1 41.62 349 ILE A O 1
ATOM 2623 N N . ILE A 1 350 ? 14.164 14.164 -9.227 1 42.22 350 ILE A N 1
ATOM 2624 C CA . ILE A 1 350 ? 15.367 13.359 -9.422 1 42.22 350 ILE A CA 1
ATOM 2625 C C . ILE A 1 350 ? 16.188 13.93 -10.586 1 42.22 350 ILE A C 1
ATOM 2627 O O . ILE A 1 350 ? 17.422 13.914 -10.555 1 42.22 350 ILE A O 1
ATOM 2631 N N . GLY A 1 351 ? 15.641 14.375 -11.625 1 42.66 351 GLY A N 1
ATOM 2632 C CA . GLY A 1 351 ? 16.375 14.859 -12.789 1 42.66 351 GLY A CA 1
ATOM 2633 C C . GLY A 1 351 ? 17.359 15.969 -12.453 1 42.66 351 GLY A C 1
ATOM 2634 O O . GLY A 1 351 ? 18.453 16.031 -13.016 1 42.66 351 GLY A O 1
ATOM 2635 N N . ASP A 1 352 ? 16.953 16.922 -11.742 1 43.19 352 ASP A N 1
ATOM 2636 C CA . ASP A 1 352 ? 17.922 17.969 -11.438 1 43.19 352 ASP A CA 1
ATOM 2637 C C . ASP A 1 352 ? 19.141 17.391 -10.719 1 43.19 352 ASP A C 1
ATOM 2639 O O . ASP A 1 352 ? 20.219 17.984 -10.773 1 43.19 352 ASP A O 1
ATOM 2643 N N . LYS A 1 353 ? 18.953 16.297 -10.094 1 38.97 353 LYS A N 1
ATOM 2644 C CA . LYS A 1 353 ? 20.109 15.672 -9.469 1 38.97 353 LYS A CA 1
ATOM 2645 C C . LYS A 1 353 ? 21.047 15.07 -10.508 1 38.97 353 LYS A C 1
ATOM 2647 O O . LYS A 1 353 ? 22.266 15.094 -10.352 1 38.97 353 LYS A O 1
ATOM 2652 N N . MET A 1 354 ? 20.453 14.352 -11.523 1 38.66 354 MET A N 1
ATOM 2653 C CA . MET A 1 354 ? 21.328 13.758 -12.523 1 38.66 354 MET A CA 1
ATOM 2654 C C . MET A 1 354 ? 22.047 14.836 -13.328 1 38.66 354 MET A C 1
ATOM 2656 O O . MET A 1 354 ? 23.141 14.617 -13.82 1 38.66 354 MET A O 1
ATOM 2660 N N . LYS A 1 355 ? 21.438 15.883 -13.711 1 41.41 355 LYS A N 1
ATOM 2661 C CA . LYS A 1 355 ? 22.141 16.906 -14.469 1 41.41 355 LYS A CA 1
ATOM 2662 C C . LYS A 1 355 ? 23.312 17.484 -13.664 1 41.41 355 LYS A C 1
ATOM 2664 O O . LYS A 1 355 ? 24.359 17.797 -14.227 1 41.41 355 LYS A O 1
ATOM 2669 N N . LYS A 1 356 ? 23.172 17.781 -12.453 1 40.78 356 LYS A N 1
ATOM 2670 C CA . LYS A 1 356 ? 24.281 18.375 -11.727 1 40.78 356 LYS A CA 1
ATOM 2671 C C . LYS A 1 356 ? 25.422 17.375 -11.531 1 40.78 356 LYS A C 1
ATOM 2673 O O . LYS A 1 356 ? 26.562 17.75 -11.281 1 40.78 356 LYS A O 1
ATOM 2678 N N . ARG A 1 357 ? 25.078 16.125 -11.539 1 36.72 357 ARG A N 1
ATOM 2679 C CA . ARG A 1 357 ? 26.188 15.164 -11.492 1 36.72 357 ARG A CA 1
ATOM 2680 C C . ARG A 1 357 ? 26.953 15.148 -12.812 1 36.72 357 ARG A C 1
ATOM 2682 O O . ARG A 1 357 ? 28.141 14.859 -12.836 1 36.72 357 ARG A O 1
ATOM 2689 N N . ARG A 1 358 ? 26.266 15.312 -13.875 1 41.28 358 ARG A N 1
ATOM 2690 C CA . ARG A 1 358 ? 27 15.422 -15.133 1 41.28 358 ARG A CA 1
ATOM 2691 C C . ARG A 1 358 ? 27.797 16.719 -15.188 1 41.28 358 ARG A C 1
ATOM 2693 O O . ARG A 1 358 ? 28.859 16.766 -15.805 1 41.28 358 ARG A O 1
ATOM 2700 N N . GLU A 1 359 ? 27.297 17.672 -14.727 1 38.38 359 GLU A N 1
ATOM 2701 C CA . GLU A 1 359 ? 28.062 18.906 -14.75 1 38.38 359 GLU A CA 1
ATOM 2702 C C . GLU A 1 359 ? 29.281 18.828 -13.836 1 38.38 359 GLU A C 1
ATOM 2704 O O . GLU A 1 359 ? 30.312 19.438 -14.117 1 38.38 359 GLU A O 1
ATOM 2709 N N . VAL A 1 360 ? 29.172 18.234 -12.695 1 42.09 360 VAL A N 1
ATOM 2710 C CA . VAL A 1 360 ? 30.359 18.125 -11.852 1 42.09 360 VAL A CA 1
ATOM 2711 C C . VAL A 1 360 ? 31.391 17.203 -12.508 1 42.09 360 VAL A C 1
ATOM 2713 O O . VAL A 1 360 ? 32.562 17.266 -12.195 1 42.09 360 VAL A O 1
ATOM 2716 N N . LYS A 1 361 ? 30.984 16.234 -13.266 1 39.28 361 LYS A N 1
ATOM 2717 C CA . LYS A 1 361 ? 31.953 15.391 -13.945 1 39.28 361 LYS A CA 1
ATOM 2718 C C . LYS A 1 361 ? 32.625 16.141 -15.102 1 39.28 361 LYS A C 1
ATOM 2720 O O . LYS A 1 361 ? 33.688 15.75 -15.555 1 39.28 361 LYS A O 1
ATOM 2725 N N . VAL A 1 362 ? 31.922 17 -15.773 1 39.94 362 VAL A N 1
ATOM 2726 C CA . VAL A 1 362 ? 32.594 17.734 -16.859 1 39.94 362 VAL A CA 1
ATOM 2727 C C . VAL A 1 362 ? 33.562 18.75 -16.266 1 39.94 362 VAL A C 1
ATOM 2729 O O . VAL A 1 362 ? 34.531 19.141 -16.922 1 39.94 362 VAL A O 1
ATOM 2732 N N . ASN A 1 363 ? 33.156 19.219 -15.164 1 37.12 363 ASN A N 1
ATOM 2733 C CA . ASN A 1 363 ? 34.094 20.203 -14.672 1 37.12 363 ASN A CA 1
ATOM 2734 C C . ASN A 1 363 ? 35.25 19.547 -13.922 1 37.12 363 ASN A C 1
ATOM 2736 O O . ASN A 1 363 ? 36.094 20.234 -13.336 1 37.12 363 ASN A O 1
ATOM 2740 N N . GLU A 1 364 ? 35.156 18.203 -13.633 1 33.09 364 GLU A N 1
ATOM 2741 C CA . GLU A 1 364 ? 36.469 17.641 -13.297 1 33.09 364 GLU A CA 1
ATOM 2742 C C . GLU A 1 364 ? 37.125 17.016 -14.523 1 33.09 364 GLU A C 1
ATOM 2744 O O . GLU A 1 364 ? 36.438 16.375 -15.344 1 33.09 364 GLU A O 1
ATOM 2749 N N . MET B 1 1 ? 45.594 -19.625 -4.391 1 46.91 1 MET B N 1
ATOM 2750 C CA . MET B 1 1 ? 44.781 -20.562 -3.646 1 46.91 1 MET B CA 1
ATOM 2751 C C . MET B 1 1 ? 44.375 -19.984 -2.293 1 46.91 1 MET B C 1
ATOM 2753 O O . MET B 1 1 ? 43.25 -20.156 -1.853 1 46.91 1 MET B O 1
ATOM 2757 N N . SER B 1 2 ? 45.281 -19.266 -1.646 1 53 2 SER B N 1
ATOM 2758 C CA . SER B 1 2 ? 45.031 -18.703 -0.328 1 53 2 SER B CA 1
ATOM 2759 C C . SER B 1 2 ? 44.031 -17.531 -0.412 1 53 2 SER B C 1
ATOM 2761 O O . SER B 1 2 ? 43.156 -17.406 0.441 1 53 2 SER B O 1
ATOM 2763 N N . ASP B 1 3 ? 44.156 -16.844 -1.495 1 54.25 3 ASP B N 1
ATOM 2764 C CA . ASP B 1 3 ? 43.281 -15.68 -1.636 1 54.25 3 ASP B CA 1
ATOM 2765 C C . ASP B 1 3 ? 41.844 -16.094 -1.944 1 54.25 3 ASP B C 1
ATOM 2767 O O . ASP B 1 3 ? 40.906 -15.43 -1.532 1 54.25 3 ASP B O 1
ATOM 2771 N N . LYS B 1 4 ? 41.812 -17.203 -2.676 1 54.41 4 LYS B N 1
ATOM 2772 C CA . LYS B 1 4 ? 40.5 -17.734 -3.012 1 54.41 4 LYS B CA 1
ATOM 2773 C C . LYS B 1 4 ? 39.781 -18.297 -1.775 1 54.41 4 LYS B C 1
ATOM 2775 O O . LYS B 1 4 ? 38.594 -18.141 -1.616 1 54.41 4 LYS B O 1
ATOM 2780 N N . ASN B 1 5 ? 40.562 -18.938 -0.977 1 54.88 5 ASN B N 1
ATOM 2781 C CA . ASN B 1 5 ? 40.031 -19.5 0.258 1 54.88 5 ASN B CA 1
ATOM 2782 C C . ASN B 1 5 ? 39.562 -18.406 1.22 1 54.88 5 ASN B C 1
ATOM 2784 O O . ASN B 1 5 ? 38.531 -18.562 1.894 1 54.88 5 ASN B O 1
ATOM 2788 N N . ASP B 1 6 ? 40.219 -17.328 1.243 1 58.38 6 ASP B N 1
ATOM 2789 C CA . ASP B 1 6 ? 39.875 -16.219 2.129 1 58.38 6 ASP B CA 1
ATOM 2790 C C . ASP B 1 6 ? 38.625 -15.5 1.646 1 58.38 6 ASP B C 1
ATOM 2792 O O . ASP B 1 6 ? 37.812 -15.086 2.455 1 58.38 6 ASP B O 1
ATOM 2796 N N . ASN B 1 7 ? 38.5 -15.477 0.304 1 60.69 7 ASN B N 1
ATOM 2797 C CA . ASN B 1 7 ? 37.281 -14.867 -0.265 1 60.69 7 ASN B CA 1
ATOM 2798 C C . ASN B 1 7 ? 36.062 -15.742 -0.036 1 60.69 7 ASN B C 1
ATOM 2800 O O . ASN B 1 7 ? 34.969 -15.227 0.234 1 60.69 7 ASN B O 1
ATOM 2804 N N . ASN B 1 8 ? 36.406 -17.031 -0.148 1 63.47 8 ASN B N 1
ATOM 2805 C CA . ASN B 1 8 ? 35.312 -17.938 0.102 1 63.47 8 ASN B CA 1
ATOM 2806 C C . ASN B 1 8 ? 34.875 -17.938 1.569 1 63.47 8 ASN B C 1
ATOM 2808 O O . ASN B 1 8 ? 33.688 -18.031 1.882 1 63.47 8 ASN B O 1
ATOM 2812 N N . LYS B 1 9 ? 35.875 -17.797 2.465 1 59.53 9 LYS B N 1
ATOM 2813 C CA . LYS B 1 9 ? 35.594 -17.75 3.893 1 59.53 9 LYS B CA 1
ATOM 2814 C C . LYS B 1 9 ? 34.812 -16.469 4.246 1 59.53 9 LYS B C 1
ATOM 2816 O O . LYS B 1 9 ? 33.875 -16.5 5.043 1 59.53 9 LYS B O 1
ATOM 2821 N N . THR B 1 10 ? 35.188 -15.453 3.523 1 65.38 10 THR B N 1
ATOM 2822 C CA . THR B 1 10 ? 34.531 -14.172 3.768 1 65.38 10 THR B CA 1
ATOM 2823 C C . THR B 1 10 ? 33.094 -14.188 3.262 1 65.38 10 THR B C 1
ATOM 2825 O O . THR B 1 10 ? 32.188 -13.656 3.92 1 65.38 10 THR B O 1
ATOM 2828 N N . SER B 1 11 ? 32.938 -14.898 2.182 1 70.5 11 SER B N 1
ATOM 2829 C CA . SER B 1 11 ? 31.594 -15.023 1.626 1 70.5 11 SER B CA 1
ATOM 2830 C C . SER B 1 11 ? 30.703 -15.898 2.51 1 70.5 11 SER B C 1
ATOM 2832 O O . SER B 1 11 ? 29.531 -15.562 2.748 1 70.5 11 SER B O 1
ATOM 2834 N N . TYR B 1 12 ? 31.312 -16.969 2.99 1 71.56 12 TYR B N 1
ATOM 2835 C CA . TYR B 1 12 ? 30.578 -17.875 3.873 1 71.56 12 TYR B CA 1
ATOM 2836 C C . TYR B 1 12 ? 30.203 -17.172 5.18 1 71.56 12 TYR B C 1
ATOM 2838 O O . TYR B 1 12 ? 29.094 -17.344 5.68 1 71.56 12 TYR B O 1
ATOM 2846 N N . ILE B 1 13 ? 31.047 -16.438 5.699 1 72 13 ILE B N 1
ATOM 2847 C CA . ILE B 1 13 ? 30.812 -15.719 6.949 1 72 13 ILE B CA 1
ATOM 2848 C C . ILE B 1 13 ? 29.703 -14.688 6.75 1 72 13 ILE B C 1
ATOM 2850 O O . ILE B 1 13 ? 28.844 -14.523 7.613 1 72 13 ILE B O 1
ATOM 2854 N N . ARG B 1 14 ? 29.703 -14.125 5.629 1 72.94 14 ARG B N 1
ATOM 2855 C CA . ARG B 1 14 ? 28.672 -13.133 5.336 1 72.94 14 ARG B CA 1
ATOM 2856 C C . ARG B 1 14 ? 27.297 -13.773 5.207 1 72.94 14 ARG B C 1
ATOM 2858 O O . ARG B 1 14 ? 26.312 -13.234 5.703 1 72.94 14 ARG B O 1
ATOM 2865 N N . THR B 1 15 ? 27.406 -14.875 4.598 1 75.81 15 THR B N 1
ATOM 2866 C CA . THR B 1 15 ? 26.156 -15.609 4.426 1 75.81 15 THR B CA 1
ATOM 2867 C C . THR B 1 15 ? 25.625 -16.109 5.766 1 75.81 15 THR B C 1
ATOM 2869 O O . THR B 1 15 ? 24.422 -16.016 6.039 1 75.81 15 THR B O 1
ATOM 2872 N N . MET B 1 16 ? 26.484 -16.547 6.598 1 78.94 16 MET B N 1
ATOM 2873 C CA . MET B 1 16 ? 26.094 -17.047 7.91 1 78.94 16 MET B CA 1
ATOM 2874 C C . MET B 1 16 ? 25.562 -15.922 8.797 1 78.94 16 MET B C 1
ATOM 2876 O O . MET B 1 16 ? 24.594 -16.094 9.523 1 78.94 16 MET B O 1
ATOM 2880 N N . LYS B 1 17 ? 26.172 -14.852 8.672 1 77.69 17 LYS B N 1
ATOM 2881 C CA . LYS B 1 17 ? 25.719 -13.703 9.461 1 77.69 17 LYS B CA 1
ATOM 2882 C C . LYS B 1 17 ? 24.344 -13.227 9.016 1 77.69 17 LYS B C 1
ATOM 2884 O O . LYS B 1 17 ? 23.516 -12.844 9.844 1 77.69 17 LYS B O 1
ATOM 2889 N N . SER B 1 18 ? 24.156 -13.359 7.758 1 78.81 18 SER B N 1
ATOM 2890 C CA . SER B 1 18 ? 22.875 -12.945 7.207 1 78.81 18 SER B CA 1
ATOM 2891 C C . SER B 1 18 ? 21.75 -13.883 7.645 1 78.81 18 SER B C 1
ATOM 2893 O O . SER B 1 18 ? 20.656 -13.43 7.992 1 78.81 18 SER B O 1
ATOM 2895 N N . ILE B 1 19 ? 22.109 -15.086 7.645 1 81.44 19 ILE B N 1
ATOM 2896 C CA . ILE B 1 19 ? 21.125 -16.078 8.055 1 81.44 19 ILE B CA 1
ATOM 2897 C C . ILE B 1 19 ? 20.844 -15.945 9.547 1 81.44 19 ILE B C 1
ATOM 2899 O O . ILE B 1 19 ? 19.688 -16.062 9.984 1 81.44 19 ILE B O 1
ATOM 2903 N N . LEU B 1 20 ? 21.828 -15.633 10.273 1 83.56 20 LEU B N 1
ATOM 2904 C CA . LEU B 1 20 ? 21.688 -15.461 11.711 1 83.56 20 LEU B CA 1
ATOM 2905 C C . LEU B 1 20 ? 20.797 -14.258 12.023 1 83.56 20 LEU B C 1
ATOM 2907 O O . LEU B 1 20 ? 19.984 -14.297 12.953 1 83.56 20 LEU B O 1
ATOM 2911 N N . PHE B 1 21 ? 20.953 -13.297 11.258 1 81.44 21 PHE B N 1
ATOM 2912 C CA . PHE B 1 21 ? 20.156 -12.102 11.477 1 81.44 21 PHE B CA 1
ATOM 2913 C C . PHE B 1 21 ? 18.688 -12.391 11.195 1 81.44 21 PHE B C 1
ATOM 2915 O O . PHE B 1 21 ? 17.812 -11.898 11.914 1 81.44 21 PHE B O 1
ATOM 2922 N N . SER B 1 22 ? 18.469 -13.102 10.18 1 83.25 22 SER B N 1
ATOM 2923 C CA . SER B 1 22 ? 17.094 -13.477 9.859 1 83.25 22 SER B CA 1
ATOM 2924 C C . SER B 1 22 ? 16.469 -14.32 10.977 1 83.25 22 SER B C 1
ATOM 2926 O O . SER B 1 22 ? 15.32 -14.117 11.352 1 83.25 22 SER B O 1
ATOM 2928 N N . LEU B 1 23 ? 17.25 -15.195 11.5 1 87.44 23 LEU B N 1
ATOM 2929 C CA . LEU B 1 23 ? 16.766 -16.062 12.562 1 87.44 23 LEU B CA 1
ATOM 2930 C C . LEU B 1 23 ? 16.5 -15.266 13.836 1 87.44 23 LEU B C 1
ATOM 2932 O O . LEU B 1 23 ? 15.508 -15.508 14.523 1 87.44 23 LEU B O 1
ATOM 2936 N N . ILE B 1 24 ? 17.359 -14.344 14.086 1 87.56 24 ILE B N 1
ATOM 2937 C CA . ILE B 1 24 ? 17.188 -13.5 15.266 1 87.56 24 ILE B CA 1
ATOM 2938 C C . ILE B 1 24 ? 15.922 -12.656 15.125 1 87.56 24 ILE B C 1
ATOM 2940 O O . ILE B 1 24 ? 15.203 -12.453 16.109 1 87.56 24 ILE B O 1
ATOM 2944 N N . SER B 1 25 ? 15.727 -12.211 13.883 1 86.06 25 SER B N 1
ATOM 2945 C CA . SER B 1 25 ? 14.523 -11.422 13.633 1 86.06 25 SER B CA 1
ATOM 2946 C C . SER B 1 25 ? 13.266 -12.227 13.914 1 86.06 25 SER B C 1
ATOM 2948 O O . SER B 1 25 ? 12.305 -11.711 14.484 1 86.06 25 SER B O 1
ATOM 2950 N N . ILE B 1 26 ? 13.297 -13.453 13.562 1 89.31 26 ILE B N 1
ATOM 2951 C CA . ILE B 1 26 ? 12.156 -14.336 13.773 1 89.31 26 ILE B CA 1
ATOM 2952 C C . ILE B 1 26 ? 11.945 -14.555 15.266 1 89.31 26 ILE B C 1
ATOM 2954 O O . ILE B 1 26 ? 10.82 -14.438 15.766 1 89.31 26 ILE B O 1
ATOM 2958 N N . VAL B 1 27 ? 13.016 -14.781 16 1 89.88 27 VAL B N 1
ATOM 2959 C CA . VAL B 1 27 ? 12.945 -15.055 17.438 1 89.88 27 VAL B CA 1
ATOM 2960 C C . VAL B 1 27 ? 12.422 -13.812 18.172 1 89.88 27 VAL B C 1
ATOM 2962 O O . VAL B 1 27 ? 11.555 -13.922 19.047 1 89.88 27 VAL B O 1
ATOM 2965 N N . LEU B 1 28 ? 12.898 -12.695 17.781 1 88.62 28 LEU B N 1
ATOM 2966 C CA . LEU B 1 28 ? 12.477 -11.453 18.422 1 88.62 28 LEU B CA 1
ATOM 2967 C C . LEU B 1 28 ? 11 -11.188 18.156 1 88.62 28 LEU B C 1
ATOM 2969 O O . LEU B 1 28 ? 10.281 -10.742 19.047 1 88.62 28 LEU B O 1
ATOM 2973 N N . ALA B 1 29 ? 10.641 -11.422 16.906 1 88.88 29 ALA B N 1
ATOM 2974 C CA . ALA B 1 29 ? 9.234 -11.211 16.562 1 88.88 29 ALA B CA 1
ATOM 2975 C C . ALA B 1 29 ? 8.328 -12.141 17.375 1 88.88 29 ALA B C 1
ATOM 2977 O O . ALA B 1 29 ? 7.273 -11.719 17.859 1 88.88 29 ALA B O 1
ATOM 2978 N N . LEU B 1 30 ? 8.773 -13.359 17.594 1 89.5 30 LEU B N 1
ATOM 2979 C CA . LEU B 1 30 ? 7.98 -14.328 18.328 1 89.5 30 LEU B CA 1
ATOM 2980 C C . LEU B 1 30 ? 7.938 -13.969 19.812 1 89.5 30 LEU B C 1
ATOM 2982 O O . LEU B 1 30 ? 6.914 -14.164 20.484 1 89.5 30 LEU B O 1
ATOM 2986 N N . LEU B 1 31 ? 8.992 -13.453 20.312 1 89.88 31 LEU B N 1
ATOM 2987 C CA . LEU B 1 31 ? 9.016 -13.016 21.703 1 89.88 31 LEU B CA 1
ATOM 2988 C C . LEU B 1 31 ? 8.039 -11.867 21.922 1 89.88 31 LEU B C 1
ATOM 2990 O O . LEU B 1 31 ? 7.355 -11.82 22.953 1 89.88 31 LEU B O 1
ATOM 2994 N N . PHE B 1 32 ? 8.016 -10.969 20.969 1 88.19 32 PHE B N 1
ATOM 2995 C CA . PHE B 1 32 ? 7.051 -9.883 21.062 1 88.19 32 PHE B CA 1
ATOM 2996 C C . PHE B 1 32 ? 5.625 -10.414 21.016 1 88.19 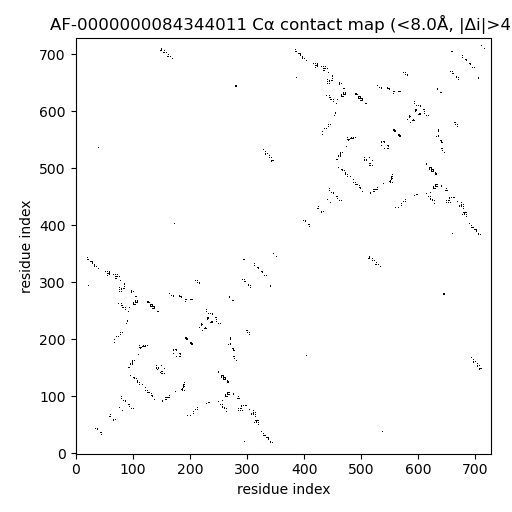32 PHE B C 1
ATOM 2998 O O . PHE B 1 32 ? 4.742 -9.891 21.703 1 88.19 32 PHE B O 1
ATOM 3005 N N . ALA B 1 33 ? 5.473 -11.406 20.203 1 88.38 33 ALA B N 1
ATOM 3006 C CA . ALA B 1 33 ? 4.145 -12 20.078 1 88.38 33 ALA B CA 1
ATOM 3007 C C . ALA B 1 33 ? 3.693 -12.609 21.406 1 88.38 33 ALA B C 1
ATOM 3009 O O . ALA B 1 33 ? 2.51 -12.555 21.75 1 88.38 33 ALA B O 1
ATOM 3010 N N . VAL B 1 34 ? 4.586 -13.164 22.172 1 91.88 34 VAL B N 1
ATOM 3011 C CA . VAL B 1 34 ? 4.262 -13.781 23.453 1 91.88 34 VAL B CA 1
ATOM 3012 C C . VAL B 1 34 ? 3.689 -12.734 24.406 1 91.88 34 VAL B C 1
ATOM 3014 O O . VAL B 1 34 ? 2.764 -13.023 25.172 1 91.88 34 VAL B O 1
ATOM 3017 N N . ILE B 1 35 ? 4.211 -11.539 24.297 1 90.5 35 ILE B N 1
ATOM 3018 C CA . ILE B 1 35 ? 3.744 -10.453 25.156 1 90.5 35 ILE B CA 1
ATOM 3019 C C . ILE B 1 35 ? 2.275 -10.164 24.844 1 90.5 35 ILE B C 1
ATOM 3021 O O . ILE B 1 35 ? 1.475 -9.977 25.766 1 90.5 35 ILE B O 1
ATOM 3025 N N . PHE B 1 36 ? 1.937 -10.148 23.625 1 87 36 PHE B N 1
ATOM 3026 C CA . PHE B 1 36 ? 0.556 -9.867 23.25 1 87 36 PHE B CA 1
ATOM 3027 C C . PHE B 1 36 ? -0.361 -11.016 23.656 1 87 36 PHE B C 1
ATOM 3029 O O . PHE B 1 36 ? -1.523 -10.797 24 1 87 36 PHE B O 1
ATOM 3036 N N . VAL B 1 37 ? 0.235 -12.227 23.578 1 88.75 37 VAL B N 1
ATOM 3037 C CA . VAL B 1 37 ? -0.542 -13.391 24 1 88.75 37 VAL B CA 1
ATOM 3038 C C . VAL B 1 37 ? -0.785 -13.32 25.5 1 88.75 37 VAL B C 1
ATOM 3040 O O . VAL B 1 37 ? -1.876 -13.641 25.984 1 88.75 37 VAL B O 1
ATOM 3043 N N . MET B 1 38 ? 0.199 -12.867 26.25 1 90.69 38 MET B N 1
ATOM 3044 C CA . MET B 1 38 ? 0.082 -12.719 27.703 1 90.69 38 MET B CA 1
ATOM 3045 C C . MET B 1 38 ? -1.061 -11.773 28.062 1 90.69 38 MET B C 1
ATOM 3047 O O . MET B 1 38 ? -1.839 -12.055 28.969 1 90.69 38 MET B O 1
ATOM 3051 N N . ILE B 1 39 ? -1.149 -10.758 27.312 1 86 39 ILE B N 1
ATOM 3052 C CA . ILE B 1 39 ? -2.16 -9.742 27.578 1 86 39 ILE B CA 1
ATOM 3053 C C . ILE B 1 39 ? -3.541 -10.281 27.203 1 86 39 ILE B C 1
ATOM 3055 O O . ILE B 1 39 ? -4.52 -10.047 27.922 1 86 39 ILE B O 1
ATOM 3059 N N . SER B 1 40 ? -3.605 -10.992 26.172 1 83.38 40 SER B N 1
ATOM 3060 C CA . SER B 1 40 ? -4.883 -11.484 25.672 1 83.38 40 SER B CA 1
ATOM 3061 C C . SER B 1 40 ? -5.414 -12.633 26.531 1 83.38 40 SER B C 1
ATOM 3063 O O . SER B 1 40 ? -6.621 -12.742 26.734 1 83.38 40 SER B O 1
ATOM 3065 N N . THR B 1 41 ? -4.52 -13.492 26.984 1 85.5 41 THR B N 1
ATOM 3066 C CA . THR B 1 41 ? -4.949 -14.672 27.719 1 85.5 41 THR B CA 1
ATOM 3067 C C . THR B 1 41 ? -4.797 -14.453 29.219 1 85.5 41 THR B C 1
ATOM 3069 O O . THR B 1 41 ? -5.266 -15.266 30.031 1 85.5 41 THR B O 1
ATOM 3072 N N . LYS B 1 42 ? -4.207 -13.312 29.641 1 87.5 42 LYS B N 1
ATOM 3073 C CA . LYS B 1 42 ? -3.965 -13.008 31.047 1 87.5 42 LYS B CA 1
ATOM 3074 C C . LYS B 1 42 ? -3.199 -14.141 31.719 1 87.5 42 LYS B C 1
ATOM 3076 O O . LYS B 1 42 ? -3.578 -14.586 32.812 1 87.5 42 LYS B O 1
ATOM 3081 N N . THR B 1 43 ? -2.312 -14.719 31 1 91.19 43 THR B N 1
ATOM 3082 C CA . THR B 1 43 ? -1.478 -15.797 31.516 1 91.19 43 THR B CA 1
ATOM 3083 C C . THR B 1 43 ? -0.02 -15.352 31.609 1 91.19 43 THR B C 1
ATOM 3085 O O . THR B 1 43 ? 0.331 -14.258 31.156 1 91.19 43 THR B O 1
ATOM 3088 N N . GLY B 1 44 ? 0.807 -16.141 32.219 1 91.38 44 GLY B N 1
ATOM 3089 C CA . GLY B 1 44 ? 2.219 -15.82 32.344 1 91.38 44 GLY B CA 1
ATOM 3090 C C . GLY B 1 44 ? 3.008 -16.031 31.078 1 91.38 44 GLY B C 1
ATOM 3091 O O . GLY B 1 44 ? 2.475 -16.531 30.094 1 91.38 44 GLY B O 1
ATOM 3092 N N . PHE B 1 45 ? 4.227 -15.664 31.141 1 92.81 45 PHE B N 1
ATOM 3093 C CA . PHE B 1 45 ? 5.102 -15.672 29.969 1 92.81 45 PHE B CA 1
ATOM 3094 C C . PHE B 1 45 ? 5.25 -17.078 29.406 1 92.81 45 PHE B C 1
ATOM 3096 O O . PHE B 1 45 ? 5.035 -17.297 28.219 1 92.81 45 PHE B O 1
ATOM 3103 N N . PHE B 1 46 ? 5.551 -17.984 30.234 1 93.69 46 PHE B N 1
ATOM 3104 C CA . PHE B 1 46 ? 5.852 -19.328 29.781 1 93.69 46 PHE B CA 1
ATOM 3105 C C . PHE B 1 46 ? 4.59 -20.031 29.297 1 93.69 46 PHE B C 1
ATOM 3107 O O . PHE B 1 46 ? 4.629 -20.766 28.297 1 93.69 46 PHE B O 1
ATOM 3114 N N . GLU B 1 47 ? 3.52 -19.859 29.922 1 93.81 47 GLU B N 1
ATOM 3115 C CA . GLU B 1 47 ? 2.248 -20.438 29.5 1 93.81 47 GLU B CA 1
ATOM 3116 C C . GLU B 1 47 ? 1.796 -19.844 28.172 1 93.81 47 GLU B C 1
ATOM 3118 O O . GLU B 1 47 ? 1.309 -20.562 27.281 1 93.81 47 GLU B O 1
ATOM 3123 N N . SER B 1 48 ? 1.95 -18.516 28.047 1 93.5 48 SER B N 1
ATOM 3124 C CA . SER B 1 48 ? 1.586 -17.844 26.797 1 93.5 48 SER B CA 1
ATOM 3125 C C . SER B 1 48 ? 2.467 -18.312 25.641 1 93.5 48 SER B C 1
ATOM 3127 O O . SER B 1 48 ? 1.989 -18.469 24.516 1 93.5 48 SER B O 1
ATOM 3129 N N . ALA B 1 49 ? 3.727 -18.5 26 1 94.19 49 ALA B N 1
ATOM 3130 C CA . ALA B 1 49 ? 4.645 -19 24.969 1 94.19 49 ALA B CA 1
ATOM 3131 C C . ALA B 1 49 ? 4.242 -20.391 24.516 1 94.19 49 ALA B C 1
ATOM 3133 O O . ALA B 1 49 ? 4.277 -20.703 23.328 1 94.19 49 ALA B O 1
ATOM 3134 N N . LYS B 1 50 ? 3.914 -21.203 25.422 1 94.19 50 LYS B N 1
ATOM 3135 C CA . LYS B 1 50 ? 3.469 -22.547 25.109 1 94.19 50 LYS B CA 1
ATOM 3136 C C . LYS B 1 50 ? 2.227 -22.516 24.219 1 94.19 50 LYS B C 1
ATOM 3138 O O . LYS B 1 50 ? 2.137 -23.266 23.234 1 94.19 50 LYS B O 1
ATOM 3143 N N . ILE B 1 51 ? 1.356 -21.703 24.594 1 92.81 51 ILE B N 1
ATOM 3144 C CA . ILE B 1 51 ? 0.124 -21.594 23.828 1 92.81 51 ILE B CA 1
ATOM 3145 C C . ILE B 1 51 ? 0.45 -21.156 22.391 1 92.81 51 ILE B C 1
ATOM 3147 O O . ILE B 1 51 ? -0.069 -21.719 21.438 1 92.81 51 ILE B O 1
ATOM 3151 N N . LEU B 1 52 ? 1.273 -20.156 22.297 1 92.19 52 LEU B N 1
ATOM 3152 C CA . LEU B 1 52 ? 1.639 -19.625 21 1 92.19 52 LEU B CA 1
ATOM 3153 C C . LEU B 1 52 ? 2.316 -20.688 20.141 1 92.19 52 LEU B C 1
ATOM 3155 O O . LEU B 1 52 ? 1.882 -20.953 19.016 1 92.19 52 LEU B O 1
ATOM 3159 N N . PHE B 1 53 ? 3.285 -21.375 20.688 1 93.62 53 PHE B N 1
ATOM 3160 C CA . PHE B 1 53 ? 4.098 -22.297 19.906 1 93.62 53 PHE B CA 1
ATOM 3161 C C . PHE B 1 53 ? 3.32 -23.578 19.609 1 93.62 53 PHE B C 1
ATOM 3163 O O . PHE B 1 53 ? 3.426 -24.125 18.516 1 93.62 53 PHE B O 1
ATOM 3170 N N . THR B 1 54 ? 2.58 -24.031 20.5 1 93.88 54 THR B N 1
ATOM 3171 C CA . THR B 1 54 ? 1.771 -25.219 20.281 1 93.88 54 THR B CA 1
ATOM 3172 C C . THR B 1 54 ? 0.687 -24.953 19.234 1 93.88 54 THR B C 1
ATOM 3174 O O . THR B 1 54 ? 0.407 -25.812 18.391 1 93.88 54 THR B O 1
ATOM 3177 N N . SER B 1 55 ? 0.112 -23.781 19.344 1 93.25 55 SER B N 1
ATOM 3178 C CA . SER B 1 55 ? -0.935 -23.422 18.391 1 93.25 55 SER B CA 1
ATOM 3179 C C . SER B 1 55 ? -0.375 -23.297 16.984 1 93.25 55 SER B C 1
ATOM 3181 O O . SER B 1 55 ? -1.02 -23.719 16.016 1 93.25 55 SER B O 1
ATOM 3183 N N . ILE B 1 56 ? 0.77 -22.719 16.922 1 92.81 56 ILE B N 1
ATOM 3184 C CA . ILE B 1 56 ? 1.399 -22.578 15.609 1 92.81 56 ILE B CA 1
ATOM 3185 C C . ILE B 1 56 ? 1.73 -23.969 15.047 1 92.81 56 ILE B C 1
ATOM 3187 O O . ILE B 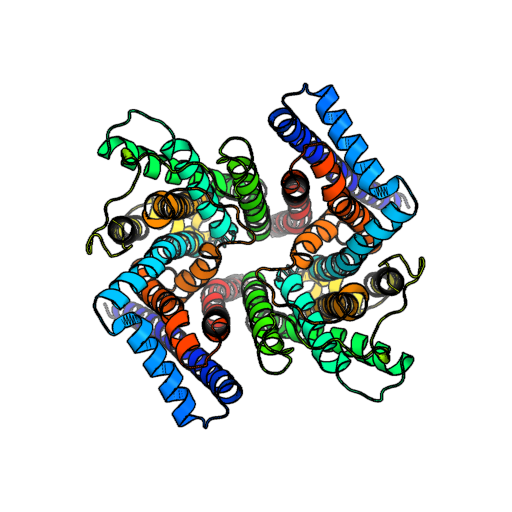1 56 ? 1.438 -24.25 13.883 1 92.81 56 ILE B O 1
ATOM 3191 N N . TRP B 1 57 ? 2.291 -24.828 15.836 1 94.12 57 TRP B N 1
ATOM 3192 C CA . TRP B 1 57 ? 2.67 -26.172 15.391 1 94.12 57 TRP B CA 1
ATOM 3193 C C . TRP B 1 57 ? 1.439 -26.984 15.016 1 94.12 57 TRP B C 1
ATOM 3195 O O . TRP B 1 57 ? 1.373 -27.547 13.922 1 94.12 57 TRP B O 1
ATOM 3205 N N . GLU B 1 58 ? 0.444 -27.062 15.859 1 94.56 58 GLU B N 1
ATOM 3206 C CA . GLU B 1 58 ? -0.766 -27.844 15.633 1 94.56 58 GLU B CA 1
ATOM 3207 C C . GLU B 1 58 ? -1.573 -27.297 14.461 1 94.56 58 GLU B C 1
ATOM 3209 O O . GLU B 1 58 ? -2.197 -28.062 13.719 1 94.56 58 GLU B O 1
ATOM 3214 N N . GLY B 1 59 ? -1.503 -25.984 14.336 1 94.19 59 GLY B N 1
ATOM 3215 C CA . GLY B 1 59 ? -2.285 -25.344 13.289 1 94.19 59 GLY B CA 1
ATOM 3216 C C . GLY B 1 59 ? -1.617 -25.406 11.93 1 94.19 59 GLY B C 1
ATOM 3217 O O . GLY B 1 59 ? -2.264 -25.172 10.906 1 94.19 59 GLY B O 1
ATOM 3218 N N . SER B 1 60 ? -0.362 -25.766 11.93 1 95.5 60 SER B N 1
ATOM 3219 C CA . SER B 1 60 ? 0.359 -25.719 10.664 1 95.5 60 SER B CA 1
ATOM 3220 C C . SER B 1 60 ? 0.881 -27.094 10.266 1 95.5 60 SER B C 1
ATOM 3222 O O . SER B 1 60 ? 0.885 -27.438 9.086 1 95.5 60 SER B O 1
ATOM 3224 N N . PHE B 1 61 ? 1.345 -27.906 11.258 1 95 61 PHE B N 1
ATOM 3225 C CA . PHE B 1 61 ? 2.031 -29.156 10.945 1 95 61 PHE B CA 1
ATOM 3226 C C . PHE B 1 61 ? 1.464 -30.297 11.773 1 95 61 PHE B C 1
ATOM 3228 O O . PHE B 1 61 ? 2.014 -31.406 11.766 1 95 61 PHE B O 1
ATOM 3235 N N . GLY B 1 62 ? 0.453 -30.109 12.438 1 92.44 62 GLY B N 1
ATOM 3236 C CA . GLY B 1 62 ? -0.068 -31.047 13.406 1 92.44 62 GLY B CA 1
ATOM 3237 C C . GLY B 1 62 ? -0.554 -32.344 12.773 1 92.44 62 GLY B C 1
ATOM 3238 O O . GLY B 1 62 ? -0.416 -33.406 13.359 1 92.44 62 GLY B O 1
ATOM 3239 N N . ASP B 1 63 ? -1.27 -32.281 11.641 1 91.81 63 ASP B N 1
ATOM 3240 C CA . ASP B 1 63 ? -1.763 -33.469 10.922 1 91.81 63 ASP B CA 1
ATOM 3241 C C . ASP B 1 63 ? -1.718 -33.219 9.414 1 91.81 63 ASP B C 1
ATOM 3243 O O . ASP B 1 63 ? -1.242 -32.188 8.945 1 91.81 63 ASP B O 1
ATOM 3247 N N . LYS B 1 64 ? -2.088 -34.25 8.695 1 91.44 64 LYS B N 1
ATOM 3248 C CA . LYS B 1 64 ? -1.998 -34.188 7.234 1 91.44 64 LYS B CA 1
ATOM 3249 C C . LYS B 1 64 ? -2.912 -33.094 6.668 1 91.44 64 LYS B C 1
ATOM 3251 O O . LYS B 1 64 ? -2.555 -32.438 5.703 1 91.44 64 LYS B O 1
ATOM 3256 N N . ASP B 1 65 ? -4.035 -32.969 7.273 1 91.31 65 ASP B N 1
ATOM 3257 C CA . ASP B 1 65 ? -4.992 -31.984 6.797 1 91.31 65 ASP B CA 1
ATOM 3258 C C . ASP B 1 65 ? -4.492 -30.562 7.07 1 91.31 65 ASP B C 1
ATOM 3260 O O . ASP B 1 65 ? -4.629 -29.672 6.223 1 91.31 65 ASP B O 1
ATOM 3264 N N . THR B 1 66 ? -3.947 -30.422 8.234 1 92.56 66 THR B N 1
ATOM 3265 C CA . THR B 1 66 ? -3.416 -29.109 8.586 1 92.56 66 THR B CA 1
ATOM 3266 C C . THR B 1 66 ? -2.203 -28.781 7.723 1 92.56 66 THR B C 1
ATOM 3268 O O . THR B 1 66 ? -2.01 -27.625 7.336 1 92.56 66 THR B O 1
ATOM 3271 N N . LEU B 1 67 ? -1.42 -29.734 7.445 1 94.5 67 LEU B N 1
ATOM 3272 C CA . LEU B 1 67 ? -0.279 -29.516 6.562 1 94.5 67 LEU B CA 1
ATOM 3273 C C . LEU B 1 67 ? -0.74 -29.125 5.164 1 94.5 67 LEU B C 1
ATOM 3275 O O . LEU B 1 67 ? -0.166 -28.234 4.547 1 94.5 67 LEU B O 1
ATOM 3279 N N . ALA B 1 68 ? -1.713 -29.828 4.711 1 94.06 68 ALA B N 1
ATOM 3280 C CA . ALA B 1 68 ? -2.262 -29.516 3.395 1 94.06 68 ALA B CA 1
ATOM 3281 C C . ALA B 1 68 ? -2.779 -28.078 3.344 1 94.06 68 ALA B C 1
ATOM 3283 O O . ALA B 1 68 ? -2.58 -27.375 2.352 1 94.06 68 ALA B O 1
ATOM 3284 N N . GLU B 1 69 ? -3.408 -27.688 4.371 1 93.56 69 GLU B N 1
ATOM 3285 C CA . GLU B 1 69 ? -3.926 -26.312 4.438 1 93.56 69 GLU B CA 1
ATOM 3286 C C . GLU B 1 69 ? -2.789 -25.297 4.5 1 93.56 69 GLU B C 1
ATOM 3288 O O . GLU B 1 69 ? -2.883 -24.219 3.912 1 93.56 69 GLU B O 1
ATOM 3293 N N . THR B 1 70 ? -1.802 -25.625 5.242 1 96.06 70 THR B N 1
ATOM 3294 C CA . THR B 1 70 ? -0.632 -24.766 5.305 1 96.06 70 THR B CA 1
ATOM 3295 C C . THR B 1 70 ? -0.051 -24.531 3.912 1 96.06 70 THR B C 1
ATOM 3297 O O . THR B 1 70 ? 0.326 -23.422 3.564 1 96.06 70 THR B O 1
ATOM 3300 N N . LEU B 1 71 ? -0.053 -25.547 3.111 1 96.69 71 LEU B N 1
ATOM 3301 C CA . LEU B 1 71 ? 0.509 -25.469 1.769 1 96.69 71 LEU B CA 1
ATOM 3302 C C . LEU B 1 71 ? -0.344 -24.578 0.876 1 96.69 71 LEU B C 1
ATOM 3304 O O . LEU B 1 71 ? 0.166 -23.969 -0.068 1 96.69 71 LEU B O 1
ATOM 3308 N N . VAL B 1 72 ? -1.631 -24.469 1.187 1 96.06 72 VAL B N 1
ATOM 3309 C CA . VAL B 1 72 ? -2.516 -23.547 0.469 1 96.06 72 VAL B CA 1
ATOM 3310 C C . VAL B 1 72 ? -2.057 -22.109 0.679 1 96.06 72 VAL B C 1
ATOM 3312 O O . VAL B 1 72 ? -2.047 -21.312 -0.261 1 96.06 72 VAL B O 1
ATOM 3315 N N . PHE B 1 73 ? -1.578 -21.844 1.875 1 95.81 73 PHE B N 1
ATOM 3316 C CA . PHE B 1 73 ? -1.116 -20.5 2.195 1 95.81 73 PHE B CA 1
ATOM 3317 C C . PHE B 1 73 ? 0.298 -20.266 1.674 1 95.81 73 PHE B C 1
ATOM 3319 O O . PHE B 1 73 ? 0.66 -19.141 1.31 1 95.81 73 PHE B O 1
ATOM 3326 N N . VAL B 1 74 ? 1.035 -21.266 1.571 1 97.81 74 VAL B N 1
ATOM 3327 C CA . VAL B 1 74 ? 2.424 -21.203 1.131 1 97.81 74 VAL B CA 1
ATOM 3328 C C . VAL B 1 74 ? 2.477 -20.875 -0.36 1 97.81 74 VAL B C 1
ATOM 3330 O O . VAL B 1 74 ? 3.346 -20.125 -0.809 1 97.81 74 VAL B O 1
ATOM 3333 N N . THR B 1 75 ? 1.571 -21.359 -1.079 1 98.31 75 THR B N 1
ATOM 3334 C CA . THR B 1 75 ? 1.622 -21.375 -2.537 1 98.31 75 THR B CA 1
ATOM 3335 C C . THR B 1 75 ? 1.656 -19.938 -3.078 1 98.31 75 THR B C 1
ATOM 3337 O O . THR B 1 75 ? 2.564 -19.578 -3.828 1 98.31 75 THR B O 1
ATOM 3340 N N . PRO B 1 76 ? 0.704 -19.094 -2.695 1 98.44 76 PRO B N 1
ATOM 3341 C CA . PRO B 1 76 ? 0.793 -17.734 -3.221 1 98.44 76 PRO B CA 1
ATOM 3342 C C . PRO B 1 76 ? 2.062 -17.016 -2.775 1 98.44 76 PRO B C 1
ATOM 3344 O O . PRO B 1 76 ? 2.6 -16.188 -3.518 1 98.44 76 PRO B O 1
ATOM 3347 N N . LEU B 1 77 ? 2.578 -17.344 -1.638 1 97.94 77 LEU B N 1
ATOM 3348 C CA . LEU B 1 77 ? 3.764 -16.672 -1.102 1 97.94 77 LEU B CA 1
ATOM 3349 C C . LEU B 1 77 ? 5.02 -17.141 -1.828 1 97.94 77 LEU B C 1
ATOM 3351 O O . LEU B 1 77 ? 5.996 -16.391 -1.932 1 97.94 77 LEU B O 1
ATOM 3355 N N . LEU B 1 78 ? 4.945 -18.375 -2.346 1 98.62 78 LEU B N 1
ATOM 3356 C CA . LEU B 1 78 ? 6.043 -18.844 -3.184 1 98.62 78 LEU B CA 1
ATOM 3357 C C . LEU B 1 78 ? 6.188 -17.984 -4.43 1 98.62 78 LEU B C 1
ATOM 3359 O O . LEU B 1 78 ? 7.297 -17.562 -4.77 1 98.62 78 LEU B O 1
ATOM 3363 N N . PHE B 1 79 ? 5.117 -17.688 -5.047 1 98.88 79 PHE B N 1
ATOM 3364 C CA . PHE B 1 79 ? 5.129 -16.875 -6.262 1 98.88 79 PHE B CA 1
ATOM 3365 C C . PHE B 1 79 ? 5.492 -15.43 -5.957 1 98.88 79 PHE B C 1
ATOM 3367 O O . PHE B 1 79 ? 6.387 -14.859 -6.586 1 98.88 79 PHE B O 1
ATOM 3374 N N . THR B 1 80 ? 4.812 -14.867 -4.961 1 98.69 80 THR B N 1
ATOM 3375 C CA . THR B 1 80 ? 5.012 -13.445 -4.695 1 98.69 80 THR B CA 1
ATOM 3376 C C . THR B 1 80 ? 6.379 -13.203 -4.059 1 98.69 80 THR B C 1
ATOM 3378 O O . THR B 1 80 ? 7.008 -12.172 -4.301 1 98.69 80 THR B O 1
ATOM 3381 N N . GLY B 1 81 ? 6.828 -14.148 -3.203 1 98.19 81 GLY B N 1
ATOM 3382 C CA . GLY B 1 81 ? 8.188 -14.055 -2.691 1 98.19 81 GLY B CA 1
ATOM 3383 C C . GLY B 1 81 ? 9.242 -14.109 -3.781 1 98.19 81 GLY B C 1
ATOM 3384 O O . GLY B 1 81 ? 10.188 -13.32 -3.779 1 98.19 81 GLY B O 1
ATOM 3385 N N . LEU B 1 82 ? 9.023 -15.047 -4.68 1 98.75 82 LEU B N 1
ATOM 3386 C CA . LEU B 1 82 ? 9.953 -15.188 -5.797 1 98.75 82 LEU B CA 1
ATOM 3387 C C . LEU B 1 82 ? 9.938 -13.938 -6.676 1 98.75 82 LEU B C 1
ATOM 3389 O O . LEU B 1 82 ? 10.992 -13.492 -7.137 1 98.75 82 LEU B O 1
ATOM 3393 N N . ALA B 1 83 ? 8.742 -13.406 -6.949 1 98.81 83 ALA B N 1
ATOM 3394 C CA . ALA B 1 83 ? 8.602 -12.188 -7.75 1 98.81 83 ALA B CA 1
ATOM 3395 C C . ALA B 1 83 ? 9.383 -11.031 -7.133 1 98.81 83 ALA B C 1
ATOM 3397 O O . ALA B 1 83 ? 10.133 -10.344 -7.824 1 98.81 83 ALA B O 1
ATOM 3398 N N . ASN B 1 84 ? 9.234 -10.883 -5.875 1 97.06 84 ASN B N 1
ATOM 3399 C CA . ASN B 1 84 ? 9.953 -9.82 -5.18 1 97.06 84 ASN B CA 1
ATOM 3400 C C . ASN B 1 84 ? 11.461 -10.086 -5.168 1 97.06 84 ASN B C 1
ATOM 3402 O O . ASN B 1 84 ? 12.258 -9.156 -5.301 1 97.06 84 ASN B O 1
ATOM 3406 N N . ALA B 1 85 ? 11.836 -11.297 -5.012 1 97 85 ALA B N 1
ATOM 3407 C CA . ALA B 1 85 ? 13.25 -11.656 -4.969 1 97 85 ALA B CA 1
ATOM 3408 C C . ALA B 1 85 ? 13.961 -11.258 -6.258 1 97 85 ALA B C 1
ATOM 3410 O O . ALA B 1 85 ? 15.078 -10.734 -6.223 1 97 85 ALA B O 1
ATOM 3411 N N . VAL B 1 86 ? 13.312 -11.461 -7.363 1 97.5 86 VAL B N 1
ATOM 3412 C CA . VAL B 1 86 ? 13.891 -11.117 -8.656 1 97.5 86 VAL B CA 1
ATOM 3413 C C . VAL B 1 86 ? 14.109 -9.609 -8.75 1 97.5 86 VAL B C 1
ATOM 3415 O O . VAL B 1 86 ? 15.18 -9.156 -9.148 1 97.5 86 VAL B O 1
ATOM 3418 N N . ALA B 1 87 ? 13.102 -8.883 -8.383 1 96.69 87 ALA B N 1
ATOM 3419 C CA . ALA B 1 87 ? 13.203 -7.43 -8.43 1 96.69 87 ALA B CA 1
ATOM 3420 C C . ALA B 1 87 ? 14.289 -6.922 -7.477 1 96.69 87 ALA B C 1
ATOM 3422 O O . ALA B 1 87 ? 15.102 -6.074 -7.844 1 96.69 87 ALA B O 1
ATOM 3423 N N . PHE B 1 88 ? 14.312 -7.508 -6.305 1 92.62 88 PHE B N 1
ATOM 3424 C CA . PHE B 1 88 ? 15.289 -7.086 -5.309 1 92.62 88 PHE B CA 1
ATOM 3425 C C . PHE B 1 88 ? 16.703 -7.375 -5.785 1 92.62 88 PHE B C 1
ATOM 3427 O O . PHE B 1 88 ? 17.609 -6.566 -5.574 1 92.62 88 PHE B O 1
ATOM 3434 N N . LYS B 1 89 ? 16.875 -8.469 -6.383 1 93.81 89 LYS B N 1
ATOM 3435 C CA . LYS B 1 89 ? 18.188 -8.859 -6.855 1 93.81 89 LYS B CA 1
ATOM 3436 C C . LYS B 1 89 ? 18.719 -7.895 -7.914 1 93.81 89 LYS B C 1
ATOM 3438 O O . LYS B 1 89 ? 19.922 -7.785 -8.125 1 93.81 89 LYS B O 1
ATOM 3443 N N . THR B 1 90 ? 17.828 -7.207 -8.57 1 94.62 90 THR B N 1
ATOM 3444 C CA . THR B 1 90 ? 18.219 -6.262 -9.617 1 94.62 90 THR B CA 1
ATOM 3445 C C . THR B 1 90 ? 18.25 -4.836 -9.07 1 94.62 90 THR B C 1
ATOM 3447 O O . THR B 1 90 ? 18.391 -3.877 -9.828 1 94.62 90 THR B O 1
ATOM 3450 N N . GLY B 1 91 ? 18 -4.73 -7.777 1 90.94 91 GLY B N 1
ATOM 3451 C CA . GLY B 1 91 ? 18.078 -3.424 -7.141 1 90.94 91 GLY B CA 1
ATOM 3452 C C . GLY B 1 91 ? 16.781 -2.637 -7.234 1 90.94 91 GLY B C 1
ATOM 3453 O O . GLY B 1 91 ? 16.781 -1.418 -7.047 1 90.94 91 GLY B O 1
ATOM 3454 N N . LEU B 1 92 ? 15.766 -3.32 -7.559 1 91.44 92 LEU B N 1
ATOM 3455 C CA . LEU B 1 92 ? 14.477 -2.658 -7.695 1 91.44 92 LEU B CA 1
ATOM 3456 C C . LEU B 1 92 ? 13.539 -3.059 -6.559 1 91.44 92 LEU B C 1
ATOM 3458 O O . LEU B 1 92 ? 13.625 -4.172 -6.039 1 91.44 92 LEU B O 1
ATOM 3462 N N . PHE B 1 93 ? 12.781 -2.15 -6.141 1 88.5 93 PHE B N 1
ATOM 3463 C CA . PHE B 1 93 ? 11.742 -2.434 -5.156 1 88.5 93 PHE B CA 1
ATOM 3464 C C . PHE B 1 93 ? 10.359 -2.414 -5.801 1 88.5 93 PHE B C 1
ATOM 3466 O O . PHE B 1 93 ? 9.688 -1.383 -5.805 1 88.5 93 PHE B O 1
ATOM 3473 N N . ASN B 1 94 ? 9.961 -3.551 -6.207 1 93.81 94 ASN B N 1
ATOM 3474 C CA . ASN B 1 94 ? 8.664 -3.688 -6.859 1 93.81 94 ASN B CA 1
ATOM 3475 C C . ASN B 1 94 ? 7.543 -3.883 -5.84 1 93.81 94 ASN B C 1
ATOM 3477 O O . ASN B 1 94 ? 7.055 -5 -5.652 1 93.81 94 ASN B O 1
ATOM 3481 N N . ILE B 1 95 ? 7.07 -2.812 -5.309 1 92.88 95 ILE B N 1
ATOM 3482 C CA . ILE B 1 95 ? 5.965 -2.865 -4.355 1 92.88 95 ILE B CA 1
ATOM 3483 C C . ILE B 1 95 ? 4.688 -3.307 -5.07 1 92.88 95 ILE B C 1
ATOM 3485 O O . ILE B 1 95 ? 3.709 -3.689 -4.43 1 92.88 95 ILE B O 1
ATOM 3489 N N . GLY B 1 96 ? 4.695 -3.406 -6.336 1 96.25 96 GLY B N 1
ATOM 3490 C CA . GLY B 1 96 ? 3.535 -3.643 -7.18 1 96.25 96 GLY B CA 1
ATOM 3491 C C . GLY B 1 96 ? 3.201 -5.113 -7.336 1 96.25 96 GLY B C 1
ATOM 3492 O O . GLY B 1 96 ? 2.25 -5.469 -8.039 1 96.25 96 GLY B O 1
ATOM 3493 N N . VAL B 1 97 ? 3.979 -5.938 -6.672 1 98.25 97 VAL B N 1
ATOM 3494 C CA . VAL B 1 97 ? 3.725 -7.371 -6.789 1 98.25 97 VAL B CA 1
ATOM 3495 C C . VAL B 1 97 ? 2.283 -7.676 -6.387 1 98.25 97 VAL B C 1
ATOM 3497 O O . VAL B 1 97 ? 1.646 -8.562 -6.961 1 98.25 97 VAL B O 1
ATOM 3500 N N . GLU B 1 98 ? 1.762 -6.895 -5.477 1 97.69 98 GLU B N 1
ATOM 3501 C CA . GLU B 1 98 ? 0.368 -7.023 -5.059 1 97.69 98 GLU B CA 1
ATOM 3502 C C . GLU B 1 98 ? -0.581 -6.82 -6.238 1 97.69 98 GLU B C 1
ATOM 3504 O O . GLU B 1 98 ? -1.456 -7.652 -6.488 1 97.69 98 GLU B O 1
ATOM 3509 N N . GLY B 1 99 ? -0.385 -5.75 -6.961 1 98.12 99 GLY B N 1
ATOM 3510 C CA . GLY B 1 99 ? -1.209 -5.461 -8.125 1 98.12 99 GLY B CA 1
ATOM 3511 C C . GLY B 1 99 ? -0.985 -6.426 -9.273 1 98.12 99 GLY B C 1
ATOM 3512 O O . GLY B 1 99 ? -1.912 -6.73 -10.023 1 98.12 99 GLY B O 1
ATOM 3513 N N . GLN B 1 100 ? 0.193 -6.836 -9.391 1 98.88 100 GLN B N 1
ATOM 3514 C CA . GLN B 1 100 ? 0.528 -7.801 -10.43 1 98.88 100 GLN B CA 1
ATOM 3515 C C . GLN B 1 100 ? -0.119 -9.156 -10.156 1 98.88 100 GLN B C 1
ATOM 3517 O O . GLN B 1 100 ? -0.584 -9.828 -11.078 1 98.88 100 GLN B O 1
ATOM 3522 N N . PHE B 1 101 ? -0.157 -9.562 -8.922 1 98.81 101 PHE B N 1
ATOM 3523 C CA . PHE B 1 101 ? -0.896 -10.75 -8.5 1 98.81 101 PHE B CA 1
ATOM 3524 C C . PHE B 1 101 ? -2.379 -10.602 -8.812 1 98.81 101 PHE B C 1
ATOM 3526 O O . PHE B 1 101 ? -2.986 -11.5 -9.398 1 98.81 101 PHE B O 1
ATOM 3533 N N . ILE B 1 102 ? -2.938 -9.438 -8.484 1 98.75 102 ILE B N 1
ATOM 3534 C CA . ILE B 1 102 ? -4.352 -9.156 -8.711 1 98.75 102 ILE B CA 1
ATOM 3535 C C . ILE B 1 102 ? -4.641 -9.148 -10.211 1 98.75 102 ILE B C 1
ATOM 3537 O O . ILE B 1 102 ? -5.688 -9.633 -10.648 1 98.75 102 ILE B O 1
ATOM 3541 N N . SER B 1 103 ? -3.734 -8.602 -10.953 1 98.56 103 SER B N 1
ATOM 3542 C CA . SER B 1 103 ? -3.914 -8.609 -12.406 1 98.56 103 SER B CA 1
ATOM 3543 C C . SER B 1 103 ? -3.963 -10.031 -12.945 1 98.56 103 SER B C 1
ATOM 3545 O O . SER B 1 103 ? -4.703 -10.32 -13.891 1 98.56 103 SER B O 1
ATOM 3547 N N . GLY B 1 104 ? -3.119 -10.875 -12.391 1 98.75 104 GLY B N 1
ATOM 3548 C CA . GLY B 1 104 ? -3.197 -12.281 -12.75 1 98.75 104 GLY B CA 1
ATOM 3549 C C . GLY B 1 104 ? -4.535 -12.906 -12.414 1 98.75 104 GLY B C 1
ATOM 3550 O O . GLY B 1 104 ? -5.07 -13.695 -13.195 1 98.75 104 GLY B O 1
ATOM 3551 N N . MET B 1 105 ? -5.043 -12.57 -11.25 1 98.62 105 MET B N 1
ATOM 3552 C CA . MET B 1 105 ? -6.379 -13.023 -10.867 1 98.62 105 MET B CA 1
ATOM 3553 C C . MET B 1 105 ? -7.414 -12.594 -11.906 1 98.62 105 MET B C 1
ATOM 3555 O O . MET B 1 105 ? -8.273 -13.383 -12.289 1 98.62 105 MET B O 1
ATOM 3559 N N . THR B 1 106 ? -7.254 -11.367 -12.352 1 97.94 106 THR B N 1
ATOM 3560 C CA . THR B 1 106 ? -8.172 -10.805 -13.336 1 97.94 106 THR B CA 1
ATOM 3561 C C . THR B 1 106 ? -8.102 -11.578 -14.648 1 97.94 106 THR B C 1
ATOM 3563 O O . THR B 1 106 ? -9.133 -11.922 -15.227 1 97.94 106 THR B O 1
ATOM 3566 N N . GLY B 1 107 ? -6.91 -11.797 -15.078 1 97.94 107 GLY B N 1
ATOM 3567 C CA . GLY B 1 107 ? -6.746 -12.578 -16.297 1 97.94 107 GLY B CA 1
ATOM 3568 C C . GLY B 1 107 ? -7.383 -13.953 -16.219 1 97.94 107 GLY B C 1
ATOM 3569 O O . GLY B 1 107 ? -8.055 -14.391 -17.156 1 97.94 107 GLY B O 1
ATOM 3570 N N . ALA B 1 108 ? -7.164 -14.602 -15.125 1 98.12 108 ALA B N 1
ATOM 3571 C CA . ALA B 1 108 ? -7.715 -15.945 -14.93 1 98.12 108 ALA B CA 1
ATOM 3572 C C . ALA B 1 108 ? -9.242 -15.906 -14.898 1 98.12 108 ALA B C 1
ATOM 3574 O O . ALA B 1 108 ? -9.898 -16.812 -15.414 1 98.12 108 ALA B O 1
ATOM 3575 N N . ALA B 1 109 ? -9.805 -14.891 -14.25 1 96.94 109 ALA B N 1
ATOM 3576 C CA . ALA B 1 109 ? -11.25 -14.758 -14.164 1 96.94 109 ALA B CA 1
ATOM 3577 C C . ALA B 1 109 ? -11.875 -14.594 -15.547 1 96.94 109 ALA B C 1
ATOM 3579 O O . ALA B 1 109 ? -12.953 -15.125 -15.82 1 96.94 109 ALA B O 1
ATOM 3580 N N . ILE B 1 110 ? -11.188 -13.875 -16.438 1 97.06 110 ILE B N 1
ATOM 3581 C CA . ILE B 1 110 ? -11.688 -13.609 -17.781 1 97.06 110 ILE B CA 1
ATOM 3582 C C . ILE B 1 110 ? -11.5 -14.844 -18.656 1 97.06 110 ILE B C 1
ATOM 3584 O O . ILE B 1 110 ? -12.453 -15.328 -19.281 1 97.06 110 ILE B O 1
ATOM 3588 N N . ILE B 1 111 ? -10.305 -15.398 -18.656 1 98 111 ILE B N 1
ATOM 3589 C CA . ILE B 1 111 ? -9.969 -16.531 -19.531 1 98 111 ILE B CA 1
ATOM 3590 C C . ILE B 1 111 ? -10.711 -17.781 -19.062 1 98 111 ILE B C 1
ATOM 3592 O O . ILE B 1 111 ? -11.125 -18.609 -19.875 1 98 111 ILE B O 1
ATOM 3596 N N . GLY B 1 112 ? -10.898 -17.891 -17.75 1 97.75 112 GLY B N 1
ATOM 3597 C CA . GLY B 1 112 ? -11.547 -19.062 -17.172 1 97.75 112 GLY B CA 1
ATOM 3598 C C . GLY B 1 112 ? -13.008 -19.188 -17.562 1 97.75 112 GLY B C 1
ATOM 3599 O O . GLY B 1 112 ? -13.602 -20.25 -17.438 1 97.75 112 GLY B O 1
ATOM 3600 N N . LEU B 1 113 ? -13.594 -18.109 -18.078 1 96.44 113 LEU B N 1
ATOM 3601 C CA . LEU B 1 113 ? -15.016 -18.125 -18.406 1 96.44 113 LEU B CA 1
ATOM 3602 C C . LEU B 1 113 ? -15.25 -18.562 -19.844 1 96.44 113 LEU B C 1
ATOM 3604 O O . LEU B 1 113 ? -16.375 -18.859 -20.234 1 96.44 113 LEU B O 1
ATOM 3608 N N . ILE B 1 114 ? -14.188 -18.688 -20.609 1 96 114 ILE B N 1
ATOM 3609 C CA . ILE B 1 114 ? -14.32 -19.078 -22.016 1 96 114 ILE B CA 1
ATOM 3610 C C . ILE B 1 114 ? -14.727 -20.547 -22.094 1 96 114 ILE B C 1
ATOM 3612 O O . ILE B 1 114 ? -13.984 -21.422 -21.656 1 96 114 ILE B O 1
ATOM 3616 N N . PRO B 1 115 ? -15.836 -20.812 -22.672 1 95.31 115 PRO B N 1
ATOM 3617 C CA . PRO B 1 115 ? -16.312 -22.203 -22.719 1 95.31 115 PRO B CA 1
ATOM 3618 C C . PRO B 1 115 ? -15.68 -23 -23.859 1 95.31 115 PRO B C 1
ATOM 3620 O O . PRO B 1 115 ? -15.102 -22.422 -24.781 1 95.31 115 PRO B O 1
ATOM 3623 N N . GLY B 1 116 ? -15.68 -24.328 -23.688 1 95.88 116 GLY B N 1
ATOM 3624 C CA . GLY B 1 116 ? -15.391 -25.219 -24.797 1 95.88 116 GLY B CA 1
ATOM 3625 C C . GLY B 1 116 ? -13.906 -25.516 -24.953 1 95.88 116 GLY B C 1
ATOM 3626 O O . GLY B 1 116 ? -13.484 -26.094 -25.969 1 95.88 116 GLY B O 1
ATOM 3627 N N . ILE B 1 117 ? -13.156 -25.141 -24.031 1 97.25 117 ILE B N 1
ATOM 3628 C CA . ILE B 1 117 ? -11.719 -25.406 -24.094 1 97.25 117 ILE B CA 1
ATOM 3629 C C . ILE B 1 117 ? -11.375 -26.641 -23.25 1 97.25 117 ILE B C 1
ATOM 3631 O O . ILE B 1 117 ? -11.82 -26.75 -22.109 1 97.25 117 ILE B O 1
ATOM 3635 N N . PRO B 1 118 ? -10.594 -27.547 -23.906 1 97.69 118 PRO B N 1
ATOM 3636 C CA . PRO B 1 118 ? -10.195 -28.719 -23.125 1 97.69 118 PRO B CA 1
ATOM 3637 C C . PRO B 1 118 ? -9.336 -28.359 -21.906 1 97.69 118 PRO B C 1
ATOM 3639 O O . PRO B 1 118 ? -8.648 -27.344 -21.922 1 97.69 118 PRO B O 1
ATOM 3642 N N . HIS B 1 119 ? -9.32 -29.156 -20.938 1 96.62 119 HIS B N 1
ATOM 3643 C CA . HIS B 1 119 ? -8.75 -28.906 -19.609 1 96.62 119 HIS B CA 1
ATOM 3644 C C . HIS B 1 119 ? -7.281 -28.5 -19.719 1 96.62 119 HIS B C 1
ATOM 3646 O O . HIS B 1 119 ? -6.891 -27.438 -19.234 1 96.62 119 HIS B O 1
ATOM 3652 N N . VAL B 1 120 ? -6.461 -29.266 -20.375 1 96.69 120 VAL B N 1
ATOM 3653 C CA . VAL B 1 120 ? -5.023 -29.016 -20.438 1 96.69 120 VAL B CA 1
ATOM 3654 C C . VAL B 1 120 ? -4.758 -27.672 -21.109 1 96.69 120 VAL B C 1
ATOM 3656 O O . VAL B 1 120 ? -3.963 -26.875 -20.609 1 96.69 120 VAL B O 1
ATOM 3659 N N . LEU B 1 121 ? -5.453 -27.375 -22.188 1 97.69 121 LEU B N 1
ATOM 3660 C CA . LEU B 1 121 ? -5.277 -26.125 -22.906 1 97.69 121 LEU B CA 1
ATOM 3661 C C . LEU B 1 121 ? -5.781 -24.938 -22.094 1 97.69 121 LEU B C 1
ATOM 3663 O O . LEU B 1 121 ? -5.184 -23.859 -22.109 1 97.69 121 LEU B O 1
ATOM 3667 N N . HIS B 1 122 ? -6.871 -25.188 -21.391 1 98.38 122 HIS B N 1
ATOM 3668 C CA . HIS B 1 122 ? -7.461 -24.125 -20.594 1 98.38 122 HIS B CA 1
ATOM 3669 C C . HIS B 1 122 ? -6.523 -23.703 -19.453 1 98.38 122 HIS B C 1
ATOM 3671 O O . HIS B 1 122 ? -6.363 -22.516 -19.188 1 98.38 122 HIS B O 1
ATOM 3677 N N . VAL B 1 123 ? -5.902 -24.688 -18.922 1 97.81 123 VAL B N 1
ATOM 3678 C CA . VAL B 1 123 ? -4.965 -24.422 -17.828 1 97.81 123 VAL B CA 1
ATOM 3679 C C . VAL B 1 123 ? -3.746 -23.688 -18.359 1 97.81 123 VAL B C 1
ATOM 3681 O O . VAL B 1 123 ? -3.27 -22.734 -17.734 1 97.81 123 VAL B O 1
ATOM 3684 N N . ILE B 1 124 ? -3.271 -24.016 -19.5 1 98.25 124 ILE B N 1
ATOM 3685 C CA . ILE B 1 124 ? -2.135 -23.344 -20.125 1 98.25 124 ILE B CA 1
ATOM 3686 C C . ILE B 1 124 ? -2.494 -21.891 -20.422 1 98.25 124 ILE B C 1
ATOM 3688 O O . ILE B 1 124 ? -1.692 -20.984 -20.188 1 98.25 124 ILE B O 1
ATOM 3692 N N . LEU B 1 125 ? -3.686 -21.719 -20.906 1 98.56 125 LEU B N 1
ATOM 3693 C CA . LEU B 1 125 ? -4.137 -20.375 -21.219 1 98.56 125 LEU B CA 1
ATOM 3694 C C . LEU B 1 125 ? -4.238 -19.516 -19.969 1 98.56 125 LEU B C 1
ATOM 3696 O O . LEU B 1 125 ? -3.938 -18.312 -20 1 98.56 125 LEU B O 1
ATOM 3700 N N . ILE B 1 126 ? -4.684 -20.156 -18.891 1 98.5 126 ILE B N 1
ATOM 3701 C CA . ILE B 1 126 ? -4.789 -19.453 -17.609 1 98.5 126 ILE B CA 1
ATOM 3702 C C . ILE B 1 126 ? -3.402 -19 -17.156 1 98.5 126 ILE B C 1
ATOM 3704 O O . ILE B 1 126 ? -3.221 -17.844 -16.766 1 98.5 126 ILE B O 1
ATOM 3708 N N . ILE B 1 127 ? -2.475 -19.891 -17.219 1 98.5 127 ILE B N 1
ATOM 3709 C CA . ILE B 1 127 ? -1.108 -19.578 -16.797 1 98.5 127 ILE B CA 1
ATOM 3710 C C . ILE B 1 127 ? -0.521 -18.5 -17.703 1 98.5 127 ILE B C 1
ATOM 3712 O O . ILE B 1 127 ? 0.071 -17.531 -17.219 1 98.5 127 ILE B O 1
ATOM 3716 N N . LEU B 1 128 ? -0.745 -18.547 -19 1 98.62 128 LEU B N 1
ATOM 3717 C CA . LEU B 1 128 ? -0.262 -17.562 -19.938 1 98.62 128 LEU B CA 1
ATOM 3718 C C . LEU B 1 128 ? -0.925 -16.203 -19.703 1 98.62 128 LEU B C 1
ATOM 3720 O O . LEU B 1 128 ? -0.276 -15.164 -19.812 1 98.62 128 LEU B O 1
ATOM 3724 N N . GLY B 1 129 ? -2.244 -16.312 -19.438 1 98.5 129 GLY B N 1
ATOM 3725 C CA . GLY B 1 129 ? -2.936 -15.086 -19.094 1 98.5 129 GLY B CA 1
ATOM 3726 C C . GLY B 1 129 ? -2.342 -14.391 -17.875 1 98.5 129 GLY B C 1
ATOM 3727 O O . GLY B 1 129 ? -2.195 -13.164 -17.859 1 98.5 129 GLY B O 1
ATOM 3728 N N . GLY B 1 130 ? -1.986 -15.211 -16.844 1 98.62 130 GLY B N 1
ATOM 3729 C CA . GLY B 1 130 ? -1.323 -14.664 -15.672 1 98.62 130 GLY B CA 1
ATOM 3730 C C . GLY B 1 130 ? 0.017 -14.023 -15.992 1 98.62 130 GLY B C 1
ATOM 3731 O O . GLY B 1 130 ? 0.318 -12.93 -15.516 1 98.62 130 GLY B O 1
ATOM 3732 N N . ILE B 1 131 ? 0.776 -14.719 -16.812 1 98.75 131 ILE B N 1
ATOM 3733 C CA . ILE B 1 131 ? 2.094 -14.234 -17.219 1 98.75 131 ILE B CA 1
ATOM 3734 C C . ILE B 1 131 ? 1.957 -12.891 -17.938 1 98.75 131 ILE B C 1
ATOM 3736 O O . ILE B 1 131 ? 2.654 -11.93 -17.609 1 98.75 131 ILE B O 1
ATOM 3740 N N . ILE B 1 132 ? 1.058 -12.789 -18.844 1 98.69 132 ILE B N 1
ATOM 3741 C CA . ILE B 1 132 ? 0.899 -11.609 -19.688 1 98.69 132 ILE B CA 1
ATOM 3742 C C . ILE B 1 132 ? 0.34 -10.453 -18.859 1 98.69 132 ILE B C 1
ATOM 3744 O O . ILE B 1 132 ? 0.875 -9.344 -18.891 1 98.69 132 ILE B O 1
ATOM 3748 N N . CYS B 1 133 ? -0.706 -10.734 -18.094 1 98.69 133 CYS B N 1
ATOM 3749 C CA . CYS B 1 133 ? -1.321 -9.688 -17.297 1 98.69 133 CYS B CA 1
ATOM 3750 C C . CYS B 1 133 ? -0.345 -9.148 -16.25 1 98.69 133 CYS B C 1
ATOM 3752 O O . CYS B 1 133 ? -0.158 -7.938 -16.141 1 98.69 133 CYS B O 1
ATOM 3754 N N . GLY B 1 134 ? 0.286 -10.07 -15.539 1 98.75 134 GLY B N 1
ATOM 3755 C CA . GLY B 1 134 ? 1.256 -9.648 -14.539 1 98.75 134 GLY B CA 1
ATOM 3756 C C . GLY B 1 134 ? 2.467 -8.961 -15.133 1 98.75 134 GLY B C 1
ATOM 3757 O O . GLY B 1 134 ? 2.926 -7.941 -14.617 1 98.75 134 GLY B O 1
ATOM 3758 N N . GLY B 1 135 ? 2.953 -9.531 -16.219 1 98.69 135 GLY B N 1
ATOM 3759 C CA . GLY B 1 135 ? 4.105 -8.953 -16.891 1 98.69 135 GLY B CA 1
ATOM 3760 C C . GLY B 1 135 ? 3.844 -7.551 -17.406 1 98.69 135 GLY B C 1
ATOM 3761 O O . GLY B 1 135 ? 4.664 -6.648 -17.219 1 98.69 135 GLY B O 1
ATOM 3762 N N . ILE B 1 136 ? 2.727 -7.336 -18.016 1 98.44 136 ILE B N 1
ATOM 3763 C CA . ILE B 1 136 ? 2.367 -6.023 -18.547 1 98.44 136 ILE B CA 1
ATOM 3764 C C . ILE B 1 136 ? 2.178 -5.039 -17.391 1 98.44 136 ILE B C 1
ATOM 3766 O O . ILE B 1 136 ? 2.633 -3.896 -17.469 1 98.44 136 IL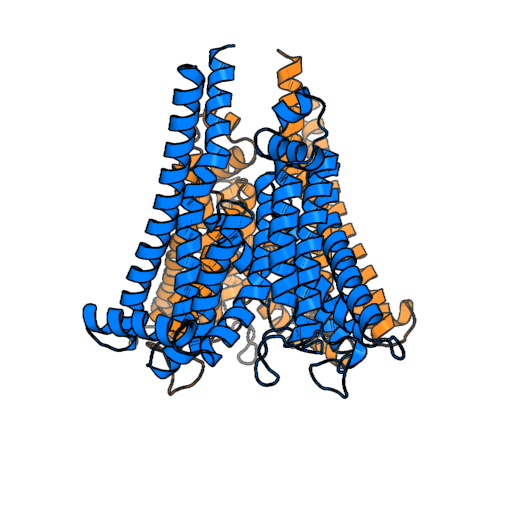E B O 1
ATOM 3770 N N . TRP B 1 137 ? 1.562 -5.551 -16.375 1 98.12 137 TRP B N 1
ATOM 3771 C CA . TRP B 1 137 ? 1.262 -4.684 -15.242 1 98.12 137 TRP B CA 1
ATOM 3772 C C . TRP B 1 137 ? 2.543 -4.164 -14.602 1 98.12 137 TRP B C 1
ATOM 3774 O O . TRP B 1 137 ? 2.596 -3.018 -14.148 1 98.12 137 TRP B O 1
ATOM 3784 N N . ALA B 1 138 ? 3.494 -4.996 -14.531 1 98.44 138 ALA B N 1
ATOM 3785 C CA . ALA B 1 138 ? 4.777 -4.59 -13.961 1 98.44 138 ALA B CA 1
ATOM 3786 C C . ALA B 1 138 ? 5.625 -3.85 -14.992 1 98.44 138 ALA B C 1
ATOM 3788 O O . ALA B 1 138 ? 6.488 -3.043 -14.633 1 98.44 138 ALA B O 1
ATOM 3789 N N . GLY B 1 139 ? 5.395 -4.141 -16.266 1 97.69 139 GLY B N 1
ATOM 3790 C CA . GLY B 1 139 ? 6.152 -3.51 -17.328 1 97.69 139 GLY B CA 1
ATOM 3791 C C . GLY B 1 139 ? 5.926 -2.012 -17.422 1 97.69 139 GLY B C 1
ATOM 3792 O O . GLY B 1 139 ? 6.832 -1.263 -17.781 1 97.69 139 GLY B O 1
ATOM 3793 N N . ILE B 1 140 ? 4.809 -1.581 -17.016 1 94.56 140 ILE B N 1
ATOM 3794 C CA . ILE B 1 140 ? 4.453 -0.17 -17.109 1 94.56 140 ILE B CA 1
ATOM 3795 C C . ILE B 1 140 ? 5.332 0.65 -16.172 1 94.56 140 ILE B C 1
ATOM 3797 O O . ILE B 1 140 ? 6.082 1.521 -16.609 1 94.56 140 ILE B O 1
ATOM 3801 N N . PRO B 1 141 ? 5.281 0.362 -14.891 1 94.12 141 PRO B N 1
ATOM 3802 C CA . PRO B 1 141 ? 6.188 1.127 -14.023 1 94.12 141 PRO B CA 1
ATOM 3803 C C . PRO B 1 141 ? 7.66 0.868 -14.344 1 94.12 141 PRO B C 1
ATOM 3805 O O . PRO B 1 141 ? 8.492 1.76 -14.18 1 94.12 141 PRO B O 1
ATOM 3808 N N . GLY B 1 142 ? 7.957 -0.373 -14.766 1 95.06 142 GLY B N 1
ATOM 3809 C CA . GLY B 1 142 ? 9.328 -0.639 -15.18 1 95.06 142 GLY B CA 1
ATOM 3810 C C . GLY B 1 142 ? 9.781 0.239 -16.328 1 95.06 142 GLY B C 1
ATOM 3811 O O . GLY B 1 142 ? 10.898 0.764 -16.312 1 95.06 142 GLY B O 1
ATOM 3812 N N . PHE B 1 143 ? 8.938 0.448 -17.266 1 95 143 PHE B N 1
ATOM 3813 C CA . PHE B 1 143 ? 9.234 1.279 -18.438 1 95 143 PHE B CA 1
ATOM 3814 C C . PHE B 1 143 ? 9.359 2.744 -18.031 1 95 143 PHE B C 1
ATOM 3816 O O . PHE B 1 143 ? 10.258 3.445 -18.5 1 95 143 PHE B O 1
ATOM 3823 N N . LEU B 1 144 ? 8.469 3.121 -17.234 1 89.25 144 LEU B N 1
ATOM 3824 C CA . LEU B 1 144 ? 8.5 4.504 -16.766 1 89.25 144 LEU B CA 1
ATOM 3825 C C . LEU B 1 144 ? 9.773 4.789 -15.992 1 89.25 144 LEU B C 1
ATOM 3827 O O . LEU B 1 144 ? 10.375 5.855 -16.141 1 89.25 144 LEU B O 1
ATOM 3831 N N . LYS B 1 145 ? 10.188 3.842 -15.164 1 90.75 145 LYS B N 1
ATOM 3832 C CA . LYS B 1 145 ? 11.43 3.996 -14.414 1 90.75 145 LYS B CA 1
ATOM 3833 C C . LYS B 1 145 ? 12.633 4.027 -15.359 1 90.75 145 LYS B C 1
ATOM 3835 O O . LYS B 1 145 ? 13.531 4.855 -15.195 1 90.75 145 LYS B O 1
ATOM 3840 N N . ALA B 1 146 ? 12.617 3.197 -16.266 1 92.44 146 ALA B N 1
ATOM 3841 C CA . ALA B 1 146 ? 13.742 3.078 -17.188 1 92.44 146 ALA B CA 1
ATOM 3842 C C . ALA B 1 146 ? 13.859 4.312 -18.078 1 92.44 146 ALA B C 1
ATOM 3844 O O . ALA B 1 146 ? 14.961 4.801 -18.344 1 92.44 146 ALA B O 1
ATOM 3845 N N . LYS B 1 147 ? 12.805 4.824 -18.531 1 89.62 147 LYS B N 1
ATOM 3846 C CA . LYS B 1 147 ? 12.82 5.895 -19.516 1 89.62 147 LYS B CA 1
ATOM 3847 C C . LYS B 1 147 ? 12.883 7.266 -18.859 1 89.62 147 LYS B C 1
ATOM 3849 O O . LYS B 1 147 ? 13.625 8.141 -19.297 1 89.62 147 LYS B O 1
ATOM 3854 N N . SER B 1 148 ? 12.094 7.375 -17.812 1 84.94 148 SER B N 1
ATOM 3855 C CA . SER B 1 148 ? 11.953 8.719 -17.266 1 84.94 148 SER B CA 1
ATOM 3856 C C . SER B 1 148 ? 12.531 8.797 -15.859 1 84.94 148 SER B C 1
ATOM 3858 O O . SER B 1 148 ? 12.547 9.867 -15.242 1 84.94 148 SER B O 1
ATOM 3860 N N . GLY B 1 149 ? 12.898 7.688 -15.297 1 83.69 149 GLY B N 1
ATOM 3861 C CA . GLY B 1 149 ? 13.484 7.707 -13.961 1 83.69 149 GLY B CA 1
ATOM 3862 C C . GLY B 1 149 ? 12.453 7.875 -12.859 1 83.69 149 GLY B C 1
ATOM 3863 O O . GLY B 1 149 ? 12.789 8.258 -11.742 1 83.69 149 GLY B O 1
ATOM 3864 N N . THR B 1 150 ? 11.219 7.617 -13.219 1 79.44 150 THR B N 1
ATOM 3865 C CA . THR B 1 150 ? 10.141 7.719 -12.25 1 79.44 150 THR B CA 1
ATOM 3866 C C . THR B 1 150 ? 10.375 6.777 -11.07 1 79.44 150 THR B C 1
ATOM 3868 O O . THR B 1 150 ? 10.922 5.688 -11.25 1 79.44 150 THR B O 1
ATOM 3871 N N . ASN B 1 151 ? 9.938 7.234 -9.906 1 78.25 151 ASN B N 1
ATOM 3872 C CA . ASN B 1 151 ? 10.062 6.375 -8.734 1 78.25 151 ASN B CA 1
ATOM 3873 C C . ASN B 1 151 ? 9.219 5.109 -8.875 1 78.25 151 ASN B C 1
ATOM 3875 O O . ASN B 1 151 ? 7.992 5.184 -8.977 1 78.25 151 ASN B O 1
ATOM 3879 N N . GLU B 1 152 ? 9.875 4.023 -8.867 1 85.38 152 GLU B N 1
ATOM 3880 C CA . GLU B 1 152 ? 9.18 2.76 -9.086 1 85.38 152 GLU B CA 1
ATOM 3881 C C . GLU B 1 152 ? 8.258 2.424 -7.918 1 85.38 152 GLU B C 1
ATOM 3883 O O . GLU B 1 152 ? 7.25 1.739 -8.094 1 85.38 152 GLU B O 1
ATOM 3888 N N . VAL B 1 153 ? 8.539 2.885 -6.758 1 83.5 153 VAL B N 1
ATOM 3889 C CA . VAL B 1 153 ? 7.742 2.58 -5.574 1 83.5 153 VAL B CA 1
ATOM 3890 C C . VAL B 1 153 ? 6.375 3.25 -5.684 1 83.5 153 VAL B C 1
ATOM 3892 O O . VAL B 1 153 ? 5.34 2.598 -5.508 1 83.5 153 VAL B O 1
ATOM 3895 N N . VAL B 1 154 ? 6.332 4.453 -6.043 1 80.12 154 VAL B N 1
ATOM 3896 C CA . VAL B 1 154 ? 5.09 5.215 -6.133 1 80.12 154 VAL B CA 1
ATOM 3897 C C . VAL B 1 154 ? 4.234 4.68 -7.273 1 80.12 154 VAL B C 1
ATOM 3899 O O . VAL B 1 154 ? 3.033 4.445 -7.102 1 80.12 154 VAL B O 1
ATOM 3902 N N . SER B 1 155 ? 4.887 4.48 -8.391 1 87.56 155 SER B N 1
ATOM 3903 C CA . SER B 1 155 ? 4.137 4.023 -9.555 1 87.56 155 SER B CA 1
ATOM 3904 C C . SER B 1 155 ? 3.545 2.637 -9.32 1 87.56 155 SER B C 1
ATOM 3906 O O . SER B 1 155 ? 2.402 2.373 -9.703 1 87.56 155 SER B O 1
ATOM 3908 N N . THR B 1 156 ? 4.336 1.808 -8.664 1 92.5 156 THR B N 1
ATOM 3909 C CA . THR B 1 156 ? 3.863 0.443 -8.461 1 92.5 156 THR B CA 1
ATOM 3910 C C . THR B 1 156 ? 2.756 0.404 -7.41 1 92.5 156 THR B C 1
ATOM 3912 O O . THR B 1 156 ? 1.826 -0.401 -7.512 1 92.5 156 THR B O 1
ATOM 3915 N N . ILE B 1 157 ? 2.809 1.206 -6.422 1 87.69 157 ILE B N 1
ATOM 3916 C CA . ILE B 1 157 ? 1.744 1.262 -5.426 1 87.69 157 ILE B CA 1
ATOM 3917 C C . ILE B 1 157 ? 0.442 1.709 -6.09 1 87.69 157 ILE B C 1
ATOM 3919 O O . ILE B 1 157 ? -0.624 1.152 -5.812 1 87.69 157 ILE B O 1
ATOM 3923 N N . MET B 1 158 ? 0.523 2.734 -6.879 1 87 158 MET B N 1
ATOM 3924 C CA . MET B 1 158 ? -0.672 3.234 -7.551 1 87 158 MET B CA 1
ATOM 3925 C C . MET B 1 158 ? -1.258 2.172 -8.477 1 87 158 MET B C 1
ATOM 3927 O O . MET B 1 158 ? -2.479 2.031 -8.57 1 87 158 MET B O 1
ATOM 3931 N N . MET B 1 159 ? -0.346 1.472 -9.078 1 93.69 159 MET B N 1
ATOM 3932 C CA . MET B 1 159 ? -0.798 0.403 -9.961 1 93.69 159 MET B CA 1
ATOM 3933 C C . MET B 1 159 ? -1.495 -0.7 -9.172 1 93.69 159 MET B C 1
ATOM 3935 O O . MET B 1 159 ? -2.352 -1.405 -9.703 1 93.69 159 MET B O 1
ATOM 3939 N N . ASN B 1 160 ? -1.1 -0.843 -7.895 1 94.25 160 ASN B N 1
ATOM 3940 C CA . ASN B 1 160 ? -1.813 -1.791 -7.043 1 94.25 160 ASN B CA 1
ATOM 3941 C C . ASN B 1 160 ? -3.281 -1.406 -6.887 1 94.25 160 ASN B C 1
ATOM 3943 O O . ASN B 1 160 ? -4.164 -2.258 -6.996 1 94.25 160 ASN B O 1
ATOM 3947 N N . PHE B 1 161 ? -3.486 -0.199 -6.664 1 89.12 161 PHE B N 1
ATOM 3948 C CA . PHE B 1 161 ? -4.852 0.279 -6.48 1 89.12 161 PHE B CA 1
ATOM 3949 C C . PHE B 1 161 ? -5.648 0.153 -7.77 1 89.12 161 PHE B C 1
ATOM 3951 O O . PHE B 1 161 ? -6.805 -0.274 -7.754 1 89.12 161 PHE B O 1
ATOM 3958 N N . ILE B 1 162 ? -5.027 0.501 -8.82 1 92.38 162 ILE B N 1
ATOM 3959 C CA . ILE B 1 162 ? -5.703 0.396 -10.109 1 92.38 162 ILE B CA 1
ATOM 3960 C C . ILE B 1 162 ? -6.098 -1.058 -10.367 1 92.38 162 ILE B C 1
ATOM 3962 O O . ILE B 1 162 ? -7.207 -1.335 -10.82 1 92.38 162 ILE B O 1
ATOM 3966 N N . ALA B 1 163 ? -5.164 -1.928 -10.062 1 96.44 163 ALA B N 1
ATOM 3967 C CA . ALA B 1 163 ? -5.441 -3.348 -10.258 1 96.44 163 ALA B CA 1
ATOM 3968 C C . ALA B 1 163 ? -6.641 -3.797 -9.43 1 96.44 163 ALA B C 1
ATOM 3970 O O . ALA B 1 163 ? -7.523 -4.496 -9.93 1 96.44 163 ALA B O 1
ATOM 3971 N N . MET B 1 164 ? -6.676 -3.391 -8.211 1 94.12 164 MET B N 1
ATOM 3972 C CA . MET B 1 164 ? -7.746 -3.803 -7.305 1 94.12 164 MET B CA 1
ATOM 3973 C C . MET B 1 164 ? -9.094 -3.256 -7.77 1 94.12 164 MET B C 1
ATOM 3975 O O . MET B 1 164 ? -10.062 -4 -7.875 1 94.12 164 MET B O 1
ATOM 3979 N N . TYR B 1 165 ? -9.164 -1.992 -8.133 1 91 165 TYR B N 1
ATOM 3980 C CA . TYR B 1 165 ? -10.438 -1.381 -8.516 1 91 165 TYR B CA 1
ATOM 3981 C C . TYR B 1 165 ? -10.875 -1.855 -9.891 1 91 165 TYR B C 1
ATOM 3983 O O . TYR B 1 165 ? -12.078 -1.99 -10.156 1 91 165 TYR B O 1
ATOM 3991 N N . LEU B 1 166 ? -9.914 -2.109 -10.719 1 92.19 166 LEU B N 1
ATOM 3992 C CA . LEU B 1 166 ? -10.25 -2.676 -12.016 1 92.19 166 LEU B CA 1
ATOM 3993 C C . LEU B 1 166 ? -10.844 -4.07 -11.867 1 92.19 166 LEU B C 1
ATOM 3995 O O . LEU B 1 166 ? -11.844 -4.402 -12.516 1 92.19 166 LEU B O 1
ATOM 3999 N N . LEU B 1 167 ? -10.18 -4.863 -11.031 1 94.75 167 LEU B N 1
ATOM 4000 C CA . LEU B 1 167 ? -10.734 -6.184 -10.758 1 94.75 167 LEU B CA 1
ATOM 4001 C C . LEU B 1 167 ? -12.148 -6.082 -10.211 1 94.75 167 LEU B C 1
ATOM 4003 O O . LEU B 1 167 ? -13.047 -6.809 -10.656 1 94.75 167 LEU B O 1
ATOM 4007 N N . ASN B 1 168 ? -12.352 -5.227 -9.25 1 92.38 168 ASN B N 1
ATOM 4008 C CA . ASN B 1 168 ? -13.672 -5.047 -8.656 1 92.38 168 ASN B CA 1
ATOM 4009 C C . ASN B 1 168 ? -14.695 -4.605 -9.695 1 92.38 168 ASN B C 1
ATOM 4011 O O . ASN B 1 168 ? -15.828 -5.102 -9.711 1 92.38 168 ASN B O 1
ATOM 4015 N N . TYR B 1 169 ? -14.289 -3.715 -10.555 1 88.5 169 TYR B N 1
ATOM 4016 C CA . TYR B 1 169 ? -15.18 -3.246 -11.609 1 88.5 169 TYR B CA 1
ATOM 4017 C C . TYR B 1 169 ? -15.586 -4.391 -12.531 1 88.5 169 TYR B C 1
ATOM 4019 O O . TYR B 1 169 ? -16.766 -4.566 -12.828 1 88.5 169 TYR B O 1
ATOM 4027 N N . LEU B 1 170 ? -14.664 -5.145 -12.938 1 90.31 170 LEU B N 1
ATOM 4028 C CA . LEU B 1 170 ? -14.922 -6.242 -13.867 1 90.31 170 LEU B CA 1
ATOM 4029 C C . LEU B 1 170 ? -15.75 -7.332 -13.203 1 90.31 170 LEU B C 1
ATOM 4031 O O . LEU B 1 170 ? -16.609 -7.941 -13.836 1 90.31 170 LEU B O 1
ATOM 4035 N N . THR B 1 171 ? -15.461 -7.59 -11.961 1 90.88 171 THR B N 1
ATOM 4036 C CA . THR B 1 171 ? -16.172 -8.617 -11.203 1 90.88 171 THR B CA 1
ATOM 4037 C C . THR B 1 171 ? -17.641 -8.242 -11.016 1 90.88 171 THR B C 1
ATOM 4039 O O . THR B 1 171 ? -18.516 -9.094 -11.141 1 90.88 171 THR B O 1
ATOM 4042 N N . MET B 1 172 ? -17.891 -6.984 -10.812 1 86.56 172 MET B N 1
ATOM 4043 C CA . MET B 1 172 ? -19.203 -6.555 -10.375 1 86.56 172 MET B CA 1
ATOM 4044 C C . MET B 1 172 ? -20.078 -6.195 -11.578 1 86.56 172 MET B C 1
ATOM 4046 O O . MET B 1 172 ? -21.312 -6.102 -11.453 1 86.56 172 MET B O 1
ATOM 4050 N N . PHE B 1 173 ? -19.5 -6.016 -12.719 1 83.25 173 PHE B N 1
ATOM 4051 C CA . PHE B 1 173 ? -20.344 -5.527 -13.797 1 83.25 173 PHE B CA 1
ATOM 4052 C C . PHE B 1 173 ? -20.328 -6.496 -14.977 1 83.25 173 PHE B C 1
ATOM 4054 O O . PHE B 1 173 ? -21.109 -7.453 -15.008 1 83.25 173 PHE B O 1
ATOM 4061 N N . PRO B 1 174 ? -19.188 -6.523 -15.695 1 79.19 174 PRO B N 1
ATOM 4062 C CA . PRO B 1 174 ? -19.25 -7.379 -16.891 1 79.19 174 PRO B CA 1
ATOM 4063 C C . PRO B 1 174 ? -19.234 -8.867 -16.547 1 79.19 174 PRO B C 1
ATOM 4065 O O . PRO B 1 174 ? -19.828 -9.672 -17.266 1 79.19 174 PRO B O 1
ATOM 4068 N N . LEU B 1 175 ? -18.625 -9.242 -15.414 1 85.5 175 LEU B N 1
ATOM 4069 C CA . LEU B 1 175 ? -18.453 -10.656 -15.102 1 85.5 175 LEU B CA 1
ATOM 4070 C C . LEU B 1 175 ? -19.375 -11.078 -13.961 1 85.5 175 LEU B C 1
ATOM 4072 O O . LEU B 1 175 ? -19.312 -12.211 -13.477 1 85.5 175 LEU B O 1
ATOM 4076 N N . ASN B 1 176 ? -20.297 -10.25 -13.555 1 84.31 176 ASN B N 1
ATOM 4077 C CA . ASN B 1 176 ? -21.062 -10.383 -12.312 1 84.31 176 ASN B CA 1
ATOM 4078 C C . ASN B 1 176 ? -22.078 -11.516 -12.398 1 84.31 176 ASN B C 1
ATOM 4080 O O . ASN B 1 176 ? -22.719 -11.695 -13.43 1 84.31 176 ASN B O 1
ATOM 4084 N N . ASP B 1 177 ? -22.094 -12.281 -11.18 1 84.75 177 ASP B N 1
ATOM 4085 C CA . ASP B 1 177 ? -23.125 -13.312 -11 1 84.75 177 ASP B CA 1
ATOM 4086 C C . ASP B 1 177 ? -24.344 -12.75 -10.289 1 84.75 177 ASP B C 1
ATOM 4088 O O . ASP B 1 177 ? -24.469 -12.883 -9.062 1 84.75 177 ASP B O 1
ATOM 4092 N N . SER B 1 178 ? -25.281 -12.375 -10.883 1 76.81 178 SER B N 1
ATOM 4093 C CA . SER B 1 178 ? -26.641 -12.102 -10.43 1 76.81 178 SER B CA 1
ATOM 4094 C C . SER B 1 178 ? -26.641 -11.148 -9.242 1 76.81 178 SER B C 1
ATOM 4096 O O . SER B 1 178 ? -27.375 -11.367 -8.266 1 76.81 178 SER B O 1
ATOM 4098 N N . GLY B 1 179 ? -25.781 -10.172 -9.195 1 76.56 179 GLY B N 1
ATOM 4099 C CA . GLY B 1 179 ? -25.906 -9.156 -8.156 1 76.56 179 GLY B CA 1
ATOM 4100 C C . GLY B 1 179 ? -25.078 -9.477 -6.922 1 76.56 179 GLY B C 1
ATOM 4101 O O . GLY B 1 179 ? -25.172 -8.766 -5.918 1 76.56 179 GLY B O 1
ATOM 4102 N N . GLN B 1 180 ? -24.391 -10.555 -7.082 1 84.06 180 GLN B N 1
ATOM 4103 C CA . GLN B 1 180 ? -23.516 -10.914 -5.977 1 84.06 180 GLN B CA 1
ATOM 4104 C C . GLN B 1 180 ? -22.156 -10.234 -6.121 1 84.06 180 GLN B C 1
ATOM 4106 O O . GLN B 1 180 ? -21.797 -9.773 -7.211 1 84.06 180 GLN B O 1
ATOM 4111 N N . ALA B 1 181 ? -21.516 -10.117 -5.039 1 85.81 181 ALA B N 1
ATOM 4112 C CA . ALA B 1 181 ? -20.203 -9.484 -5.035 1 85.81 181 ALA B CA 1
ATOM 4113 C C . ALA B 1 181 ? -19.125 -10.461 -5.512 1 85.81 181 ALA B C 1
ATOM 4115 O O . ALA B 1 181 ? -18.094 -10.609 -4.867 1 85.81 181 ALA B O 1
ATOM 4116 N N . GLN B 1 182 ? -19.484 -11.227 -6.582 1 89.69 182 GLN B N 1
ATOM 4117 C CA . GLN B 1 182 ? -18.594 -12.211 -7.184 1 89.69 182 GLN B CA 1
ATOM 4118 C C . GLN B 1 182 ? -18.922 -12.406 -8.664 1 89.69 182 GLN B C 1
ATOM 4120 O O . GLN B 1 182 ? -20 -12.055 -9.117 1 89.69 182 GLN B O 1
ATOM 4125 N N . SER B 1 183 ? -17.984 -12.914 -9.391 1 91.56 183 SER B N 1
ATOM 4126 C CA . SER B 1 183 ? -18.188 -13.258 -10.797 1 91.56 183 SER B CA 1
ATOM 4127 C C . SER B 1 183 ? -18.797 -14.648 -10.945 1 91.56 183 SER B C 1
ATOM 4129 O O . SER B 1 183 ? -18.969 -15.359 -9.961 1 91.56 183 SER B O 1
ATOM 4131 N N . LEU B 1 184 ? -19.062 -14.969 -12.164 1 93.06 184 LEU B N 1
ATOM 4132 C CA . LEU B 1 184 ? -19.406 -16.344 -12.492 1 93.06 184 LEU B CA 1
ATOM 4133 C C . LEU B 1 184 ? -18.219 -17.281 -12.219 1 93.06 184 LEU B C 1
ATOM 4135 O O . LEU B 1 184 ? -17.062 -16.859 -12.297 1 93.06 184 LEU B O 1
ATOM 4139 N N . GLU B 1 185 ? -18.578 -18.469 -11.891 1 95.62 185 GLU B N 1
ATOM 4140 C CA . GLU B 1 185 ? -17.516 -19.469 -11.688 1 95.62 185 GLU B CA 1
ATOM 4141 C C . GLU B 1 185 ? -16.828 -19.812 -13.008 1 95.62 185 GLU B C 1
ATOM 4143 O O . GLU B 1 185 ? -17.469 -19.906 -14.047 1 95.62 185 GLU B O 1
ATOM 4148 N N . ILE B 1 186 ? -15.57 -19.953 -12.898 1 96.31 186 ILE B N 1
ATOM 4149 C CA . ILE B 1 186 ? -14.812 -20.312 -14.094 1 96.31 186 ILE B CA 1
ATOM 4150 C C . ILE B 1 186 ? -15.188 -21.719 -14.531 1 96.31 186 ILE B C 1
ATOM 4152 O O . ILE B 1 186 ? -15.719 -22.5 -13.742 1 96.31 186 ILE B O 1
ATOM 4156 N N . GLN B 1 187 ? -14.891 -22.047 -15.711 1 97.31 187 GLN B N 1
ATOM 4157 C CA . GLN B 1 187 ? -15.195 -23.359 -16.266 1 97.31 187 GLN B CA 1
ATOM 4158 C C . GLN B 1 187 ? -14.422 -24.453 -15.547 1 97.31 187 GLN B C 1
ATOM 4160 O O . GLN B 1 187 ? -13.289 -24.25 -15.117 1 97.31 187 GLN B O 1
ATOM 4165 N N . GLU B 1 188 ? -15.016 -25.609 -15.484 1 96.75 188 GLU B N 1
ATOM 4166 C CA . GLU B 1 188 ? -14.359 -26.766 -14.867 1 96.75 188 GLU B CA 1
ATOM 4167 C C . GLU B 1 188 ? -13.031 -27.078 -15.547 1 96.75 188 GLU B C 1
ATOM 4169 O O . GLU B 1 188 ? -12.07 -27.484 -14.898 1 96.75 188 GLU B O 1
ATOM 4174 N N . SER B 1 189 ? -13.023 -26.812 -16.828 1 97.12 189 SER B N 1
ATOM 4175 C CA . SER B 1 189 ? -11.836 -27.094 -17.609 1 97.12 189 SER B CA 1
ATOM 4176 C C . SER B 1 189 ? -10.695 -26.156 -17.266 1 97.12 189 SER B C 1
ATOM 4178 O O . SER B 1 189 ? -9.531 -26.422 -17.562 1 97.12 189 SER B O 1
ATOM 4180 N N . ALA B 1 190 ? -11.008 -25.062 -16.594 1 97.19 190 ALA B N 1
ATOM 4181 C CA . ALA B 1 190 ? -10 -24.047 -16.266 1 97.19 190 ALA B CA 1
ATOM 4182 C C . ALA B 1 190 ? -9.445 -24.266 -14.852 1 97.19 190 ALA B C 1
ATOM 4184 O O . ALA B 1 190 ? -8.445 -23.641 -14.477 1 97.19 190 ALA B O 1
ATOM 4185 N N . LYS B 1 191 ? -10.078 -25.141 -14.109 1 96.69 191 LYS B N 1
ATOM 4186 C CA . LYS B 1 191 ? -9.695 -25.359 -12.719 1 96.69 191 LYS B CA 1
ATOM 4187 C C . LYS B 1 191 ? -8.43 -26.203 -12.617 1 96.69 191 LYS B C 1
ATOM 4189 O O . LYS B 1 191 ? -8.258 -27.156 -13.391 1 96.69 191 LYS B O 1
ATOM 4194 N N . LEU B 1 192 ? -7.582 -25.844 -11.711 1 96.19 192 LEU B N 1
ATOM 4195 C CA . LEU B 1 192 ? -6.379 -26.641 -11.461 1 96.19 192 LEU B CA 1
ATOM 4196 C C . LEU B 1 192 ? -6.707 -27.891 -10.664 1 96.19 192 LEU B C 1
ATOM 4198 O O . LEU B 1 192 ? -7.617 -27.891 -9.836 1 96.19 192 LEU B O 1
ATOM 4202 N N . ALA B 1 193 ? -5.871 -28.891 -10.883 1 92 193 ALA B N 1
ATOM 4203 C CA . ALA B 1 193 ? -6.082 -30.156 -10.18 1 92 193 ALA B CA 1
ATOM 4204 C C . ALA B 1 193 ? -5.648 -30.047 -8.719 1 92 193 ALA B C 1
ATOM 4206 O O . ALA B 1 193 ? -4.664 -29.375 -8.406 1 92 193 ALA B O 1
ATOM 4207 N N . ARG B 1 194 ? -6.41 -30.703 -7.855 1 89.88 194 ARG B N 1
ATOM 4208 C CA . ARG B 1 194 ? -6.012 -30.859 -6.457 1 89.88 194 ARG B CA 1
ATOM 4209 C C . ARG B 1 194 ? -5.016 -32 -6.289 1 89.88 194 ARG B C 1
ATOM 4211 O O . ARG B 1 194 ? -5.172 -33.062 -6.887 1 89.88 194 ARG B O 1
ATOM 4218 N N . ILE B 1 195 ? -4 -31.859 -5.5 1 88.56 195 ILE B N 1
ATOM 4219 C CA . ILE B 1 195 ? -2.926 -32.844 -5.52 1 88.56 195 ILE B CA 1
ATOM 4220 C C . ILE B 1 195 ? -2.918 -33.625 -4.203 1 88.56 195 ILE B C 1
ATOM 4222 O O . ILE B 1 195 ? -2.301 -34.688 -4.109 1 88.56 195 ILE B O 1
ATOM 4226 N N . LEU B 1 196 ? -3.502 -33.25 -3.133 1 85.19 196 LEU B N 1
ATOM 4227 C CA . LEU B 1 196 ? -3.451 -33.938 -1.861 1 85.19 196 LEU B CA 1
ATOM 4228 C C . LEU B 1 196 ? -4.828 -34.469 -1.477 1 85.19 196 LEU B C 1
ATOM 4230 O O . LEU B 1 196 ? -5.172 -34.531 -0.293 1 85.19 196 LEU B O 1
ATOM 4234 N N . GLY B 1 197 ? -5.594 -34.75 -2.475 1 80.25 197 GLY B N 1
ATOM 4235 C CA . GLY B 1 197 ? -6.922 -35.281 -2.229 1 80.25 197 GLY B CA 1
ATOM 4236 C C . GLY B 1 197 ? -8.031 -34.312 -2.549 1 80.25 197 GLY B C 1
ATOM 4237 O O . GLY B 1 197 ? -7.801 -33.094 -2.582 1 80.25 197 GLY B O 1
ATOM 4238 N N . GLN B 1 198 ? -9.117 -34.812 -2.693 1 77.25 198 GLN B N 1
ATOM 4239 C CA . GLN B 1 198 ? -10.25 -34.031 -3.145 1 77.25 198 GLN B CA 1
ATOM 4240 C C . GLN B 1 198 ? -10.766 -33.125 -2.025 1 77.25 198 GLN B C 1
ATOM 4242 O O . GLN B 1 198 ? -11.383 -32.094 -2.289 1 77.25 198 GLN B O 1
ATOM 4247 N N . THR B 1 199 ? -10.359 -33.562 -0.878 1 80.75 199 THR B N 1
ATOM 4248 C CA . THR B 1 199 ? -10.898 -32.781 0.242 1 80.75 199 THR B CA 1
ATOM 4249 C C . THR B 1 199 ? -9.961 -31.656 0.618 1 80.75 199 THR B C 1
ATOM 4251 O O . THR B 1 199 ? -10.352 -30.734 1.329 1 80.75 199 THR B O 1
ATOM 4254 N N . ASN B 1 200 ? -8.797 -31.812 0.057 1 86.88 200 ASN B N 1
ATOM 4255 C CA . ASN B 1 200 ? -7.82 -30.766 0.363 1 86.88 200 ASN B CA 1
ATOM 4256 C C . ASN B 1 200 ? -7.824 -29.672 -0.698 1 86.88 200 ASN B C 1
ATOM 4258 O O . ASN B 1 200 ? -8.156 -29.922 -1.857 1 86.88 200 ASN B O 1
ATOM 4262 N N . ARG B 1 201 ? -7.441 -28.469 -0.356 1 90.12 201 ARG B N 1
ATOM 4263 C CA . ARG B 1 201 ? -7.52 -27.312 -1.238 1 90.12 201 ARG B CA 1
ATOM 4264 C C . ARG B 1 201 ? -6.188 -27.062 -1.941 1 90.12 201 ARG B C 1
ATOM 4266 O O . ARG B 1 201 ? -6.07 -26.156 -2.758 1 90.12 201 ARG B O 1
ATOM 4273 N N . THR B 1 202 ? -5.234 -27.922 -1.624 1 91.44 202 THR B N 1
ATOM 4274 C CA . THR B 1 202 ? -3.926 -27.719 -2.24 1 91.44 202 THR B CA 1
ATOM 4275 C C . THR B 1 202 ? -3.973 -28.062 -3.727 1 91.44 202 THR B C 1
ATOM 4277 O O . THR B 1 202 ? -4.309 -29.188 -4.105 1 91.44 202 THR B O 1
ATOM 4280 N N . SER B 1 203 ? -3.631 -27.109 -4.543 1 93.06 203 SER B N 1
ATOM 4281 C CA . SER B 1 203 ? -3.723 -27.297 -5.988 1 93.06 203 SER B CA 1
ATOM 4282 C C . SER B 1 203 ? -2.35 -27.531 -6.605 1 93.06 203 SER B C 1
ATOM 4284 O O . SER B 1 203 ? -1.331 -27.453 -5.914 1 93.06 203 SER B O 1
ATOM 4286 N N . SER B 1 204 ? -2.33 -27.828 -7.879 1 95.25 204 SER B N 1
ATOM 4287 C CA . SER B 1 204 ? -1.111 -28.062 -8.641 1 95.25 204 SER B CA 1
ATOM 4288 C C . SER B 1 204 ? -0.281 -26.797 -8.781 1 95.25 204 SER B C 1
ATOM 4290 O O . SER B 1 204 ? 0.861 -26.844 -9.242 1 95.25 204 SER B O 1
ATOM 4292 N N . ALA B 1 205 ? -0.863 -25.719 -8.312 1 97.44 205 ALA B N 1
ATOM 4293 C CA . ALA B 1 205 ? -0.121 -24.453 -8.305 1 97.44 205 ALA B CA 1
ATOM 4294 C C . ALA B 1 205 ? 1.138 -24.562 -7.453 1 97.44 205 ALA B C 1
ATOM 4296 O O . ALA B 1 205 ? 2.146 -23.922 -7.734 1 97.44 205 ALA B O 1
ATOM 4297 N N . LEU B 1 206 ? 1.085 -25.359 -6.398 1 97.81 206 LEU B N 1
ATOM 4298 C CA . LEU B 1 206 ? 2.238 -25.562 -5.527 1 97.81 206 LEU B CA 1
ATOM 4299 C C . LEU B 1 206 ? 3.41 -26.141 -6.309 1 97.81 206 LEU B C 1
ATOM 4301 O O . LEU B 1 206 ? 4.539 -25.656 -6.195 1 97.81 206 LEU B O 1
ATOM 4305 N N . ILE B 1 207 ? 3.15 -27.125 -7.098 1 97.69 207 ILE B N 1
ATOM 4306 C CA . ILE B 1 207 ? 4.18 -27.781 -7.906 1 97.69 207 ILE B CA 1
ATOM 4307 C C . ILE B 1 207 ? 4.742 -26.781 -8.914 1 97.69 207 ILE B C 1
ATOM 4309 O O . ILE B 1 207 ? 5.961 -26.703 -9.109 1 97.69 207 ILE B O 1
ATOM 4313 N N . LEU B 1 208 ? 3.85 -26.047 -9.539 1 98 208 LEU B N 1
ATOM 4314 C CA . LEU B 1 208 ? 4.285 -25.031 -10.492 1 98 208 LEU B CA 1
ATOM 4315 C C . LEU B 1 208 ? 5.184 -24 -9.812 1 98 208 LEU B C 1
ATOM 4317 O O . LEU B 1 208 ? 6.195 -23.578 -10.383 1 98 208 LEU B O 1
ATOM 4321 N N . GLY B 1 209 ? 4.727 -23.562 -8.617 1 98.25 209 GLY B N 1
ATOM 4322 C CA . GLY B 1 209 ? 5.543 -22.625 -7.859 1 98.25 209 GLY B CA 1
ATOM 4323 C C . GLY B 1 209 ? 6.926 -23.172 -7.547 1 98.25 209 GLY B C 1
ATOM 4324 O O . GLY B 1 209 ? 7.926 -22.453 -7.699 1 98.25 209 GLY B O 1
ATOM 4325 N N . LEU B 1 210 ? 7.043 -24.438 -7.141 1 98.25 210 LEU B N 1
ATOM 4326 C CA . LEU B 1 210 ? 8.32 -25.062 -6.824 1 98.25 210 LEU B CA 1
ATOM 4327 C C . LEU B 1 210 ? 9.188 -25.188 -8.07 1 98.25 210 LEU B C 1
ATOM 4329 O O . LEU B 1 210 ? 10.398 -24.922 -8.016 1 98.25 210 LEU B O 1
ATOM 4333 N N . ILE B 1 211 ? 8.594 -25.531 -9.148 1 98.19 211 ILE B N 1
ATOM 4334 C CA . ILE B 1 211 ? 9.32 -25.625 -10.406 1 98.19 211 ILE B CA 1
ATOM 4335 C C . ILE B 1 211 ? 9.867 -24.25 -10.789 1 98.19 211 ILE B C 1
ATOM 4337 O O . ILE B 1 211 ? 11.023 -24.125 -11.203 1 98.19 211 ILE B O 1
ATOM 4341 N N . LEU B 1 212 ? 9.031 -23.25 -10.602 1 98.38 212 LEU B N 1
ATOM 4342 C CA . LEU B 1 212 ? 9.438 -21.891 -10.961 1 98.38 212 LEU B CA 1
ATOM 4343 C C . LEU B 1 212 ? 10.602 -21.422 -10.102 1 98.38 212 LEU B C 1
ATOM 4345 O O . LEU B 1 212 ? 11.453 -20.656 -10.562 1 98.38 212 LEU B O 1
ATOM 4349 N N . VAL B 1 213 ? 10.586 -21.812 -8.844 1 98.31 213 VAL B N 1
ATOM 4350 C CA . VAL B 1 213 ? 11.703 -21.469 -7.969 1 98.31 213 VAL B CA 1
ATOM 4351 C C . VAL B 1 213 ? 13 -22 -8.57 1 98.31 213 VAL B C 1
ATOM 4353 O O . VAL B 1 213 ? 14 -21.281 -8.648 1 98.31 213 VAL B O 1
ATOM 4356 N N . PHE B 1 214 ? 12.992 -23.219 -9.016 1 97.81 214 PHE B N 1
ATOM 4357 C CA . PHE B 1 214 ? 14.18 -23.828 -9.586 1 97.81 214 PHE B CA 1
ATOM 4358 C C . PHE B 1 214 ? 14.531 -23.188 -10.922 1 97.81 214 PHE B C 1
ATOM 4360 O O . PHE B 1 214 ? 15.703 -22.938 -11.211 1 97.81 214 PHE B O 1
ATOM 4367 N N . VAL B 1 215 ? 13.539 -22.922 -11.695 1 98.06 215 VAL B N 1
ATOM 4368 C CA . VAL B 1 215 ? 13.742 -22.281 -12.992 1 98.06 215 VAL B CA 1
ATOM 4369 C C . VAL B 1 215 ? 14.367 -20.906 -12.781 1 98.06 215 VAL B C 1
ATOM 4371 O O . VAL B 1 215 ? 15.305 -20.531 -13.492 1 98.06 215 VAL B O 1
ATOM 4374 N N . MET B 1 216 ? 13.867 -20.188 -11.828 1 97.88 216 MET B N 1
ATOM 4375 C CA . MET B 1 216 ? 14.359 -18.828 -11.602 1 97.88 216 MET B CA 1
ATOM 4376 C C . MET B 1 216 ? 15.758 -18.859 -10.984 1 97.88 216 MET B C 1
ATOM 4378 O O . MET B 1 216 ? 16.578 -17.984 -11.242 1 97.88 216 MET B O 1
ATOM 4382 N N . TYR B 1 217 ? 15.977 -19.938 -10.164 1 97.44 217 TYR B N 1
ATOM 4383 C CA . TYR B 1 217 ? 17.328 -20.109 -9.656 1 97.44 217 TYR B CA 1
ATOM 4384 C C . TYR B 1 217 ? 18.328 -20.297 -10.789 1 97.44 217 TYR B C 1
ATOM 4386 O O . TYR B 1 217 ? 19.359 -19.641 -10.844 1 97.44 217 TYR B O 1
ATOM 4394 N N . PHE B 1 218 ? 18 -21.156 -11.719 1 97.44 218 PHE B N 1
ATOM 4395 C CA . PHE B 1 218 ? 18.844 -21.422 -12.875 1 97.44 218 PHE B CA 1
ATOM 4396 C C . PHE B 1 218 ? 18.969 -20.172 -13.742 1 97.44 218 PHE B C 1
ATOM 4398 O O . PHE B 1 218 ? 20.078 -19.828 -14.195 1 97.44 218 PHE B O 1
ATOM 4405 N N . PHE B 1 219 ? 17.906 -19.469 -14 1 97.62 219 PHE B N 1
ATOM 4406 C CA . PHE B 1 219 ? 17.875 -18.266 -14.828 1 97.62 219 PHE B CA 1
ATOM 4407 C C . PHE B 1 219 ? 18.781 -17.203 -14.242 1 97.62 219 PHE B C 1
ATOM 4409 O O . PHE B 1 219 ? 19.609 -16.609 -14.953 1 97.62 219 PHE B O 1
ATOM 4416 N N . MET B 1 220 ? 18.703 -16.969 -12.898 1 96.69 220 MET B N 1
ATOM 4417 C CA . MET B 1 220 ? 19.406 -15.875 -12.234 1 96.69 220 MET B CA 1
ATOM 4418 C C . MET B 1 220 ? 20.891 -16.156 -12.125 1 96.69 220 MET B C 1
ATOM 4420 O O . MET B 1 220 ? 21.719 -15.25 -12.195 1 96.69 220 MET B O 1
ATOM 4424 N N . TRP B 1 221 ? 21.312 -17.516 -12.07 1 95.81 221 TRP B N 1
ATOM 4425 C CA . TRP B 1 221 ? 22.703 -17.781 -11.742 1 95.81 221 TRP B CA 1
ATOM 4426 C C . TRP B 1 221 ? 23.406 -18.484 -12.898 1 95.81 221 TRP B C 1
ATOM 4428 O O . TRP B 1 221 ? 24.641 -18.562 -12.93 1 95.81 221 TRP B O 1
ATOM 4438 N N . LYS B 1 222 ? 22.656 -18.969 -13.828 1 97 222 LYS B N 1
ATOM 4439 C CA . LYS B 1 222 ? 23.312 -19.781 -14.844 1 97 222 LYS B CA 1
ATOM 4440 C C . LYS B 1 222 ? 23.109 -19.203 -16.234 1 97 222 LYS B C 1
ATOM 4442 O O . LYS B 1 222 ? 23.594 -19.75 -17.234 1 97 222 LYS B O 1
ATOM 4447 N N . THR B 1 223 ? 22.422 -18.094 -16.359 1 97.62 223 THR B N 1
ATOM 4448 C CA . THR B 1 223 ? 22.219 -17.484 -17.672 1 97.62 223 THR B CA 1
ATOM 4449 C C . THR B 1 223 ? 22.859 -16.109 -17.734 1 97.62 223 THR B C 1
ATOM 4451 O O . THR B 1 223 ? 23.188 -15.523 -16.688 1 97.62 223 THR B O 1
ATOM 4454 N N . THR B 1 224 ? 23.047 -15.586 -18.922 1 97.31 224 THR B N 1
ATOM 4455 C CA . THR B 1 224 ? 23.625 -14.266 -19.141 1 97.31 224 THR B CA 1
ATOM 4456 C C . THR B 1 224 ? 22.672 -13.164 -18.688 1 97.31 224 THR B C 1
ATOM 4458 O O . THR B 1 224 ? 23.109 -12.188 -18.062 1 97.31 224 THR B O 1
ATOM 4461 N N . SER B 1 225 ? 21.406 -13.367 -19 1 97.44 225 SER B N 1
ATOM 4462 C CA . SER B 1 225 ? 20.406 -12.375 -18.578 1 97.44 225 SER B CA 1
ATOM 4463 C C . SER B 1 225 ? 20.344 -12.266 -17.062 1 97.44 225 SER B C 1
ATOM 4465 O O . SER B 1 225 ? 20.219 -11.164 -16.516 1 97.44 225 SER B O 1
ATOM 4467 N N . GLY B 1 226 ? 20.406 -13.414 -16.453 1 97.56 226 GLY B N 1
ATOM 4468 C CA . GLY B 1 226 ? 20.422 -13.414 -15 1 97.56 226 GLY B CA 1
ATOM 4469 C C . GLY B 1 226 ? 21.641 -12.727 -14.422 1 97.56 226 GLY B C 1
ATOM 4470 O O . GLY B 1 226 ? 21.547 -11.992 -13.438 1 97.56 226 GLY B O 1
ATOM 4471 N N . TYR B 1 227 ? 22.75 -12.938 -15.094 1 96.81 227 TYR B N 1
ATOM 4472 C CA . TYR B 1 227 ? 23.984 -12.273 -14.688 1 96.81 227 TYR B CA 1
ATOM 4473 C C . TYR B 1 227 ? 23.859 -10.758 -14.82 1 96.81 227 TYR B C 1
ATOM 4475 O O . TYR B 1 227 ? 24.281 -10.016 -13.938 1 96.81 227 TYR B O 1
ATOM 4483 N N . GLU B 1 228 ? 23.281 -10.383 -15.875 1 97.81 228 GLU B N 1
ATOM 4484 C CA . GLU B 1 228 ? 23.109 -8.953 -16.109 1 97.81 228 GLU B CA 1
ATOM 4485 C C . GLU B 1 228 ? 22.203 -8.328 -15.047 1 97.81 228 GLU B C 1
ATOM 4487 O O . GLU B 1 228 ? 22.469 -7.227 -14.562 1 97.81 228 GLU B O 1
ATOM 4492 N N . LEU B 1 229 ? 21.156 -9.008 -14.711 1 97.56 229 LEU B N 1
ATOM 4493 C CA . LEU B 1 229 ? 20.234 -8.516 -13.695 1 97.56 229 LEU B CA 1
ATOM 4494 C C . LEU B 1 229 ? 20.953 -8.352 -12.352 1 97.56 229 LEU B C 1
ATOM 4496 O O . LEU B 1 229 ? 20.812 -7.32 -11.695 1 97.56 229 LEU B O 1
ATOM 4500 N N . ARG B 1 230 ? 21.734 -9.32 -12.016 1 96.12 230 ARG B N 1
ATOM 4501 C CA . ARG B 1 230 ? 22.438 -9.289 -10.742 1 96.12 230 ARG B CA 1
ATOM 4502 C C . ARG B 1 230 ? 23.516 -8.195 -10.742 1 96.12 230 ARG B C 1
ATOM 4504 O O . ARG B 1 230 ? 23.719 -7.527 -9.727 1 96.12 230 ARG B O 1
ATOM 4511 N N . ALA B 1 231 ? 24.172 -7.992 -11.867 1 95.75 231 ALA B N 1
ATOM 4512 C CA . ALA B 1 231 ? 25.219 -6.98 -11.984 1 95.75 231 ALA B CA 1
ATOM 4513 C C . ALA B 1 231 ? 24.656 -5.578 -11.812 1 95.75 231 ALA B C 1
ATOM 4515 O O . ALA B 1 231 ? 25.234 -4.746 -11.117 1 95.75 231 ALA B O 1
ATOM 4516 N N . VAL B 1 232 ? 23.5 -5.414 -12.461 1 94.88 232 VAL B N 1
ATOM 4517 C CA . VAL B 1 232 ? 22.859 -4.109 -12.336 1 94.88 232 VAL B CA 1
ATOM 4518 C C . VAL B 1 232 ? 22.438 -3.877 -10.891 1 94.88 232 VAL B C 1
ATOM 4520 O O . VAL B 1 232 ? 22.516 -2.756 -10.383 1 94.88 232 VAL B O 1
ATOM 4523 N N . GLY B 1 233 ? 21.984 -4.945 -10.266 1 92.56 233 GLY B N 1
ATOM 4524 C CA . GLY B 1 233 ? 21.578 -4.84 -8.875 1 92.56 233 GLY B CA 1
ATOM 4525 C C . GLY B 1 233 ? 22.719 -4.512 -7.938 1 92.56 233 GLY B C 1
ATOM 4526 O O . GLY B 1 233 ? 22.531 -3.811 -6.941 1 92.56 233 GLY B O 1
ATOM 4527 N N . LEU B 1 234 ? 23.875 -4.957 -8.273 1 89.75 234 LEU B N 1
ATOM 4528 C CA . LEU B 1 234 ? 25.047 -4.727 -7.438 1 89.75 234 LEU B CA 1
ATOM 4529 C C . LEU B 1 234 ? 25.578 -3.312 -7.637 1 89.75 234 LEU B C 1
ATOM 4531 O O . LEU B 1 234 ? 25.906 -2.621 -6.664 1 89.75 234 LEU B O 1
ATOM 4535 N N . SER B 1 235 ? 25.766 -2.971 -8.922 1 91.5 235 SER B N 1
ATOM 4536 C CA . SER B 1 235 ? 26.234 -1.63 -9.242 1 91.5 235 SER B CA 1
ATOM 4537 C C . SER B 1 235 ? 25.812 -1.217 -10.648 1 91.5 235 SER B C 1
ATOM 4539 O O . SER B 1 235 ? 26.453 -1.606 -11.633 1 91.5 235 SER B O 1
ATOM 4541 N N . PRO B 1 236 ? 24.812 -0.396 -10.633 1 90.31 236 PRO B N 1
ATOM 4542 C CA . PRO B 1 236 ? 24.328 0.013 -11.953 1 90.31 236 PRO B CA 1
ATOM 4543 C C . PRO B 1 236 ? 25.422 0.674 -12.797 1 90.31 236 PRO B C 1
ATOM 4545 O O . PRO B 1 236 ? 25.562 0.364 -13.977 1 90.31 236 PRO B O 1
ATOM 4548 N N . LEU B 1 237 ? 26.203 1.518 -12.203 1 88.94 237 LEU B N 1
ATOM 4549 C CA . LEU B 1 237 ? 27.234 2.25 -12.93 1 88.94 237 LEU B CA 1
ATOM 4550 C C . LEU B 1 237 ? 28.328 1.306 -13.43 1 88.94 237 LEU B C 1
ATOM 4552 O O . LEU B 1 237 ? 28.781 1.419 -14.57 1 88.94 237 LEU B O 1
ATOM 4556 N N . ALA B 1 238 ? 28.75 0.448 -12.57 1 91.38 238 ALA B N 1
ATOM 4557 C CA . ALA B 1 238 ? 29.75 -0.534 -12.961 1 91.38 238 ALA B CA 1
ATOM 4558 C C . ALA B 1 238 ? 29.234 -1.438 -14.078 1 91.38 238 ALA B C 1
ATOM 4560 O O . ALA B 1 238 ? 29.969 -1.787 -15 1 91.38 238 ALA B O 1
ATOM 4561 N N . ALA B 1 239 ? 27.984 -1.753 -13.938 1 93.75 239 ALA B N 1
ATOM 4562 C CA . ALA B 1 239 ? 27.375 -2.592 -14.969 1 93.75 239 ALA B CA 1
ATOM 4563 C C . ALA B 1 239 ? 27.359 -1.877 -16.312 1 93.75 239 ALA B C 1
ATOM 4565 O O . ALA B 1 239 ? 27.672 -2.477 -17.344 1 93.75 239 ALA B O 1
ATOM 4566 N N . GLU B 1 240 ? 27 -0.661 -16.281 1 93.25 240 GLU B N 1
ATOM 4567 C CA . GLU B 1 240 ? 26.938 0.114 -17.516 1 93.25 240 GLU B CA 1
ATOM 4568 C C . GLU B 1 240 ? 28.328 0.241 -18.156 1 93.25 240 GLU B C 1
ATOM 4570 O O . GLU B 1 240 ? 28.453 0.189 -19.375 1 93.25 240 GLU B O 1
ATOM 4575 N N . TYR B 1 241 ? 29.297 0.456 -17.312 1 93.31 241 TYR B N 1
ATOM 4576 C CA . TYR B 1 241 ? 30.672 0.519 -17.797 1 93.31 241 TYR B CA 1
ATOM 4577 C C . TYR B 1 241 ? 31.078 -0.792 -18.469 1 93.31 241 TYR B C 1
ATOM 4579 O O . TYR B 1 241 ? 31.891 -0.801 -19.391 1 93.31 241 TYR B O 1
ATOM 4587 N N . GLY B 1 242 ? 30.531 -1.856 -18.047 1 95.06 242 GLY B N 1
ATOM 4588 C CA . GLY B 1 242 ? 30.797 -3.17 -18.609 1 95.06 242 GLY B CA 1
ATOM 4589 C C . GLY B 1 242 ? 29.953 -3.486 -19.828 1 95.06 242 GLY B C 1
ATOM 4590 O O . GLY B 1 242 ? 30.031 -4.586 -20.391 1 95.06 242 GLY B O 1
ATOM 4591 N N . GLY B 1 243 ? 29.062 -2.584 -20.234 1 95.75 243 GLY B N 1
ATOM 4592 C CA . GLY B 1 243 ? 28.281 -2.748 -21.453 1 95.75 243 GLY B CA 1
ATOM 4593 C C . GLY B 1 243 ? 26.875 -3.26 -21.219 1 95.75 243 GLY B C 1
ATOM 4594 O O . GLY B 1 243 ? 26.172 -3.609 -22.156 1 95.75 243 GLY B O 1
ATOM 4595 N N . ILE B 1 244 ? 26.547 -3.297 -20 1 96.94 244 ILE B N 1
ATOM 4596 C CA . ILE B 1 244 ? 25.234 -3.807 -19.656 1 96.94 244 ILE B CA 1
ATOM 4597 C C . ILE B 1 244 ? 24.234 -2.652 -19.594 1 96.94 244 ILE B C 1
ATOM 4599 O O . ILE B 1 244 ? 24.484 -1.651 -18.906 1 96.94 244 ILE B O 1
ATOM 4603 N N . SER B 1 245 ? 23.125 -2.814 -20.266 1 97.12 245 SER B N 1
ATOM 4604 C CA . SER B 1 245 ? 22.109 -1.754 -20.297 1 97.12 245 SER B CA 1
ATOM 4605 C C . SER B 1 245 ? 21.281 -1.75 -19.016 1 97.12 245 SER B C 1
ATOM 4607 O O . SER B 1 245 ? 20.562 -2.713 -18.734 1 97.12 245 SER B O 1
ATOM 4609 N N . ILE B 1 246 ? 21.328 -0.686 -18.391 1 96.19 246 ILE B N 1
ATOM 4610 C CA . ILE B 1 246 ? 20.578 -0.545 -17.156 1 96.19 246 ILE B CA 1
ATOM 4611 C C . ILE B 1 246 ? 19.078 -0.506 -17.469 1 96.19 246 ILE B C 1
ATOM 4613 O O . ILE B 1 246 ? 18.281 -1.2 -16.828 1 96.19 246 ILE B O 1
ATOM 4617 N N . LYS B 1 247 ? 18.672 0.236 -18.484 1 96.38 247 LYS B N 1
ATOM 4618 C CA . LYS B 1 247 ? 17.281 0.44 -18.844 1 96.38 247 LYS B CA 1
ATOM 4619 C C . LYS B 1 247 ? 16.609 -0.876 -19.234 1 96.38 247 LYS B C 1
ATOM 4621 O O . LYS B 1 247 ? 15.523 -1.199 -18.75 1 96.38 247 LYS B O 1
ATOM 4626 N N . LYS B 1 248 ? 17.266 -1.593 -20 1 97.38 248 LYS B N 1
ATOM 4627 C CA . LYS B 1 248 ? 16.734 -2.871 -20.453 1 97.38 248 LYS B CA 1
ATOM 4628 C C . LYS B 1 248 ? 16.547 -3.838 -19.297 1 97.38 248 LYS B C 1
ATOM 4630 O O . LYS B 1 248 ? 15.547 -4.547 -19.219 1 97.38 248 LYS B O 1
ATOM 4635 N N . ASN B 1 249 ? 17.531 -3.848 -18.422 1 97.81 249 ASN B N 1
ATOM 4636 C CA . ASN B 1 249 ? 17.484 -4.797 -17.312 1 97.81 249 ASN B CA 1
ATOM 4637 C C . ASN B 1 249 ? 16.469 -4.391 -16.25 1 97.81 249 ASN B C 1
ATOM 4639 O O . ASN B 1 249 ? 15.891 -5.246 -15.586 1 97.81 249 ASN B O 1
ATOM 4643 N N . ILE B 1 250 ? 16.219 -3.1 -16.141 1 97 250 ILE B N 1
ATOM 4644 C CA . ILE B 1 250 ? 15.156 -2.633 -15.273 1 97 250 ILE B CA 1
ATOM 4645 C C . ILE B 1 250 ? 13.812 -3.152 -15.781 1 97 250 ILE B C 1
ATOM 4647 O O . ILE B 1 250 ? 13.039 -3.738 -15.023 1 97 250 ILE B O 1
ATOM 4651 N N . ILE B 1 251 ? 13.602 -2.988 -17.031 1 97.88 251 ILE B N 1
ATOM 4652 C CA . ILE B 1 251 ? 12.336 -3.408 -17.641 1 97.88 251 ILE B CA 1
ATOM 4653 C C . ILE B 1 251 ? 12.203 -4.926 -17.547 1 97.88 251 ILE B C 1
ATOM 4655 O O . ILE B 1 251 ? 11.156 -5.449 -17.156 1 97.88 251 ILE B O 1
ATOM 4659 N N . LEU B 1 252 ? 13.234 -5.574 -17.875 1 98.31 252 LEU B N 1
ATOM 4660 C CA . LEU B 1 252 ? 13.219 -7.035 -17.859 1 98.31 252 LEU B CA 1
ATOM 4661 C C . LEU B 1 252 ? 12.938 -7.57 -16.453 1 98.31 252 LEU B C 1
ATOM 4663 O O . LEU B 1 252 ? 12.117 -8.477 -16.297 1 98.31 252 LEU B O 1
ATOM 4667 N N . ALA B 1 253 ? 13.633 -7.023 -15.469 1 98.31 253 ALA B N 1
ATOM 4668 C CA . ALA B 1 253 ? 13.438 -7.453 -14.086 1 98.31 253 ALA B CA 1
ATOM 4669 C C . ALA B 1 253 ? 11.992 -7.258 -13.641 1 98.31 253 ALA B C 1
ATOM 4671 O O . ALA B 1 253 ? 11.398 -8.141 -13.023 1 98.31 253 ALA B O 1
ATOM 4672 N N . MET B 1 254 ? 11.461 -6.152 -14.039 1 98.44 254 MET B N 1
ATOM 4673 C CA . MET B 1 254 ? 10.094 -5.836 -13.648 1 98.44 254 MET B CA 1
ATOM 4674 C C . MET B 1 254 ? 9.102 -6.758 -14.352 1 98.44 254 MET B C 1
ATOM 4676 O O . MET B 1 254 ? 8.164 -7.266 -13.719 1 98.44 254 MET B O 1
ATOM 4680 N N . VAL B 1 255 ? 9.328 -7.004 -15.578 1 98.69 255 VAL B N 1
ATOM 4681 C CA . VAL B 1 255 ? 8.43 -7.852 -16.359 1 98.69 255 VAL B CA 1
ATOM 4682 C C . VAL B 1 255 ? 8.477 -9.281 -15.82 1 98.69 255 VAL B C 1
ATOM 4684 O O . VAL B 1 255 ? 7.438 -9.922 -15.664 1 98.69 255 VAL B O 1
ATOM 4687 N N . ILE B 1 256 ? 9.641 -9.758 -15.539 1 98.75 256 ILE B N 1
ATOM 4688 C CA . ILE B 1 256 ? 9.781 -11.109 -15 1 98.75 256 ILE B CA 1
ATOM 4689 C C . ILE B 1 256 ? 9.117 -11.188 -13.633 1 98.75 256 ILE B C 1
ATOM 4691 O O . ILE B 1 256 ? 8.367 -12.125 -13.352 1 98.75 256 ILE B O 1
ATOM 4695 N N . SER B 1 257 ? 9.398 -10.203 -12.773 1 98.81 257 SER B N 1
ATOM 4696 C CA . SER B 1 257 ? 8.781 -10.133 -11.453 1 98.81 257 SER B CA 1
ATOM 4697 C C . SER B 1 257 ? 7.262 -10.148 -11.555 1 98.81 257 SER B C 1
ATOM 4699 O O . SER B 1 257 ? 6.598 -10.938 -10.875 1 98.81 257 SER B O 1
ATOM 4701 N N . GLY B 1 258 ? 6.746 -9.336 -12.445 1 98.88 258 GLY B N 1
ATOM 4702 C CA . GLY B 1 258 ? 5.309 -9.258 -12.641 1 98.88 258 GLY B CA 1
ATOM 4703 C C . GLY B 1 258 ? 4.719 -10.539 -13.203 1 98.88 258 GLY B C 1
ATOM 4704 O O . GLY B 1 258 ? 3.625 -10.953 -12.812 1 98.88 258 GLY B O 1
ATOM 4705 N N . ALA B 1 259 ? 5.441 -11.133 -14.117 1 98.88 259 ALA B N 1
ATOM 4706 C CA . ALA B 1 259 ? 4.977 -12.383 -14.711 1 98.88 259 ALA B CA 1
ATOM 4707 C C . ALA B 1 259 ? 4.844 -13.477 -13.656 1 98.88 259 ALA B C 1
ATOM 4709 O O . ALA B 1 259 ? 3.848 -14.203 -13.633 1 98.88 259 ALA B O 1
ATOM 4710 N N . ILE B 1 260 ? 5.801 -13.586 -12.805 1 98.88 260 ILE B N 1
ATOM 4711 C CA . ILE B 1 260 ? 5.781 -14.586 -11.742 1 98.88 260 ILE B CA 1
ATOM 4712 C C . ILE B 1 260 ? 4.598 -14.328 -10.812 1 98.88 260 ILE B C 1
ATOM 4714 O O . ILE B 1 260 ? 3.844 -15.242 -10.484 1 98.88 260 ILE B O 1
ATOM 4718 N N . ALA B 1 261 ? 4.434 -13.047 -10.398 1 98.88 261 ALA B N 1
ATOM 4719 C CA . ALA B 1 261 ? 3.311 -12.672 -9.547 1 98.88 261 ALA B CA 1
ATOM 4720 C C . ALA B 1 261 ? 1.979 -12.969 -10.227 1 98.88 261 ALA B C 1
ATOM 4722 O O . ALA B 1 261 ? 1.038 -13.445 -9.594 1 98.88 261 ALA B O 1
ATOM 4723 N N . GLY B 1 262 ? 1.965 -12.672 -11.516 1 98.88 262 GLY B N 1
ATOM 4724 C CA . GLY B 1 262 ? 0.755 -12.914 -12.289 1 98.88 262 GLY B CA 1
ATOM 4725 C C . GLY B 1 262 ? 0.365 -14.383 -12.336 1 98.88 262 GLY B C 1
ATOM 4726 O O . GLY B 1 262 ? -0.816 -14.719 -12.242 1 98.88 262 GLY B O 1
ATOM 4727 N N . ILE B 1 263 ? 1.353 -15.273 -12.5 1 98.88 263 ILE B N 1
ATOM 4728 C CA . ILE B 1 263 ? 1.078 -16.703 -12.445 1 98.88 263 ILE B CA 1
ATOM 4729 C C . ILE B 1 263 ? 0.454 -17.062 -11.102 1 98.88 263 ILE B C 1
ATOM 4731 O O . ILE B 1 263 ? -0.523 -17.812 -11.047 1 98.88 263 ILE B O 1
ATOM 4735 N N . GLY B 1 264 ? 1.046 -16.516 -10.062 1 98.81 264 GLY B N 1
ATOM 4736 C CA . GLY B 1 264 ? 0.503 -16.75 -8.734 1 98.81 264 GLY B CA 1
ATOM 4737 C C . GLY B 1 264 ? -0.957 -16.359 -8.602 1 98.81 264 GLY B C 1
ATOM 4738 O O . GLY B 1 264 ? -1.77 -17.141 -8.094 1 98.81 264 GLY B O 1
ATOM 4739 N N . GLY B 1 265 ? -1.295 -15.172 -9.062 1 98.81 265 GLY B N 1
ATOM 4740 C CA . GLY B 1 265 ? -2.674 -14.711 -9.016 1 98.81 265 GLY B CA 1
ATOM 4741 C C . GLY B 1 265 ? -3.617 -15.57 -9.844 1 98.81 265 GLY B C 1
ATOM 4742 O O . GLY B 1 265 ? -4.719 -15.898 -9.391 1 98.81 265 GLY B O 1
ATOM 4743 N N . ALA B 1 266 ? -3.152 -15.906 -11.023 1 98.81 266 ALA B N 1
ATOM 4744 C CA . ALA B 1 266 ? -3.982 -16.719 -11.914 1 98.81 266 ALA B CA 1
ATOM 4745 C C . ALA B 1 266 ? -4.262 -18.078 -11.305 1 98.81 266 ALA B C 1
ATOM 4747 O O . ALA B 1 266 ? -5.398 -18.562 -11.328 1 98.81 266 ALA B O 1
ATOM 4748 N N . THR B 1 267 ? -3.25 -18.656 -10.758 1 98.38 267 THR B N 1
ATOM 4749 C CA . THR B 1 267 ? -3.41 -20 -10.195 1 98.38 267 THR B CA 1
ATOM 4750 C C . THR B 1 267 ? -4.207 -19.953 -8.891 1 98.38 267 THR B C 1
ATOM 4752 O O . THR B 1 267 ? -4.836 -20.938 -8.508 1 98.38 267 THR B O 1
ATOM 4755 N N . HIS B 1 268 ? -4.152 -18.812 -8.242 1 98.06 268 HIS B N 1
ATOM 4756 C CA . HIS B 1 268 ? -4.965 -18.641 -7.043 1 98.06 268 HIS B CA 1
ATOM 4757 C C . HIS B 1 268 ? -6.453 -18.688 -7.379 1 98.06 268 HIS B C 1
ATOM 4759 O O . HIS B 1 268 ? -7.23 -19.359 -6.688 1 98.06 268 HIS B O 1
ATOM 4765 N N . VAL B 1 269 ? -6.82 -18.062 -8.461 1 98 269 VAL B N 1
ATOM 4766 C CA . VAL B 1 269 ? -8.211 -18.062 -8.891 1 98 269 VAL B CA 1
ATOM 4767 C C . VAL B 1 269 ? -8.586 -19.453 -9.43 1 98 269 VAL B C 1
ATOM 4769 O O . VAL B 1 269 ? -9.633 -20 -9.086 1 98 269 VAL B O 1
ATOM 4772 N N . ALA B 1 270 ? -7.738 -20.062 -10.156 1 98 270 ALA B N 1
ATOM 4773 C CA . ALA B 1 270 ? -8.047 -21.312 -10.836 1 98 270 ALA B CA 1
ATOM 4774 C C . ALA B 1 270 ? -7.945 -22.5 -9.867 1 98 270 ALA B C 1
ATOM 4776 O O . ALA B 1 270 ? -8.508 -23.562 -10.125 1 98 270 ALA B O 1
ATOM 4777 N N . GLY B 1 271 ? -7.273 -22.266 -8.773 1 96.38 271 GLY B N 1
ATOM 4778 C CA . GLY B 1 271 ? -7.012 -23.391 -7.895 1 96.38 271 GLY B CA 1
ATOM 4779 C C . GLY B 1 271 ? -7.758 -23.312 -6.578 1 96.38 271 GLY B C 1
ATOM 4780 O O . GLY B 1 271 ? -7.969 -24.328 -5.91 1 96.38 271 GLY B O 1
ATOM 4781 N N . ILE B 1 272 ? -8.133 -22.109 -6.211 1 94.62 272 ILE B N 1
ATOM 4782 C CA . ILE B 1 272 ? -8.672 -21.953 -4.863 1 94.62 272 ILE B CA 1
ATOM 4783 C C . ILE B 1 272 ? -10.031 -21.281 -4.934 1 94.62 272 ILE B C 1
ATOM 4785 O O . ILE B 1 272 ? -11.039 -21.844 -4.492 1 94.62 272 ILE B O 1
ATOM 4789 N N . GLN B 1 273 ? -10.141 -20.172 -5.586 1 95 273 GLN B N 1
ATOM 4790 C CA . GLN B 1 273 ? -11.359 -19.359 -5.535 1 95 273 GLN B CA 1
ATOM 4791 C C . GLN B 1 273 ? -12.367 -19.828 -6.574 1 95 273 GLN B C 1
ATOM 4793 O O . GLN B 1 273 ? -13.578 -19.797 -6.332 1 95 273 GLN B O 1
ATOM 4798 N N . TYR B 1 274 ? -11.898 -20.141 -7.75 1 96 274 TYR B N 1
ATOM 4799 C CA . TYR B 1 274 ? -12.664 -20.625 -8.891 1 96 274 TYR B CA 1
ATOM 4800 C C . TYR B 1 274 ? -13.586 -19.531 -9.43 1 96 274 TYR B C 1
ATOM 4802 O O . TYR B 1 274 ? -14.43 -19.781 -10.289 1 96 274 TYR B O 1
ATOM 4810 N N . LYS B 1 275 ? -13.5 -18.359 -8.922 1 95.62 275 LYS B N 1
ATOM 4811 C CA . LYS B 1 275 ? -14.227 -17.156 -9.352 1 95.62 275 LYS B CA 1
ATOM 4812 C C . LYS B 1 275 ? -13.531 -15.891 -8.867 1 95.62 275 LYS B C 1
ATOM 4814 O O . LYS B 1 275 ? -12.625 -15.953 -8.031 1 95.62 275 LYS B O 1
ATOM 4819 N N . SER B 1 276 ? -13.883 -14.812 -9.492 1 94.94 276 SER B N 1
ATOM 4820 C CA . SER B 1 276 ? -13.414 -13.516 -9 1 94.94 276 SER B CA 1
ATOM 4821 C C . SER B 1 276 ? -14.328 -12.969 -7.91 1 94.94 276 SER B C 1
ATOM 4823 O O . SER B 1 276 ? -15.547 -12.938 -8.078 1 94.94 276 SER B O 1
ATOM 4825 N N . ILE B 1 277 ? -13.773 -12.633 -6.848 1 94.62 277 ILE B N 1
ATOM 4826 C CA . ILE B 1 277 ? -14.523 -12.07 -5.727 1 94.62 277 ILE B CA 1
ATOM 4827 C C . ILE B 1 277 ? -14.156 -10.602 -5.539 1 94.62 277 ILE B C 1
ATOM 4829 O O . ILE B 1 277 ? -12.992 -10.227 -5.688 1 94.62 277 ILE B O 1
ATOM 4833 N N . GLN B 1 278 ? -15.172 -9.82 -5.234 1 92.25 278 GLN B N 1
ATOM 4834 C CA . GLN B 1 278 ? -14.898 -8.414 -4.957 1 92.25 278 GLN B CA 1
ATOM 4835 C C . GLN B 1 278 ? -13.945 -8.266 -3.779 1 92.25 278 GLN B C 1
ATOM 4837 O O . GLN B 1 278 ? -14.133 -8.883 -2.73 1 92.25 278 GLN B O 1
ATOM 4842 N N . LEU B 1 279 ? -12.945 -7.453 -4.012 1 92.19 279 LEU B N 1
ATOM 4843 C CA . LEU B 1 279 ? -11.953 -7.227 -2.967 1 92.19 279 LEU B CA 1
ATOM 4844 C C . LEU B 1 279 ? -12.289 -5.98 -2.156 1 92.19 279 LEU B C 1
ATOM 4846 O O . LEU B 1 279 ? -12.43 -4.891 -2.717 1 92.19 279 LEU B O 1
ATOM 4850 N N . PHE B 1 280 ? -12.352 -6.09 -0.854 1 84.75 280 PHE B N 1
ATOM 4851 C CA . PHE B 1 280 ? -12.555 -4.941 0.025 1 84.75 280 PHE B CA 1
ATOM 4852 C C . PHE B 1 280 ? -11.227 -4.316 0.419 1 84.75 280 PHE B C 1
ATOM 4854 O O . PHE B 1 280 ? -11.188 -3.203 0.952 1 84.75 280 PHE B O 1
ATOM 4861 N N . GLY B 1 281 ? -10.203 -4.984 0.179 1 87.12 281 GLY B N 1
ATOM 4862 C CA . GLY B 1 281 ? -8.812 -4.613 0.401 1 87.12 281 GLY B CA 1
ATOM 4863 C C . GLY B 1 281 ? -7.832 -5.492 -0.348 1 87.12 281 GLY B C 1
ATOM 4864 O O . GLY B 1 281 ? -8.234 -6.43 -1.038 1 87.12 281 GLY B O 1
ATOM 4865 N N . PHE B 1 282 ? -6.641 -5.137 -0.227 1 92.56 282 PHE B N 1
ATOM 4866 C CA . PHE B 1 282 ? -5.613 -5.949 -0.864 1 92.56 282 PHE B CA 1
ATOM 4867 C C . PHE B 1 282 ? -5.562 -7.34 -0.24 1 92.56 282 PHE B C 1
ATOM 4869 O O . PHE B 1 282 ? -5.727 -7.488 0.973 1 92.56 282 PHE B O 1
ATOM 4876 N N . PRO B 1 283 ? -5.344 -8.344 -1.075 1 93.62 283 PRO B N 1
ATOM 4877 C CA . PRO B 1 283 ? -5.145 -9.68 -0.507 1 93.62 283 PRO B CA 1
ATOM 4878 C C . PRO B 1 283 ? -3.857 -9.789 0.307 1 93.62 283 PRO B C 1
ATOM 4880 O O . PRO B 1 283 ? -3.705 -10.711 1.11 1 93.62 283 PRO B O 1
ATOM 4883 N N . ASN B 1 284 ? -2.852 -8.922 0.026 1 91.62 284 ASN B N 1
ATOM 4884 C CA . ASN B 1 284 ? -1.63 -8.734 0.802 1 91.62 284 ASN B CA 1
ATOM 4885 C C . ASN B 1 284 ? -0.623 -9.852 0.54 1 91.62 284 ASN B C 1
ATOM 4887 O O . ASN B 1 284 ? 0.366 -9.984 1.263 1 91.62 284 ASN B O 1
ATOM 4891 N N . PHE B 1 285 ? -0.879 -10.719 -0.457 1 95.62 285 PHE B N 1
ATOM 4892 C CA . PHE B 1 285 ? 0.108 -11.734 -0.811 1 95.62 285 PHE B CA 1
ATOM 4893 C C . PHE B 1 285 ? 1.388 -11.086 -1.328 1 95.62 285 PHE B C 1
ATOM 4895 O O . PHE B 1 285 ? 2.49 -11.547 -1.023 1 95.62 285 PHE B O 1
ATOM 4902 N N . GLY B 1 286 ? 1.154 -10.07 -2.1 1 95.5 286 GLY B N 1
ATOM 4903 C CA . GLY B 1 286 ? 2.305 -9.359 -2.633 1 95.5 286 GLY B CA 1
ATOM 4904 C C . GLY B 1 286 ? 3.125 -8.664 -1.562 1 95.5 286 GLY B C 1
ATOM 4905 O O . GLY B 1 286 ? 4.355 -8.695 -1.597 1 95.5 286 GLY B O 1
ATOM 4906 N N . PHE B 1 287 ? 2.477 -8.055 -0.649 1 91 287 PHE B N 1
ATOM 4907 C CA . PHE B 1 287 ? 3.172 -7.344 0.42 1 91 287 PHE B CA 1
ATOM 4908 C C . PHE B 1 287 ? 3.889 -8.328 1.34 1 91 287 PHE B C 1
ATOM 4910 O O . PHE B 1 287 ? 5.035 -8.094 1.729 1 91 287 PHE B O 1
ATOM 4917 N N . THR B 1 288 ? 3.182 -9.406 1.678 1 91.19 288 THR B N 1
ATOM 4918 C CA . THR B 1 288 ? 3.844 -10.43 2.471 1 91.19 288 THR B CA 1
ATOM 4919 C C . THR B 1 288 ? 5.008 -11.047 1.698 1 91.19 288 THR B C 1
ATOM 4921 O O . THR B 1 288 ? 6.004 -11.461 2.291 1 91.19 288 THR B O 1
ATOM 4924 N N . GLY B 1 289 ? 4.828 -11.062 0.417 1 94.56 289 GLY B N 1
ATOM 4925 C CA . GLY B 1 289 ? 5.906 -11.562 -0.427 1 94.56 289 GLY B CA 1
ATOM 4926 C C . GLY B 1 289 ? 7.191 -10.766 -0.28 1 94.56 289 GLY B C 1
ATOM 4927 O O . GLY B 1 289 ? 8.281 -11.312 -0.465 1 94.56 289 GLY B O 1
ATOM 4928 N N . ILE B 1 290 ? 7.07 -9.531 -0.011 1 90.56 290 ILE B N 1
ATOM 4929 C CA . ILE B 1 290 ? 8.25 -8.711 0.244 1 90.56 290 ILE B CA 1
ATOM 4930 C C . ILE B 1 290 ? 9.031 -9.281 1.432 1 90.56 290 ILE B C 1
ATOM 4932 O O . ILE B 1 290 ? 10.25 -9.445 1.365 1 90.56 290 ILE B O 1
ATOM 4936 N N . ALA B 1 291 ? 8.25 -9.609 2.436 1 87.38 291 ALA B N 1
ATOM 4937 C CA . ALA B 1 291 ? 8.859 -10.188 3.631 1 87.38 291 ALA B CA 1
ATOM 4938 C C . ALA B 1 291 ? 9.539 -11.516 3.314 1 87.38 291 ALA B C 1
ATOM 4940 O O . ALA B 1 291 ? 10.648 -11.781 3.783 1 87.38 291 ALA B O 1
ATOM 4941 N N . VAL B 1 292 ? 8.859 -12.266 2.586 1 93.75 292 VAL B N 1
ATOM 4942 C CA . VAL B 1 292 ? 9.367 -13.578 2.207 1 93.75 292 VAL B CA 1
ATOM 4943 C C . VAL B 1 292 ? 10.695 -13.422 1.468 1 93.75 292 VAL B C 1
ATOM 4945 O O . VAL B 1 292 ? 11.672 -14.117 1.771 1 93.75 292 VAL B O 1
ATOM 4948 N N . ALA B 1 293 ? 10.742 -12.508 0.548 1 94.69 293 ALA B N 1
ATOM 4949 C CA . ALA B 1 293 ? 11.938 -12.305 -0.263 1 94.69 293 ALA B CA 1
ATOM 4950 C C . ALA B 1 293 ? 13.078 -11.734 0.575 1 94.69 293 ALA B C 1
ATOM 4952 O O . ALA B 1 293 ? 14.234 -12.133 0.41 1 94.69 293 ALA B O 1
ATOM 4953 N N . LEU B 1 294 ? 12.742 -10.82 1.469 1 87.38 294 LEU B N 1
ATOM 4954 C CA . LEU B 1 294 ? 13.766 -10.211 2.305 1 87.38 294 LEU B CA 1
ATOM 4955 C C . LEU B 1 294 ? 14.383 -11.242 3.25 1 87.38 294 LEU B C 1
ATOM 4957 O O . LEU B 1 294 ? 15.602 -11.273 3.428 1 87.38 294 LEU B O 1
ATOM 4961 N N . LEU B 1 295 ? 13.508 -12 3.801 1 88.81 295 LEU B N 1
ATOM 4962 C CA . LEU B 1 295 ? 13.992 -13.031 4.707 1 88.81 295 LEU B CA 1
ATOM 4963 C C . LEU B 1 295 ? 14.852 -14.047 3.965 1 88.81 295 LEU B C 1
ATOM 4965 O O . LEU B 1 295 ? 15.82 -14.578 4.523 1 88.81 295 LEU B O 1
ATOM 4969 N N . ALA B 1 296 ? 14.484 -14.281 2.738 1 92.62 296 ALA B N 1
ATOM 4970 C CA . ALA B 1 296 ? 15.211 -15.227 1.896 1 92.62 296 ALA B CA 1
ATOM 4971 C C . ALA B 1 296 ? 16.453 -14.594 1.298 1 92.62 296 ALA B C 1
ATOM 4973 O O . ALA B 1 296 ? 17.188 -15.234 0.54 1 92.62 296 ALA B O 1
ATOM 4974 N N . LYS B 1 297 ? 16.641 -13.336 1.599 1 88.56 297 LYS B N 1
ATOM 4975 C CA . LYS B 1 297 ? 17.766 -12.594 1.038 1 88.56 297 LYS B CA 1
ATOM 4976 C C . LYS B 1 297 ? 17.766 -12.664 -0.486 1 88.56 297 LYS B C 1
ATOM 4978 O O . LYS B 1 297 ? 18.828 -12.844 -1.102 1 88.56 297 LYS B O 1
ATOM 4983 N N . SER B 1 298 ? 16.625 -12.742 -1.078 1 92.38 298 SER B N 1
ATOM 4984 C CA . SER B 1 298 ? 16.375 -12.711 -2.516 1 92.38 298 SER B CA 1
ATOM 4985 C C . SER B 1 298 ? 16.922 -13.961 -3.199 1 92.38 298 SER B C 1
ATOM 4987 O O . SER B 1 298 ? 17.266 -13.93 -4.383 1 92.38 298 SER B O 1
ATOM 4989 N N . ASN B 1 299 ? 17.125 -15 -2.455 1 94.12 299 ASN B N 1
ATOM 4990 C CA . ASN B 1 299 ? 17.5 -16.297 -3.012 1 94.12 299 ASN B CA 1
ATOM 4991 C C . ASN B 1 299 ? 16.266 -17.156 -3.299 1 94.12 299 ASN B C 1
ATOM 4993 O O . ASN B 1 299 ? 15.461 -17.406 -2.406 1 94.12 299 ASN B O 1
ATOM 4997 N N . PRO B 1 300 ? 16.219 -17.562 -4.52 1 97.44 300 PRO B N 1
ATOM 4998 C CA . PRO B 1 300 ? 15.023 -18.344 -4.871 1 97.44 300 PRO B CA 1
ATOM 4999 C C . PRO B 1 300 ? 14.836 -19.562 -3.979 1 97.44 300 PRO B C 1
ATOM 5001 O O . PRO B 1 300 ? 13.711 -19.891 -3.592 1 97.44 300 PRO B O 1
ATOM 5004 N N . ILE B 1 301 ? 15.844 -20.219 -3.625 1 96.25 301 ILE B N 1
ATOM 5005 C CA . ILE B 1 301 ? 15.742 -21.406 -2.779 1 96.25 301 ILE B CA 1
ATOM 5006 C C . ILE B 1 301 ? 15.305 -21 -1.375 1 96.25 301 ILE B C 1
ATOM 5008 O O . ILE B 1 301 ? 14.508 -21.703 -0.744 1 96.25 301 ILE B O 1
ATOM 5012 N N . GLY B 1 302 ? 15.836 -19.875 -0.872 1 95.62 302 GLY B N 1
ATOM 5013 C CA . GLY B 1 302 ? 15.43 -19.359 0.425 1 95.62 302 GLY B CA 1
ATOM 5014 C C . GLY B 1 302 ? 13.953 -19.016 0.489 1 95.62 302 GLY B C 1
ATOM 5015 O O . GLY B 1 302 ? 13.344 -19.078 1.559 1 95.62 302 GLY B O 1
ATOM 5016 N N . VAL B 1 303 ? 13.383 -18.672 -0.638 1 97.88 303 VAL B N 1
ATOM 5017 C CA . VAL B 1 303 ? 11.984 -18.281 -0.728 1 97.88 303 VAL B CA 1
ATOM 5018 C C . VAL B 1 303 ? 11.094 -19.453 -0.301 1 97.88 303 VAL B C 1
ATOM 5020 O O . VAL B 1 303 ? 10.039 -19.25 0.303 1 97.88 303 VAL B O 1
ATOM 5023 N N . ILE B 1 304 ? 11.562 -20.688 -0.609 1 98.25 304 ILE B N 1
ATOM 5024 C CA . ILE B 1 304 ? 10.789 -21.859 -0.23 1 98.25 304 ILE B CA 1
ATOM 5025 C C . ILE B 1 304 ? 10.625 -21.906 1.288 1 98.25 304 ILE B C 1
ATOM 5027 O O . ILE B 1 304 ? 9.508 -22.016 1.799 1 98.25 304 ILE B O 1
ATOM 5031 N N . PHE B 1 305 ? 11.672 -21.688 2.029 1 96.06 305 PHE B N 1
ATOM 5032 C CA . PHE B 1 305 ? 11.656 -21.781 3.484 1 96.06 305 PHE B CA 1
ATOM 5033 C C . PHE B 1 305 ? 10.914 -20.594 4.102 1 96.06 305 PHE B C 1
ATOM 5035 O O . PHE B 1 305 ? 10.148 -20.766 5.051 1 96.06 305 PHE B O 1
ATOM 5042 N N . SER B 1 306 ? 11.203 -19.438 3.553 1 96.31 306 SER B N 1
ATOM 5043 C CA . SER B 1 306 ? 10.516 -18.25 4.055 1 96.31 306 SER B CA 1
ATOM 5044 C C . SER B 1 306 ? 9.016 -18.344 3.824 1 96.31 306 SER B C 1
ATOM 5046 O O . SER B 1 306 ? 8.227 -17.922 4.672 1 96.31 306 SER B O 1
ATOM 5048 N N . SER B 1 307 ? 8.633 -18.828 2.643 1 98.12 307 SER B N 1
ATOM 5049 C CA . SER B 1 307 ? 7.211 -18.969 2.348 1 98.12 307 SER B CA 1
ATOM 5050 C C . SER B 1 307 ? 6.547 -19.984 3.285 1 98.12 307 SER B C 1
ATOM 5052 O O . SER B 1 307 ? 5.387 -19.812 3.67 1 98.12 307 SER B O 1
ATOM 5054 N N . ILE B 1 308 ? 7.246 -21.031 3.615 1 97.12 308 ILE B N 1
ATOM 5055 C CA . ILE B 1 308 ? 6.715 -22.016 4.547 1 97.12 308 ILE B CA 1
ATOM 5056 C C . ILE B 1 308 ? 6.5 -21.375 5.914 1 97.12 308 ILE B C 1
ATOM 5058 O O . ILE B 1 308 ? 5.469 -21.594 6.555 1 97.12 308 ILE B O 1
ATOM 5062 N N . LEU B 1 309 ? 7.418 -20.594 6.355 1 94.81 309 LEU B N 1
ATOM 5063 C CA . LEU B 1 309 ? 7.297 -19.922 7.645 1 94.81 309 LEU B CA 1
ATOM 5064 C C . LEU B 1 309 ? 6.059 -19.031 7.68 1 94.81 309 LEU B C 1
ATOM 5066 O O . LEU B 1 309 ? 5.234 -19.156 8.594 1 94.81 309 LEU B O 1
ATOM 5070 N N . PHE B 1 310 ? 5.918 -18.188 6.727 1 95.25 310 PHE B N 1
ATOM 5071 C CA . PHE B 1 310 ? 4.809 -17.25 6.715 1 95.25 310 PHE B CA 1
ATOM 5072 C C . PHE B 1 310 ? 3.49 -17.953 6.438 1 95.25 310 PHE B C 1
ATOM 5074 O O . PHE B 1 310 ? 2.447 -17.578 6.973 1 95.25 310 PHE B O 1
ATOM 5081 N N . GLY B 1 311 ? 3.557 -18.969 5.566 1 96.44 311 GLY B N 1
ATOM 5082 C CA . GLY B 1 311 ? 2.371 -19.781 5.355 1 96.44 311 GLY B CA 1
ATOM 5083 C C . GLY B 1 311 ? 1.912 -20.5 6.609 1 96.44 311 GLY B C 1
ATOM 5084 O O . GLY B 1 311 ? 0.712 -20.594 6.875 1 96.44 311 GLY B O 1
ATOM 5085 N N . ALA B 1 312 ? 2.834 -20.969 7.34 1 95.62 312 ALA B N 1
ATOM 5086 C CA . ALA B 1 312 ? 2.527 -21.656 8.594 1 95.62 312 ALA B CA 1
ATOM 5087 C C . ALA B 1 312 ? 1.904 -20.688 9.602 1 95.62 312 ALA B C 1
ATOM 5089 O O . ALA B 1 312 ? 0.964 -21.062 10.312 1 95.62 312 ALA B O 1
ATOM 5090 N N . LEU B 1 313 ? 2.449 -19.531 9.633 1 93.5 313 LEU B N 1
ATOM 5091 C CA . LEU B 1 313 ? 1.878 -18.516 10.523 1 93.5 313 LEU B CA 1
ATOM 5092 C C . LEU B 1 313 ? 0.438 -18.203 10.133 1 93.5 313 LEU B C 1
ATOM 5094 O O . LEU B 1 313 ? -0.449 -18.172 10.992 1 93.5 313 LEU B O 1
ATOM 5098 N N . ASP B 1 314 ? 0.187 -18.109 8.875 1 93.94 314 ASP B N 1
ATOM 5099 C CA . ASP B 1 314 ? -1.156 -17.812 8.383 1 93.94 314 ASP B CA 1
ATOM 5100 C C . ASP B 1 314 ? -2.119 -18.953 8.695 1 93.94 314 ASP B C 1
ATOM 5102 O O . ASP B 1 314 ? -3.246 -18.719 9.133 1 93.94 314 ASP B O 1
ATOM 5106 N N . SER B 1 315 ? -1.685 -20.125 8.445 1 94.19 315 SER B N 1
ATOM 5107 C CA . SER B 1 315 ? -2.529 -21.312 8.641 1 94.19 315 SER B CA 1
ATOM 5108 C C . SER B 1 315 ? -2.871 -21.5 10.109 1 94.19 315 SER B C 1
ATOM 5110 O O . SER B 1 315 ? -3.924 -22.062 10.445 1 94.19 315 SER B O 1
ATOM 5112 N N . SER B 1 316 ? -2.055 -21.047 11 1 93.5 316 SER B N 1
ATOM 5113 C CA . SER B 1 316 ? -2.234 -21.281 12.43 1 93.5 316 SER B CA 1
ATOM 5114 C C . SER B 1 316 ? -3.201 -20.266 13.039 1 93.5 316 SER B C 1
ATOM 5116 O O . SER B 1 316 ? -3.557 -20.359 14.219 1 93.5 316 SER B O 1
ATOM 5118 N N . SER B 1 317 ? -3.568 -19.281 12.258 1 90.94 317 SER B N 1
ATOM 5119 C CA . SER B 1 317 ? -4.387 -18.188 12.781 1 90.94 317 SER B CA 1
ATOM 5120 C C . SER B 1 317 ? -5.68 -18.703 13.391 1 90.94 317 SER B C 1
ATOM 5122 O O . SER B 1 317 ? -6.113 -18.234 14.445 1 90.94 317 SER B O 1
ATOM 5124 N N . LEU B 1 318 ? -6.285 -19.734 12.758 1 88 318 LEU B N 1
ATOM 5125 C CA . LEU B 1 318 ? -7.535 -20.281 13.273 1 88 318 LEU B CA 1
ATOM 5126 C C . LEU B 1 318 ? -7.312 -21.016 14.586 1 88 318 LEU B C 1
ATOM 5128 O O . LEU B 1 318 ? -8.094 -20.859 15.531 1 88 318 LEU B O 1
ATOM 5132 N N . THR B 1 319 ? -6.293 -21.797 14.594 1 90.38 319 THR B N 1
ATOM 5133 C CA . THR B 1 319 ? -5.977 -22.516 15.812 1 90.38 319 THR B CA 1
ATOM 5134 C C . THR B 1 319 ? -5.66 -21.562 16.953 1 90.38 319 THR B C 1
ATOM 5136 O O . THR B 1 319 ? -6.043 -21.797 18.109 1 90.38 319 THR B O 1
ATOM 5139 N N . LEU B 1 320 ? -4.957 -20.516 16.656 1 90.12 320 LEU B N 1
ATOM 5140 C CA . LEU B 1 320 ? -4.66 -19.5 17.656 1 90.12 320 LEU B CA 1
ATOM 5141 C C . LEU B 1 320 ? -5.941 -18.875 18.188 1 90.12 320 LEU B C 1
ATOM 5143 O O . LEU B 1 320 ? -6.098 -18.703 19.406 1 90.12 320 LEU B O 1
ATOM 5147 N N . GLN B 1 321 ? -6.793 -18.578 17.266 1 87.81 321 GLN B N 1
ATOM 5148 C CA . GLN B 1 321 ? -8.062 -17.984 17.672 1 87.81 321 GLN B CA 1
ATOM 5149 C C . GLN B 1 321 ? -8.852 -18.922 18.562 1 87.81 321 GLN B C 1
ATOM 5151 O O . GLN B 1 321 ? -9.484 -18.5 19.531 1 87.81 321 GLN B O 1
ATOM 5156 N N . MET B 1 322 ? -8.844 -20.219 18.266 1 90.25 322 MET B N 1
ATOM 5157 C CA . MET B 1 322 ? -9.539 -21.219 19.078 1 90.25 322 MET B CA 1
ATOM 5158 C C . MET B 1 322 ? -8.945 -21.312 20.469 1 90.25 322 MET B C 1
ATOM 5160 O O . MET B 1 322 ? -9.633 -21.703 21.422 1 90.25 322 MET B O 1
ATOM 5164 N N . ASN B 1 323 ? -7.734 -20.922 20.578 1 89.06 323 ASN B N 1
ATOM 5165 C CA . ASN B 1 323 ? -7.066 -20.953 21.875 1 89.06 323 ASN B CA 1
ATOM 5166 C C . ASN B 1 323 ? -7.07 -19.578 22.547 1 89.06 323 ASN B C 1
ATOM 5168 O O . ASN B 1 323 ? -6.223 -19.297 23.391 1 89.06 323 ASN B O 1
ATOM 5172 N N . GLY B 1 324 ? -7.828 -18.719 22.031 1 84.44 324 GLY B N 1
ATOM 5173 C CA . GLY B 1 324 ? -8.039 -17.453 22.688 1 84.44 324 GLY B CA 1
ATOM 5174 C C . GLY B 1 324 ? -7.059 -16.375 22.25 1 84.44 324 GLY B C 1
ATOM 5175 O O . GLY B 1 324 ? -6.969 -15.32 22.875 1 84.44 324 GLY B O 1
ATOM 5176 N N . VAL B 1 325 ? -6.348 -16.641 21.281 1 85.31 325 VAL B N 1
ATOM 5177 C CA . VAL B 1 325 ? -5.375 -15.68 20.781 1 85.31 325 VAL B CA 1
ATOM 5178 C C . VAL B 1 325 ? -5.91 -15.016 19.516 1 85.31 325 VAL B C 1
ATOM 5180 O O . VAL B 1 325 ? -6.195 -15.688 18.516 1 85.31 325 VAL B O 1
ATOM 5183 N N . PRO B 1 326 ? -6.023 -13.711 19.547 1 85.88 326 PRO B N 1
ATOM 5184 C CA . PRO B 1 326 ? -6.523 -13.023 18.344 1 85.88 326 PRO B CA 1
ATOM 5185 C C . PRO B 1 326 ? -5.652 -13.273 17.109 1 85.88 326 PRO B C 1
ATOM 5187 O O . PRO B 1 326 ? -4.426 -13.32 17.219 1 85.88 326 PRO B O 1
ATOM 5190 N N . LYS B 1 327 ? -6.383 -13.406 15.992 1 85.25 327 LYS B N 1
ATOM 5191 C CA . LYS B 1 327 ? -5.691 -13.711 14.742 1 85.25 327 LYS B CA 1
ATOM 5192 C C . LYS B 1 327 ? -4.727 -12.594 14.359 1 85.25 327 LYS B C 1
ATOM 5194 O O . LYS B 1 327 ? -3.729 -12.844 13.68 1 85.25 327 LYS B O 1
ATOM 5199 N N . ASP B 1 328 ? -4.98 -11.398 14.828 1 86.12 328 ASP B N 1
ATOM 5200 C CA . ASP B 1 328 ? -4.184 -10.234 14.469 1 86.12 328 ASP B CA 1
ATOM 5201 C C . ASP B 1 328 ? -2.742 -10.383 14.945 1 86.12 328 ASP B C 1
ATOM 5203 O O . ASP B 1 328 ? -1.828 -9.773 14.391 1 86.12 328 ASP B O 1
ATOM 5207 N N . ILE B 1 329 ? -2.551 -11.195 15.969 1 86.06 329 ILE B N 1
ATOM 5208 C CA . ILE B 1 329 ? -1.213 -11.383 16.516 1 86.06 329 ILE B CA 1
ATOM 5209 C C . ILE B 1 329 ? -0.314 -12.039 15.469 1 86.06 329 ILE B C 1
ATOM 5211 O O . ILE B 1 329 ? 0.874 -11.719 15.375 1 86.06 329 ILE B O 1
ATOM 5215 N N . VAL B 1 330 ? -0.887 -12.922 14.664 1 87.06 330 VAL B N 1
ATOM 5216 C CA . VAL B 1 330 ? -0.135 -13.594 13.609 1 87.06 330 VAL B CA 1
ATOM 5217 C C . VAL B 1 330 ? 0.41 -12.555 12.625 1 87.06 330 VAL B C 1
ATOM 5219 O O . VAL B 1 330 ? 1.591 -12.594 12.273 1 87.06 330 VAL B O 1
ATOM 5222 N N . TYR B 1 331 ? -0.359 -11.594 12.25 1 86.44 331 TYR B N 1
ATOM 5223 C CA . TYR B 1 331 ? 0.027 -10.586 11.273 1 86.44 331 TYR B CA 1
ATOM 5224 C C . TYR B 1 331 ? 0.976 -9.562 11.891 1 86.44 331 TYR B C 1
ATOM 5226 O O . TYR B 1 331 ? 1.858 -9.039 11.211 1 86.44 331 TYR B O 1
ATOM 5234 N N . LEU B 1 332 ? 0.759 -9.352 13.164 1 86.56 332 LEU B N 1
ATOM 5235 C CA . LEU B 1 332 ? 1.694 -8.492 13.883 1 86.56 332 LEU B CA 1
ATOM 5236 C C . LEU B 1 332 ? 3.09 -9.109 13.906 1 86.56 332 LEU B C 1
ATOM 5238 O O . LEU B 1 332 ? 4.082 -8.414 13.68 1 86.56 332 LEU B O 1
ATOM 5242 N N . VAL B 1 333 ? 3.109 -10.375 14.148 1 86.69 333 VAL B N 1
ATOM 5243 C CA . VAL B 1 333 ? 4.383 -11.094 14.156 1 86.69 333 VAL B CA 1
ATOM 5244 C C . VAL B 1 333 ? 5.055 -10.969 12.797 1 86.69 333 VAL B C 1
ATOM 5246 O O . VAL B 1 333 ? 6.25 -10.672 12.703 1 86.69 333 VAL B O 1
ATOM 5249 N N . GLN B 1 334 ? 4.301 -11.164 11.773 1 86.25 334 GLN B N 1
ATOM 5250 C CA . GLN B 1 334 ? 4.836 -11.102 10.414 1 86.25 334 GLN B CA 1
ATOM 5251 C C . GLN B 1 334 ? 5.379 -9.711 10.109 1 86.25 334 GLN B C 1
ATOM 5253 O O . GLN B 1 334 ? 6.477 -9.57 9.562 1 86.25 334 GLN B O 1
ATOM 5258 N N . ALA B 1 335 ? 4.66 -8.727 10.484 1 82.56 335 ALA B N 1
ATOM 5259 C CA . ALA B 1 335 ? 5.074 -7.344 10.242 1 82.56 335 ALA B CA 1
ATOM 5260 C C . ALA B 1 335 ? 6.352 -7.016 11.008 1 82.56 335 ALA B C 1
ATOM 5262 O O . ALA B 1 335 ? 7.234 -6.324 10.484 1 82.56 335 ALA B O 1
ATOM 5263 N N . ILE B 1 336 ? 6.457 -7.492 12.188 1 83.88 336 ILE B N 1
ATOM 5264 C CA . ILE B 1 336 ? 7.625 -7.223 13.016 1 83.88 336 ILE B CA 1
ATOM 5265 C C . ILE B 1 336 ? 8.844 -7.941 12.438 1 83.88 336 ILE B C 1
ATOM 5267 O O . ILE B 1 336 ? 9.953 -7.398 12.438 1 83.88 336 ILE B O 1
ATOM 5271 N N . ILE B 1 337 ? 8.633 -9.18 11.984 1 83.06 337 ILE B N 1
ATOM 5272 C CA . ILE B 1 337 ? 9.727 -9.898 11.336 1 83.06 337 ILE B CA 1
ATOM 5273 C C . ILE B 1 337 ? 10.273 -9.07 10.18 1 83.06 337 ILE B C 1
ATOM 5275 O O . ILE B 1 337 ? 11.484 -8.891 10.055 1 83.06 337 ILE B O 1
ATOM 5279 N N . ILE B 1 338 ? 9.391 -8.555 9.406 1 78.25 338 ILE B N 1
ATOM 5280 C CA . ILE B 1 338 ? 9.781 -7.801 8.219 1 78.25 338 ILE B CA 1
ATOM 5281 C C . ILE B 1 338 ? 10.539 -6.547 8.633 1 78.25 338 ILE B C 1
ATOM 5283 O O . ILE B 1 338 ? 11.547 -6.191 8.016 1 78.25 338 ILE B O 1
ATOM 5287 N N . LEU B 1 339 ? 10.031 -5.891 9.648 1 77.69 339 LEU B N 1
ATOM 5288 C CA . LEU B 1 339 ? 10.664 -4.664 10.125 1 77.69 339 LEU B CA 1
ATOM 5289 C C . LEU B 1 339 ? 12.109 -4.926 10.547 1 77.69 339 LEU B C 1
ATOM 5291 O O . LEU B 1 339 ? 13 -4.137 10.227 1 77.69 339 LEU B O 1
ATOM 5295 N N . PHE B 1 340 ? 12.359 -6.047 11.164 1 79.31 340 PHE B N 1
ATOM 5296 C CA . PHE B 1 340 ? 13.703 -6.371 11.633 1 79.31 340 PHE B CA 1
ATOM 5297 C C . PHE B 1 340 ? 14.594 -6.805 10.477 1 79.31 340 PHE B C 1
ATOM 5299 O O . PHE B 1 340 ? 15.766 -6.418 10.414 1 79.31 340 PHE B O 1
ATOM 5306 N N . VAL B 1 341 ? 14.016 -7.594 9.609 1 78.5 341 VAL B N 1
ATOM 5307 C CA . VAL B 1 341 ? 14.805 -8.094 8.492 1 78.5 341 VAL B CA 1
ATOM 5308 C C . VAL B 1 341 ? 15.133 -6.945 7.535 1 78.5 341 VAL B C 1
ATOM 5310 O O . VAL B 1 341 ? 16.203 -6.918 6.934 1 78.5 341 VAL B O 1
ATOM 5313 N N . ALA B 1 342 ? 14.172 -6.062 7.363 1 72.94 342 ALA B N 1
ATOM 5314 C CA . ALA B 1 342 ? 14.383 -4.914 6.488 1 72.94 342 ALA B CA 1
ATOM 5315 C C . ALA B 1 342 ? 15.492 -4.012 7.023 1 72.94 342 ALA B C 1
ATOM 5317 O O . ALA B 1 342 ? 16.188 -3.34 6.254 1 72.94 342 ALA B O 1
ATOM 5318 N N . GLY B 1 343 ? 15.594 -3.896 8.344 1 69.69 343 GLY B N 1
ATOM 5319 C CA . GLY B 1 343 ? 16.656 -3.104 8.953 1 69.69 343 GLY B CA 1
ATOM 5320 C C . GLY B 1 343 ? 18.047 -3.615 8.641 1 69.69 343 GLY B C 1
ATOM 5321 O O . GLY B 1 343 ? 18.984 -2.834 8.539 1 69.69 343 GLY B O 1
ATOM 5322 N N . ASP B 1 344 ? 18.25 -4.949 8.633 1 61.06 344 ASP B N 1
ATOM 5323 C CA . ASP B 1 344 ? 19.547 -5.566 8.336 1 61.06 344 ASP B CA 1
ATOM 5324 C C . ASP B 1 344 ? 19.859 -5.488 6.844 1 61.06 344 ASP B C 1
ATOM 5326 O O . ASP B 1 344 ? 21.016 -5.273 6.461 1 61.06 344 ASP B O 1
ATOM 5330 N N . GLY B 1 345 ? 18.953 -5.926 6.035 1 54.84 345 GLY B N 1
ATOM 5331 C CA . GLY B 1 345 ? 19.141 -6.203 4.621 1 54.84 345 GLY B CA 1
ATOM 5332 C C . GLY B 1 345 ? 19.594 -4.984 3.83 1 54.84 345 GLY B C 1
ATOM 5333 O O . GLY B 1 345 ? 20.391 -5.105 2.902 1 54.84 345 GLY B O 1
ATOM 5334 N N . ILE B 1 346 ? 18.906 -3.867 4.172 1 49.25 346 ILE B N 1
ATOM 5335 C CA . ILE B 1 346 ? 19.219 -2.748 3.291 1 49.25 346 ILE B CA 1
ATOM 5336 C C . ILE B 1 346 ? 20.625 -2.223 3.6 1 49.25 346 ILE B C 1
ATOM 5338 O O . ILE B 1 346 ? 21.281 -1.637 2.734 1 49.25 346 ILE B O 1
ATOM 5342 N N . TYR B 1 347 ? 21.078 -2.439 4.824 1 45.72 347 TYR B N 1
ATOM 5343 C CA . TYR B 1 347 ? 22.438 -2 5.082 1 45.72 347 TYR B CA 1
ATOM 5344 C C . TYR B 1 347 ? 23.406 -2.568 4.047 1 45.72 347 TYR B C 1
ATOM 5346 O O . TYR B 1 347 ? 24.312 -1.872 3.582 1 45.72 347 TYR B O 1
ATOM 5354 N N . LYS B 1 348 ? 23.266 -3.854 3.801 1 48.03 348 LYS B N 1
ATOM 5355 C CA . LYS B 1 348 ? 24.234 -4.473 2.893 1 48.03 348 LYS B CA 1
ATOM 5356 C C . LYS B 1 348 ? 24.016 -4.008 1.456 1 48.03 348 LYS B C 1
ATOM 5358 O O . LYS B 1 348 ? 24.969 -3.828 0.701 1 48.03 348 LYS B O 1
ATOM 5363 N N . ILE B 1 349 ? 22.812 -3.912 1.122 1 41.88 349 ILE B N 1
ATOM 5364 C CA . ILE B 1 349 ? 22.562 -3.582 -0.275 1 41.88 349 ILE B CA 1
ATOM 5365 C C . ILE B 1 349 ? 23.031 -2.16 -0.565 1 41.88 349 ILE B C 1
ATOM 5367 O O . ILE B 1 349 ? 23.688 -1.912 -1.579 1 41.88 349 ILE B O 1
ATOM 5371 N N . ILE B 1 350 ? 22.656 -1.152 0.389 1 42.16 350 ILE B N 1
ATOM 5372 C CA . ILE B 1 350 ? 23.031 0.238 0.142 1 42.16 350 ILE B CA 1
ATOM 5373 C C . ILE B 1 350 ? 24.422 0.51 0.702 1 42.16 350 ILE B C 1
ATOM 5375 O O . ILE B 1 350 ? 25.188 1.278 0.121 1 42.16 350 ILE B O 1
ATOM 5379 N N . GLY B 1 351 ? 24.812 -0.002 1.771 1 43.19 351 GLY B N 1
ATOM 5380 C CA . GLY B 1 351 ? 26.094 0.3 2.396 1 43.19 351 GLY B CA 1
ATOM 5381 C C . GLY B 1 351 ? 27.281 0.026 1.494 1 43.19 351 GLY B C 1
ATOM 5382 O O . GLY B 1 351 ? 28.266 0.772 1.505 1 43.19 351 GLY B O 1
ATOM 5383 N N . ASP B 1 352 ? 27.281 -1.107 0.89 1 45.44 352 ASP B N 1
ATOM 5384 C CA . ASP B 1 352 ? 28.422 -1.358 0.028 1 45.44 352 ASP B CA 1
ATOM 5385 C C . ASP B 1 352 ? 28.578 -0.268 -1.031 1 45.44 352 ASP B C 1
ATOM 5387 O O . ASP B 1 352 ? 29.672 -0.001 -1.512 1 45.44 352 ASP B O 1
ATOM 5391 N N . LYS B 1 353 ? 27.469 0.323 -1.343 1 39.25 353 LYS B N 1
ATOM 5392 C CA . LYS B 1 353 ? 27.562 1.399 -2.326 1 39.25 353 LYS B CA 1
ATOM 5393 C C . LYS B 1 353 ? 28.219 2.641 -1.727 1 39.25 353 LYS B C 1
ATOM 5395 O O . LYS B 1 353 ? 28.969 3.34 -2.406 1 39.25 353 LYS B O 1
ATOM 5400 N N . MET B 1 354 ? 27.844 2.973 -0.487 1 38.59 354 MET B N 1
ATOM 5401 C CA . MET B 1 354 ? 28.453 4.156 0.114 1 38.59 354 MET B CA 1
ATOM 5402 C C . MET B 1 354 ? 29.953 3.945 0.331 1 38.59 354 MET B C 1
ATOM 5404 O O . MET B 1 354 ? 30.719 4.902 0.3 1 38.59 354 MET B O 1
ATOM 5408 N N . LYS B 1 355 ? 30.375 2.832 0.884 1 43.06 355 LYS B N 1
ATOM 5409 C CA . LYS B 1 355 ? 31.797 2.66 1.104 1 43.06 355 LYS B CA 1
ATOM 5410 C C . LYS B 1 355 ? 32.594 2.828 -0.198 1 43.06 355 LYS B C 1
ATOM 5412 O O . LYS B 1 355 ? 33.75 3.244 -0.184 1 43.06 355 LYS B O 1
ATOM 5417 N N . LYS B 1 356 ? 32.031 2.291 -1.21 1 42.59 356 LYS B N 1
ATOM 5418 C CA . LYS B 1 356 ? 32.812 2.367 -2.441 1 42.59 356 LYS B CA 1
ATOM 5419 C C . LYS B 1 356 ? 32.875 3.799 -2.969 1 42.59 356 LYS B C 1
ATOM 5421 O O . LYS B 1 356 ? 33.75 4.145 -3.742 1 42.59 356 LYS B O 1
ATOM 5426 N N . ARG B 1 357 ? 31.875 4.555 -2.678 1 39.59 357 ARG B N 1
ATOM 5427 C CA . ARG B 1 357 ? 31.984 5.965 -3.027 1 39.59 357 ARG B CA 1
ATOM 5428 C C . ARG B 1 357 ? 33.062 6.648 -2.203 1 39.59 357 ARG B C 1
ATOM 5430 O O . ARG B 1 357 ? 33.75 7.547 -2.693 1 39.59 357 ARG B O 1
ATOM 5437 N N . ARG B 1 358 ? 33.219 6.328 -0.987 1 40.44 358 ARG B N 1
ATOM 5438 C CA . ARG B 1 358 ? 34.312 6.895 -0.181 1 40.44 358 ARG B CA 1
ATOM 5439 C C . ARG B 1 358 ? 35.688 6.426 -0.678 1 40.44 358 ARG B C 1
ATOM 5441 O O . ARG B 1 358 ? 36.656 7.18 -0.633 1 40.44 358 ARG B O 1
ATOM 5448 N N . GLU B 1 359 ? 35.75 5.281 -1.03 1 40.38 359 GLU B N 1
ATOM 5449 C CA . GLU B 1 359 ? 37.031 4.801 -1.515 1 40.38 359 GLU B CA 1
ATOM 5450 C C . GLU B 1 359 ? 37.406 5.441 -2.854 1 40.38 359 GLU B C 1
ATOM 5452 O O . GLU B 1 359 ? 38.562 5.578 -3.186 1 40.38 359 GLU B O 1
ATOM 5457 N N . VAL B 1 360 ? 36.5 5.676 -3.648 1 39.25 360 VAL B N 1
ATOM 5458 C CA . VAL B 1 360 ? 36.812 6.383 -4.883 1 39.25 360 VAL B CA 1
ATOM 5459 C C . VAL B 1 360 ? 37.219 7.824 -4.562 1 39.25 360 VAL B C 1
ATOM 5461 O O . VAL B 1 360 ? 38.062 8.406 -5.234 1 39.25 360 VAL B O 1
ATOM 5464 N N . LYS B 1 361 ? 36.656 8.484 -3.578 1 38.22 361 LYS B N 1
ATOM 5465 C CA . LYS B 1 361 ? 37.094 9.836 -3.254 1 38.22 361 LYS B CA 1
ATOM 5466 C C . LYS B 1 361 ? 38.5 9.828 -2.648 1 38.22 361 LYS B C 1
ATOM 5468 O O . LYS B 1 361 ? 39.219 10.836 -2.695 1 38.22 361 LYS B O 1
ATOM 5473 N N . VAL B 1 362 ? 38.875 8.836 -1.947 1 41.31 362 VAL B N 1
ATOM 5474 C CA . VAL B 1 362 ? 40.219 8.844 -1.427 1 41.31 362 VAL B CA 1
ATOM 5475 C C . VAL B 1 362 ? 41.219 8.578 -2.559 1 41.31 362 VAL B C 1
ATOM 5477 O O . VAL B 1 362 ? 42.375 8.969 -2.482 1 41.31 362 VAL B O 1
ATOM 5480 N N . ASN B 1 363 ? 40.719 7.828 -3.434 1 37.75 363 ASN B N 1
ATOM 5481 C CA . ASN B 1 363 ? 41.719 7.582 -4.469 1 37.75 363 ASN B CA 1
ATOM 5482 C C . ASN B 1 363 ? 41.719 8.703 -5.508 1 37.75 363 ASN B C 1
ATOM 5484 O O . ASN B 1 363 ? 42.438 8.602 -6.523 1 37.75 363 ASN B O 1
ATOM 5488 N N . GLU B 1 364 ? 40.75 9.578 -5.465 1 32.84 364 GLU B N 1
ATOM 5489 C CA . GLU B 1 364 ? 41.062 10.766 -6.246 1 32.84 364 GLU B CA 1
ATOM 5490 C C . GLU B 1 364 ? 41.656 11.859 -5.371 1 32.84 364 GLU B C 1
ATOM 5492 O O . GLU B 1 364 ? 41.25 12.047 -4.223 1 32.84 364 GLU B O 1
#

pLDDT: mean 88.62, std 14.11, range [32.84, 98.88]

Secondary structure (DSSP, 8-state):
-HHHHHHHHHHHHHHHHHHHHHHHHHHHHHHHHHHHHHHHHT--HHHHHHHHHHHHHHHHTSSHHHHHHHHHHHHHHHHHHHHHHHHHHTT---TTHHHHHHHHHHHHHHHTT-TT--HHHHHHHHHHHHHHHHHHHHHHHHHHHHHH---HHHHHHHHHHHHHHHHHHHHHTTTB-TTSSBBPPPPGGGSPPBSS-TT---BTHHHHHHHHHHHHHHHHHHSHHHHHHHHHHH-HHHHHHTT--HHHHHHHHHHHHHHHHHHHHHHHIIIIISS-B--SS---HHHHHHHHHHHTTT-HHHHHHHHHHHHHHHHTHHHHHHTT--THHHHHHHHHHHHHHHHHHHHHHHHHHHHHHHHHHH--/-HHHHHHHHHHHHHHHHHHHHHHHHHHHHHHHHHHHHHHHHT--HHHHHHHHHHHHHHHHTSSHHHHHHHHHHHHHHHHHHHHHHHHHHTT---TTHHHHHHHHHHHHHHHTT-TT--HHHHHHHHHHHHHHHHHHHHHHHHHHHHHH---HHHHHHHHHHHHHHHHHHHHHTTTB-TTSSBBPPPPGGGSPPBSS-TT---BTHHHHHHHHHHHHHHHHHHSHHHHHHHHHHH-HHHHHHTT--HHHHHHHHHHHHHHHHHHHHHHHIIIIISS-B--SS---HHHHHHHHHHHTTT-HHHHHHHHHHHHHHHHTHHHHHHTT--THHHHHHHHHHHHHHHHHHHHHHHHHHHHHHHHHHH--

Organism: NCBI:txid1533

Foldseek 3Di:
DVVVVVVVVVVVVVVVVLLVLLVVLLVVLLQVLLVQQCVQVVDDSVVSSCLVVVLLCCLDPVDPQSVLQLLLQLLLLLLLLLLQLLQLLLQHGQLLLLLLLLQLLLQLQVLLADPDDAQVVLQVSSLVSLLVRQLVLLLVLLLCCLPPVDRNVVSSVVSNVVSQVVLQVCQQPVQDDPRAQWGDFGDPSNAFDADSDPVGLHGCSSVVSVVVLVVVLCCLPPDPLNVLSNVNLQPVVVSVVVVRRSSVNSSVSRSNSRSSSSSSSSNCCRRHVSIRGRDPDGPCSNVLSNLLNLSLLSRSVSSSVSSSVLSSLQSSLVSSVVVRHHSVSSVSSSVSSSVSSVVPNVCVSCVVVVVVVVVVVVVD/DVVVVVVVVVVVVVVVVLLVLLVVLLVVLLQVLLVQQCVQVVDDSVVSSCLSVVLLCCLDPVDPQSVLQLLLQLLLLLLLLLLQLLQLLLQHGQLLLLLLLLQLLLQLQVLLADPDDAQVVLQVSSLVSLLVRQLVLLLVLLLCCLPVVDRNNVSSVVSNVVSQVVLQVCQQPVQDDPRAQWGDFGDPSNAFDADSDPVGLHGCSSVVSVVVLVVVLCCLPPDPLNVLSNVNLQPVVVSVVVVRRSSVSSSVSRSNSRSSSSSSSSNCCRRHVSIRGRDPDGPCSNVLSNLLNLSLLSRSVSSSVSSSVLSSLQSSLVSCVVVRHHSVSSVSSSVSSSVSSVVPNVCVSCVVVVVVVVVVVVVD